Protein 8V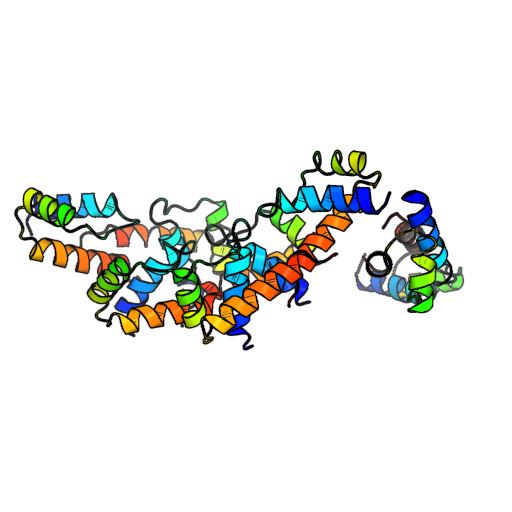TS (pdb70)

Sequence (447 aa):
FPKVATNIMRAWLFQHLTHPYPSEEQKKKQLAQDTGLTILQVNNWFINARRRIVQPMFPKVATNIMRAWLFQHLTHPYPSEEQKKQLAQDTGLTILQVNNWFINARRRIVQQPMFPKVATNIMRAWLFQHLTHPYPSEEQKKQLAQDTGLTILQVNNWFINARRRIVQPMFPKVATNIMRAWLFQHLTHPYPSEEQKKQLAQDTGLTILQVNNWFINARRRRIVQPMFPKVATNIMRAWLFQHLTHPYPSEEQKKQLAQDTGLTILQVNNWFINARRRIVQPMFPKVATNIMRAWLFQHLTHPYPSEEQKKQLAQQDTGLTILQVNNWFINARRRIVQPFPKVATNIMRAWLFQHLTHPYPSEEQKKQLAQDTGLTILQVNNWFINARRRIVQPMFPKVATNIIMRAWLFQHLTHPYPSEEQKKQQLAQDTGLTILQVNNWFINNARRRIVQPM

Solvent-accessible surface area: 24451 Å² total; per-residue (Å²): 195,48,157,84,7,31,93,58,3,44,50,27,0,76,142,61,28,8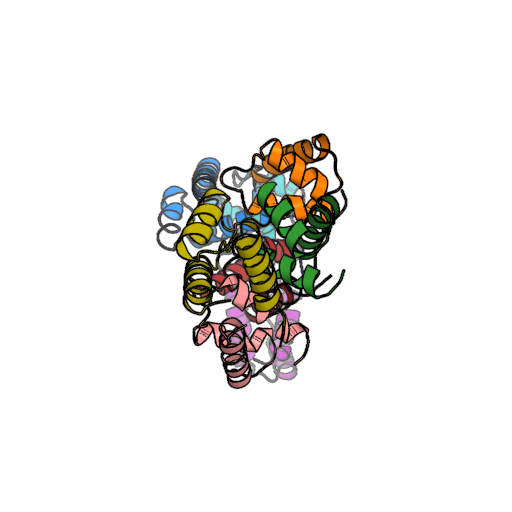4,120,18,63,10,56,123,100,52,24,136,94,10,13,156,87,13,42,38,74,72,66,53,0,16,29,49,0,11,38,0,13,53,53,18,10,59,56,90,132,78,162,54,0,24,10,7,0,18,5,18,5,8,68,62,20,109,120,25,122,11,56,121,93,63,28,98,29,1,8,84,0,5,62,20,80,70,122,66,0,41,67,18,0,54,72,0,40,161,66,24,77,75,99,23,128,93,170,77,2,28,22,8,0,28,4,12,6,9,47,39,11,63,140,20,78,10,56,115,102,33,14,135,31,0,12,87,1,18,66,18,80,72,113,66,0,38,66,19,2,21,65,5,15,76,86,19,9,95,58,90,132,83,106,47,0,29,2,10,0,23,7,18,5,9,70,62,12,77,86,13,38,10,56,114,131,62,20,130,47,4,14,80,1,15,62,18,81,70,120,70,0,17,65,18,0,15,68,5,10,78,117,22,11,50,48,109,134,83,144,103,0,30,70,55,0,41,51,27,0,66,138,59,28,103,124,17,116,10,58,118,142,62,29,149,89,10,13,142,78,17,70,19,80,69,123,71,0,42,68,40,1,51,86,6,50,161,44,12,79,79,102,22,202,47,150,84,11,31,93,56,3,45,52,28,0,70,143,59,25,99,125,16,119,10,56,123,101,56,29,122,96,12,12,144,87,17,48,38,77,71,65,52,0,41,27,51,0,49,41,0,49,138,65,9,75,46,150,129,81,153,104,0,37,61,56,0,47,52,30,0,65,143,58,23,74,85,18,20,4,55,119,117,67,27,133,82,10,11,137,73,13,69,22,80,73,121,66,0,19,65,37,0,16,72,2,15,82,110,16,11,85,70,100,128,83,169,54,0,35,19,7,0,34,3,7,5,8,50,34,11,70,141,23,156,11,58,100,116,39,30,114,24,1,10,77,1,16,65,23,79,70,121,66,0,41,68,20,0,53,61,6,36,158,121,18,76,74,127,83

B-factor: mean 31.43, std 15.43, range [6.84, 102.28]

GO terms:
  GO:0005515 protein binding (F, IPI)
  GO:0000978 RNA polymerase II cis-regulatory region sequence-specific DNA binding (F, IDA)
  GO:0001228 DNA-binding transcription activator activity, RNA polymerase II-specific (F, IDA)
  GO:0045944 positive regulation of transcription by RNA polymerase II (P, IDA)
  GO:0045638 negative regulation of myeloid cell differentiation (P, IDA)
  GO:0005634 nucleus (C, IDA)
  GO:0000981 DNA-binding transcription factor activity, RNA polymerase II-specific (F, IDA)
  GO:0003677 DNA binding (F, IDA)
  GO:0003682 chromatin binding (F, IDA)
  GO:0043565 sequence-specific DNA binding (F, IDA)
  GO:0005667 transcription regulator complex (C, IDA)
  GO:0006355 regulation of DNA-templated transcription (P, IDA)
  GO:0045665 negative regulation of neuron differentiation (P, IGI)
  GO:0043565 sequence-specific DNA binding (F, IGI)
  GO:0006357 regulation of transcription by RNA polymerase II (P, IC)
  GO:0001525 angiogenesis (P, IMP)
  GO:0002089 lens morphogenesis in camera-type eye (P, IMP)
  GO:0035855 megakaryocyte development (P, IMP)
  GO:0030097 hemopoiesis (P, IMP)
  GO:0048514 blood vessel morphogenesis (P, IMP)

Structure (mmCIF, N/CA/C/O backbone):
data_8VTS
#
_entry.id   8VTS
#
_cell.length_a   77.621
_cell.length_b   77.621
_cell.length_c   213.724
_cell.angle_alpha   90.000
_cell.angle_beta   90.000
_cell.angle_gamma   120.000
#
_symmetry.space_group_name_H-M   'P 32 1 2'
#
loop_
_entity.id
_entity.type
_entity.pdbx_description
1 polymer 'Homeobox protein Meis1'
2 non-polymer 1,2-ETHANEDIOL
3 non-polymer RIBOSTAMYCIN
4 non-polymer 'ISOPROPYL ALCOHOL'
5 non-polymer 'SULFATE ION'
6 water water
#
loop_
_atom_site.group_PDB
_atom_site.id
_atom_site.type_symbol
_atom_site.label_atom_id
_atom_site.label_alt_id
_atom_site.label_comp_id
_atom_site.label_asym_id
_atom_site.label_entity_id
_atom_site.label_seq_id
_atom_site.pdbx_PDB_ins_code
_atom_site.Cartn_x
_atom_site.Cartn_y
_atom_site.Cartn_z
_atom_site.occupancy
_atom_site.B_iso_or_equiv
_atom_site.auth_seq_id
_atom_site.auth_comp_id
_atom_site.auth_asym_id
_atom_site.auth_atom_id
_atom_site.pdbx_PDB_model_num
ATOM 1 N N . PHE A 1 5 ? 30.56395 14.86703 -12.58480 1.000 52.33279 279 PHE A N 1
ATOM 2 C CA . PHE A 1 5 ? 31.47205 15.07093 -11.45935 1.000 53.29948 279 PHE A CA 1
ATOM 3 C C . PHE A 1 5 ? 31.30877 13.96428 -10.42306 1.000 49.32182 279 PHE A C 1
ATOM 4 O O . PHE A 1 5 ? 30.30412 13.24255 -10.42987 1.000 33.74262 279 PHE A O 1
ATOM 20 N N . PRO A 1 6 ? 32.30083 13.81809 -9.53833 1.000 45.85526 280 PRO A N 1
ATOM 21 C CA . PRO A 1 6 ? 32.17040 12.80068 -8.47558 1.000 24.02123 280 PRO A CA 1
ATOM 22 C C . PRO A 1 6 ? 31.01989 13.08037 -7.52570 1.000 27.44731 280 PRO A C 1
ATOM 23 O O . PRO A 1 6 ? 30.30610 12.15326 -7.12219 1.000 16.70896 280 PRO A O 1
ATOM 34 N N . LYS A 1 7 ? 30.81214 14.34423 -7.15390 1.000 22.34967 281 LYS A N 1
ATOM 35 C CA . LYS A 1 7 ? 29.69253 14.67695 -6.27756 1.000 20.81508 281 LYS A CA 1
ATOM 36 C C . LYS A 1 7 ? 28.35596 14.36046 -6.93576 1.000 17.93069 281 LYS A C 1
ATOM 37 O O . LYS A 1 7 ? 27.41139 13.95527 -6.25214 1.000 17.64140 281 LYS A O 1
ATOM 56 N N . VAL A 1 8 ? 28.25875 14.52230 -8.25751 1.000 22.28217 282 VAL A N 1
ATOM 57 C CA . VAL A 1 8 ? 27.01568 14.19616 -8.95703 1.000 23.89366 282 VAL A CA 1
ATOM 58 C C . VAL A 1 8 ? 26.73786 12.70198 -8.86929 1.000 18.94996 282 VAL A C 1
ATOM 59 O O . VAL A 1 8 ? 25.62758 12.27752 -8.52445 1.000 14.83590 282 VAL A O 1
ATOM 72 N N . ALA A 1 9 ? 27.74627 11.88039 -9.17980 1.000 13.10935 283 ALA A N 1
ATOM 73 C CA . ALA A 1 9 ? 27.58473 10.43700 -9.09354 1.000 15.08208 283 ALA A CA 1
ATOM 74 C C . ALA A 1 9 ? 27.20381 10.01608 -7.67773 1.000 14.89294 283 ALA A C 1
ATOM 75 O O . ALA A 1 9 ? 26.29119 9.20737 -7.47587 1.000 10.73285 283 ALA A O 1
ATOM 82 N N . THR A 1 10 ? 27.89682 10.55783 -6.67820 1.000 12.13064 284 THR A N 1
ATOM 83 C CA . THR A 1 10 ? 27.59188 10.20806 -5.29288 1.000 11.76235 284 THR A CA 1
ATOM 84 C C . THR A 1 10 ? 26.16028 10.58873 -4.93020 1.000 10.93968 284 THR A C 1
ATOM 85 O O . THR A 1 10 ? 25.44960 9.81648 -4.27735 1.000 11.60778 284 THR A O 1
ATOM 96 N N . ASN A 1 11 ? 25.71738 11.76941 -5.35390 1.000 11.36914 285 ASN A N 1
ATOM 97 C CA . ASN A 1 11 ? 24.38610 12.23385 -4.97229 1.000 11.99402 285 ASN A CA 1
ATOM 98 C C . ASN A 1 11 ? 23.29351 11.46104 -5.69684 1.000 10.74123 285 ASN A C 1
ATOM 99 O O . ASN A 1 11 ? 22.22769 11.22035 -5.11631 1.000 10.75564 285 ASN A O 1
ATOM 110 N N . ILE A 1 12 ? 23.54716 11.03944 -6.93633 1.000 10.54811 286 ILE A N 1
ATOM 111 C CA . ILE A 1 12 ? 22.60217 10.17168 -7.63152 1.000 10.30710 286 ILE A CA 1
ATOM 112 C C . ILE A 1 12 ? 22.39735 8.88384 -6.84358 1.000 10.70242 286 ILE A C 1
ATOM 113 O O . ILE A 1 12 ? 21.26719 8.44378 -6.60267 1.000 9.71876 286 ILE A O 1
ATOM 129 N N . MET A 1 13 ? 23.49801 8.24929 -6.42999 1.000 9.29920 287 MET A N 1
ATOM 130 C CA . MET A 1 13 ? 23.37889 6.94600 -5.78709 1.000 9.06488 287 MET A CA 1
ATOM 131 C C . MET A 1 13 ? 22.84309 7.07185 -4.36302 1.000 10.55565 287 MET A C 1
ATOM 132 O O . MET A 1 13 ? 22.06719 6.22214 -3.90993 1.000 9.67119 287 MET A O 1
ATOM 146 N N . ARG A 1 14 ? 23.21317 8.13593 -3.65585 1.000 10.58529 288 ARG A N 1
ATOM 147 C CA . ARG A 1 14 ? 22.65513 8.36048 -2.32574 1.000 9.63863 288 ARG A CA 1
ATOM 148 C C . ARG A 1 14 ? 21.15297 8.60420 -2.39260 1.000 11.40968 288 ARG A C 1
ATOM 149 O O . ARG A 1 14 ? 20.39800 8.11404 -1.54655 1.000 11.02683 288 ARG A O 1
ATOM 170 N N . ALA A 1 15 ? 20.69822 9.36470 -3.38527 1.000 10.28118 289 ALA A N 1
ATOM 171 C CA . ALA A 1 15 ? 19.26978 9.61359 -3.52275 1.000 12.38071 289 ALA A CA 1
ATOM 172 C C . ALA A 1 15 ? 18.51466 8.32074 -3.78620 1.000 14.89191 289 ALA A C 1
ATOM 173 O O . ALA A 1 15 ? 17.45305 8.08662 -3.19996 1.000 13.22692 289 ALA A O 1
ATOM 180 N N . TRP A 1 16 ? 19.03691 7.47547 -4.67702 1.000 10.36802 290 TRP A N 1
ATOM 181 C CA . TRP A 1 16 ? 18.39710 6.19184 -4.92893 1.000 10.59939 290 TRP A CA 1
ATOM 182 C C . TRP A 1 16 ? 18.35365 5.36214 -3.65248 1.000 10.51862 290 TRP A C 1
ATOM 183 O O . TRP A 1 16 ? 17.32018 4.77670 -3.30491 1.000 11.65333 290 TRP A O 1
ATOM 204 N N . LEU A 1 17 ? 19.47554 5.31205 -2.93544 1.000 9.85643 291 LEU A N 1
ATOM 205 C CA . LEU A 1 17 ? 19.55358 4.53121 -1.70221 1.000 12.33516 291 LEU A CA 1
ATOM 206 C C . LEU A 1 17 ? 18.46929 4.94632 -0.71212 1.000 13.14650 291 LEU A C 1
ATOM 207 O O . LEU A 1 17 ? 17.74009 4.10319 -0.17687 1.000 11.80426 291 LEU A O 1
ATOM 223 N N . PHE A 1 18 ? 18.34865 6.25080 -0.44950 1.000 11.38155 292 PHE A N 1
ATOM 224 C CA . PHE A 1 18 ? 17.38761 6.69871 0.54536 1.000 12.81643 292 PHE A CA 1
ATOM 225 C C . PHE A 1 18 ? 15.95090 6.57858 0.06542 1.000 15.01157 292 PHE A C 1
ATOM 226 O O . PHE A 1 18 ? 15.04709 6.48534 0.89741 1.000 21.90932 292 PHE A O 1
ATOM 243 N N . GLN A 1 19 ? 15.71235 6.55893 -1.24776 1.000 13.90459 293 GLN A N 1
ATOM 244 C CA . GLN A 1 19 ? 14.37240 6.26195 -1.74076 1.000 18.20872 293 GLN A CA 1
ATOM 245 C C . GLN A 1 19 ? 14.04166 4.77170 -1.69160 1.000 21.39855 293 GLN A C 1
ATOM 246 O O . GLN A 1 19 ? 12.86875 4.40989 -1.84811 1.000 19.66977 293 GLN A O 1
ATOM 260 N N . HIS A 1 20 ? 15.04098 3.90788 -1.48459 1.000 14.24385 294 HIS A N 1
ATOM 261 C CA . HIS A 1 20 ? 14.84516 2.46315 -1.48716 1.000 16.06089 294 HIS A CA 1
ATOM 262 C C . HIS A 1 20 ? 15.42964 1.83002 -0.22585 1.000 20.01600 294 HIS A C 1
ATOM 263 O O . HIS A 1 20 ? 15.91106 0.69607 -0.25792 1.000 14.97491 294 HIS A O 1
ATOM 277 N N . LEU A 1 21 ? 15.36368 2.53985 0.89810 1.000 14.80028 295 LEU A N 1
ATOM 278 C CA . LEU A 1 21 ? 16.11674 2.12480 2.07843 1.000 21.75949 295 LEU A CA 1
ATOM 279 C C . LEU A 1 21 ? 15.60659 0.79833 2.63784 1.000 27.53739 295 LEU A C 1
ATOM 280 O O . LEU A 1 21 ? 16.36980 0.07141 3.28561 1.000 24.57462 295 LEU A O 1
ATOM 296 N N . THR A 1 22 ? 14.33783 0.45678 2.39540 1.000 22.72581 296 THR A N 1
ATOM 297 C CA . THR A 1 22 ? 13.79674 -0.80727 2.86755 1.000 23.50894 296 THR A CA 1
ATOM 298 C C . THR A 1 22 ? 14.13269 -1.98173 1.95826 1.000 25.01032 296 THR A C 1
ATOM 299 O O . THR A 1 22 ? 13.94801 -3.13286 2.36493 1.000 30.53226 296 THR A O 1
ATOM 310 N N . HIS A 1 23 ? 14.60170 -1.72165 0.73907 1.000 19.00234 297 HIS A N 1
ATOM 311 C CA . HIS A 1 23 ? 15.05622 -2.77486 -0.17127 1.000 19.24489 297 HIS A CA 1
ATOM 312 C C . HIS A 1 23 ? 16.19748 -2.20816 -1.00520 1.000 16.31689 297 HIS A C 1
ATOM 313 O O . HIS A 1 23 ? 16.07154 -2.00371 -2.21617 1.000 16.09115 297 HIS A O 1
ATOM 327 N N . PRO A 1 24 ? 17.33286 -1.93199 -0.37662 1.000 14.28789 298 PRO A N 1
ATOM 328 C CA . PRO A 1 24 ? 18.43057 -1.20566 -1.03198 1.000 12.83509 298 PRO A CA 1
ATOM 329 C C . PRO A 1 24 ? 19.27394 -2.08613 -1.95531 1.000 12.27473 298 PRO A C 1
ATOM 330 O O . PRO A 1 24 ? 20.50682 -2.09963 -1.88489 1.000 13.71291 298 PRO A O 1
ATOM 341 N N . TYR A 1 25 ? 18.60503 -2.81382 -2.84354 1.000 12.39023 299 TYR A N 1
ATOM 342 C CA . TYR A 1 25 ? 19.25540 -3.74605 -3.76700 1.000 13.13222 299 TYR A CA 1
ATOM 343 C C . TYR A 1 25 ? 18.78214 -3.42815 -5.17814 1.000 18.72385 299 TYR A C 1
ATOM 344 O O . TYR A 1 25 ? 17.70680 -3.89504 -5.59539 1.000 16.59156 299 TYR A O 1
ATOM 362 N N . PRO A 1 26 ? 19.53669 -2.64524 -5.94415 1.000 13.99516 300 PRO A N 1
ATOM 363 C CA . PRO A 1 26 ? 19.09078 -2.32701 -7.30698 1.000 15.70114 300 PRO A CA 1
ATOM 364 C C . PRO A 1 26 ? 19.05743 -3.56774 -8.18255 1.000 13.86374 300 PRO A C 1
ATOM 365 O O . PRO A 1 26 ? 19.96658 -4.40023 -8.15609 1.000 14.82224 300 PRO A O 1
ATOM 376 N N . SER A 1 27 ? 17.98199 -3.68815 -8.95781 1.000 17.74307 301 SER A N 1
ATOM 377 C CA . SER A 1 27 ? 17.89720 -4.72811 -9.96610 1.000 17.04298 301 SER A CA 1
ATOM 378 C C . SER A 1 27 ? 18.97421 -4.50635 -11.03120 1.000 17.40489 301 SER A C 1
ATOM 379 O O . SER A 1 27 ? 19.63759 -3.47597 -11.08317 1.000 15.87111 301 SER A O 1
ATOM 387 N N . GLU A 1 28 ? 19.12036 -5.49878 -11.91478 1.000 19.87675 302 GLU A N 1
ATOM 388 C CA . GLU A 1 28 ? 20.08146 -5.35591 -13.00085 1.000 20.82927 302 GLU A CA 1
ATOM 389 C C . GLU A 1 28 ? 19.71996 -4.16914 -13.89159 1.000 20.22698 302 GLU A C 1
ATOM 390 O O . GLU A 1 28 ? 20.60113 -3.42880 -14.33514 1.000 19.46241 302 GLU A O 1
ATOM 402 N N . GLU A 1 29 ? 18.42595 -3.96110 -14.14420 1.000 20.98454 303 GLU A N 1
ATOM 403 C CA . GLU A 1 29 ? 18.01271 -2.79970 -14.93159 1.000 21.02845 303 GLU A CA 1
ATOM 404 C C . GLU A 1 29 ? 18.32868 -1.50325 -14.19447 1.000 18.16345 303 GLU A C 1
ATOM 405 O O . GLU A 1 29 ? 18.81220 -0.54076 -14.80147 1.000 17.79886 303 GLU A O 1
ATOM 417 N N . GLN A 1 30 ? 18.07068 -1.46088 -12.88936 1.000 17.68288 304 GLN A N 1
ATOM 418 C CA . GLN A 1 30 ? 18.33578 -0.24396 -12.12387 1.000 19.30181 304 GLN A CA 1
ATOM 419 C C . GLN A 1 30 ? 19.82751 0.05294 -12.05479 1.000 15.66008 304 GLN A C 1
ATOM 420 O O . GLN A 1 30 ? 20.23020 1.22109 -12.06695 1.000 12.31563 304 GLN A O 1
ATOM 434 N N . LYS A 1 31 ? 20.66431 -0.98709 -11.96824 1.000 14.64421 305 LYS A N 1
ATOM 435 C CA . LYS A 1 31 ? 22.10748 -0.76999 -12.01315 1.000 13.31744 305 LYS A CA 1
ATOM 436 C C . LYS A 1 31 ? 22.52193 -0.12562 -13.33269 1.000 13.93960 305 LYS A C 1
ATOM 437 O O . LYS A 1 31 ? 23.37443 0.76810 -13.35626 1.000 14.14530 305 LYS A O 1
ATOM 456 N N . LYS A 1 32 ? 21.93171 -0.57479 -14.44408 1.000 15.74799 306 LYS A N 1
ATOM 457 C CA A LYS A 1 32 ? 22.26243 0.00625 -15.74067 0.512 17.66465 306 LYS A CA 1
ATOM 458 C CA B LYS A 1 32 ? 22.26688 0.00749 -15.73845 0.488 17.66494 306 LYS A CA 1
ATOM 459 C C . LYS A 1 32 ? 21.81673 1.46139 -15.81598 1.000 18.00340 306 LYS A C 1
ATOM 460 O O . LYS A 1 32 ? 22.53299 2.31479 -16.36240 1.000 15.77298 306 LYS A O 1
ATOM 497 N N . GLN A 1 33 ? 20.63375 1.76592 -15.27763 1.000 16.67186 307 GLN A N 1
ATOM 498 C CA . GLN A 1 33 ? 20.17086 3.15091 -15.27002 1.000 15.19361 307 GLN A CA 1
ATOM 499 C C . GLN A 1 33 ? 21.08171 4.01799 -14.40699 1.000 13.26495 307 GLN A C 1
ATOM 500 O O . GLN A 1 33 ? 21.42479 5.14759 -14.78690 1.000 13.36242 307 GLN A O 1
ATOM 514 N N . LEU A 1 34 ? 21.48523 3.50573 -13.24724 1.000 11.96191 308 LEU A N 1
ATOM 515 C CA . LEU A 1 34 ? 22.38179 4.26214 -12.37241 1.000 10.93152 308 LEU A CA 1
ATOM 516 C C . LEU A 1 34 ? 23.76665 4.42384 -12.99509 1.000 13.65463 308 LEU A C 1
ATOM 517 O O . LEU A 1 34 ? 24.40651 5.47409 -12.84889 1.000 10.73410 308 LEU A O 1
ATOM 533 N N . ALA A 1 35 ? 24.25739 3.39140 -13.68180 1.000 11.83825 309 ALA A N 1
ATOM 534 C CA . ALA A 1 35 ? 25.52883 3.53267 -14.38139 1.000 13.84957 309 ALA A CA 1
ATOM 535 C C . ALA A 1 35 ? 25.45872 4.65040 -15.41360 1.000 14.45175 309 ALA A C 1
ATOM 536 O O . ALA A 1 35 ? 26.39656 5.44562 -15.55062 1.000 14.86461 309 ALA A O 1
ATOM 543 N N . GLN A 1 36 ? 24.35001 4.73142 -16.14270 1.000 16.06106 310 GLN A N 1
ATOM 544 C CA . GLN A 1 36 ? 24.18135 5.78725 -17.13589 1.000 15.85435 310 GLN A CA 1
ATOM 545 C C . GLN A 1 36 ? 24.10443 7.15999 -16.47590 1.000 20.06452 310 GLN A C 1
ATOM 546 O O . GLN A 1 36 ? 24.69016 8.12361 -16.97741 1.000 18.23097 310 GLN A O 1
ATOM 560 N N . ASP A 1 37 ? 23.39816 7.26660 -15.34948 1.000 13.59041 311 ASP A N 1
ATOM 561 C CA . ASP A 1 37 ? 23.24929 8.56096 -14.68760 1.000 13.97781 311 ASP A CA 1
ATOM 562 C C . ASP A 1 37 ? 24.55914 9.02568 -14.04825 1.000 19.28468 311 ASP A C 1
ATOM 563 O O . ASP A 1 37 ? 24.84832 10.22361 -14.02224 1.000 13.08387 311 ASP A O 1
ATOM 572 N N . THR A 1 38 ? 25.34616 8.10109 -13.50502 1.000 14.98704 312 THR A N 1
ATOM 573 C CA . THR A 1 38 ? 26.55198 8.45825 -12.78088 1.000 11.41396 312 THR A CA 1
ATOM 574 C C . THR A 1 38 ? 27.78939 8.52747 -13.65712 1.000 16.25277 312 THR A C 1
ATOM 575 O O . THR A 1 38 ? 28.77293 9.16524 -13.26334 1.000 18.48430 312 THR A O 1
ATOM 586 N N . GLY A 1 39 ? 27.77062 7.88601 -14.81928 1.000 14.57073 313 GLY A N 1
ATOM 587 C CA . GLY A 1 39 ? 28.97481 7.71120 -15.60186 1.000 18.31688 313 GLY A CA 1
ATOM 588 C C . GLY A 1 39 ? 29.87762 6.60870 -15.10891 1.000 25.09299 313 GLY A C 1
ATOM 589 O O . GLY A 1 39 ? 30.98787 6.45993 -15.62323 1.000 24.05039 313 GLY A O 1
ATOM 593 N N . LEU A 1 40 ? 29.44527 5.84121 -14.11020 1.000 16.49418 314 LEU A N 1
ATOM 594 C CA . LEU A 1 40 ? 30.21887 4.72879 -13.59068 1.000 19.29012 314 LEU A CA 1
ATOM 595 C C . LEU A 1 40 ? 29.85679 3.44127 -14.32985 1.000 18.13859 314 LEU A C 1
ATOM 596 O O . LEU A 1 40 ? 28.84188 3.35909 -15.02552 1.000 18.15676 314 LEU A O 1
ATOM 612 N N . THR A 1 41 ? 30.71218 2.43697 -14.17880 1.000 16.41585 315 THR A N 1
ATOM 613 C CA . THR A 1 41 ? 30.42239 1.11910 -14.71483 1.000 17.85595 315 THR A CA 1
ATOM 614 C C . THR A 1 41 ? 29.43622 0.38502 -13.80955 1.000 17.64509 315 THR A C 1
ATOM 615 O O . THR A 1 41 ? 29.23717 0.73741 -12.63964 1.000 15.73637 315 THR A O 1
ATOM 626 N N . ILE A 1 42 ? 28.81916 -0.66042 -14.36474 1.000 18.51728 316 ILE A N 1
ATOM 627 C CA . ILE A 1 42 ? 27.92914 -1.50532 -13.56766 1.000 20.98525 316 ILE A CA 1
ATOM 628 C C . ILE A 1 42 ? 28.67143 -2.03770 -12.34488 1.000 21.99237 316 ILE A C 1
ATOM 629 O O . ILE A 1 42 ? 28.14970 -2.03656 -11.21967 1.000 17.12459 316 ILE A O 1
ATOM 645 N N . LEU A 1 43 ? 29.89738 -2.51941 -12.55555 1.000 19.78866 317 LEU A N 1
ATOM 646 C CA . LEU A 1 43 ? 30.68568 -3.04806 -11.44518 1.000 19.60271 317 LEU A CA 1
ATOM 647 C C . LEU A 1 43 ? 30.88870 -1.99643 -10.36869 1.000 14.76647 317 LEU A C 1
ATOM 648 O O . LEU A 1 43 ? 30.75585 -2.28545 -9.17232 1.000 16.73765 317 LEU A O 1
ATOM 664 N N . GLN A 1 44 ? 31.21271 -0.76812 -10.77299 1.000 14.68822 318 GLN A N 1
ATOM 665 C CA . GLN A 1 44 ? 31.42442 0.30321 -9.80369 1.000 13.87644 318 GLN A CA 1
ATOM 666 C C . GLN A 1 44 ? 30.13390 0.65728 -9.06916 1.000 14.25571 318 GLN A C 1
ATOM 667 O O . GLN A 1 44 ? 30.15659 0.94211 -7.86808 1.000 13.15490 318 GLN A O 1
ATOM 681 N N . VAL A 1 45 ? 29.00094 0.64607 -9.76595 1.000 12.78532 319 VAL A N 1
ATOM 682 C CA . VAL A 1 45 ? 27.72823 0.87829 -9.09530 1.000 12.10649 319 VAL A CA 1
ATOM 683 C C . VAL A 1 45 ? 27.47304 -0.20441 -8.05360 1.000 11.40184 319 VAL A C 1
ATOM 684 O O . VAL A 1 45 ? 27.12610 0.08127 -6.90068 1.000 11.33195 319 VAL A O 1
ATOM 697 N N . ASN A 1 46 ? 27.67252 -1.46447 -8.42876 1.000 13.82175 320 ASN A N 1
ATOM 698 C CA . ASN A 1 46 ? 27.45463 -2.54781 -7.47348 1.000 18.09228 320 ASN A CA 1
ATOM 699 C C . ASN A 1 46 ? 28.40411 -2.43645 -6.28692 1.000 15.17778 320 ASN A C 1
ATOM 700 O O . ASN A 1 46 ? 27.99443 -2.63085 -5.13499 1.000 13.93374 320 ASN A O 1
ATOM 711 N N . ASN A 1 47 ? 29.67558 -2.12353 -6.54518 1.000 12.62680 321 ASN A N 1
ATOM 712 C CA . ASN A 1 47 ? 30.62402 -1.93946 -5.44834 1.000 12.95462 321 ASN A CA 1
ATOM 713 C C . ASN A 1 47 ? 30.14760 -0.85365 -4.49158 1.000 14.71689 321 ASN A C 1
ATOM 714 O O . ASN A 1 47 ? 30.29313 -0.98177 -3.26701 1.000 12.03581 321 ASN A O 1
ATOM 725 N N . TRP A 1 48 ? 29.58594 0.22945 -5.03270 1.000 11.21658 322 TRP A N 1
ATOM 726 C CA . TRP A 1 48 ? 29.16162 1.33810 -4.18675 1.000 11.73339 322 TRP A CA 1
ATOM 727 C C . TRP A 1 48 ? 28.04522 0.90660 -3.24889 1.000 12.24226 322 TRP A C 1
ATOM 728 O O . TRP A 1 48 ? 28.02819 1.28639 -2.06870 1.000 11.65775 322 TRP A O 1
ATOM 749 N N . PHE A 1 49 ? 27.08748 0.12011 -3.75527 1.000 10.60671 323 PHE A N 1
ATOM 750 C CA . PHE A 1 49 ? 25.96790 -0.29267 -2.92352 1.000 11.20029 323 PHE A CA 1
ATOM 751 C C . PHE A 1 49 ? 26.35247 -1.37789 -1.93145 1.000 11.58951 323 PHE A C 1
ATOM 752 O O . PHE A 1 49 ? 25.80912 -1.40195 -0.82243 1.000 13.26358 323 PHE A O 1
ATOM 769 N N . ILE A 1 50 ? 27.26805 -2.27389 -2.30154 1.000 11.41648 324 ILE A N 1
ATOM 770 C CA . ILE A 1 50 ? 27.80417 -3.21649 -1.32208 1.000 10.45167 324 ILE A CA 1
ATOM 771 C C . ILE A 1 50 ? 28.39958 -2.45113 -0.15250 1.000 12.12491 324 ILE A C 1
ATOM 772 O O . ILE A 1 50 ? 28.11960 -2.74189 1.01924 1.000 13.39218 324 ILE A O 1
ATOM 788 N N . ASN A 1 51 ? 29.22960 -1.44280 -0.45699 1.000 13.83480 325 ASN A N 1
ATOM 789 C CA . ASN A 1 51 ? 29.86396 -0.67115 0.60448 1.000 13.84830 325 ASN A CA 1
ATOM 790 C C . ASN A 1 51 ? 28.83126 0.08952 1.41769 1.000 13.56786 325 ASN A C 1
ATOM 791 O O . ASN A 1 51 ? 28.93140 0.16359 2.64640 1.000 13.76520 325 ASN A O 1
ATOM 802 N N . ALA A 1 52 ? 27.81821 0.65135 0.75131 1.000 11.99007 326 ALA A N 1
ATOM 803 C CA . ALA A 1 52 ? 26.79957 1.41511 1.46328 1.000 13.11259 326 ALA A CA 1
ATOM 804 C C . ALA A 1 52 ? 26.06010 0.54289 2.46955 1.000 16.71439 326 ALA A C 1
ATOM 805 O O . ALA A 1 52 ? 25.86746 0.93440 3.62766 1.000 15.80116 326 ALA A O 1
ATOM 812 N N . ARG A 1 53 ? 25.63207 -0.64746 2.04423 1.000 14.47138 327 ARG A N 1
ATOM 813 C CA . ARG A 1 53 ? 24.91102 -1.53035 2.95113 1.000 11.96476 327 ARG A CA 1
ATOM 814 C C . ARG A 1 53 ? 25.79797 -1.96522 4.11454 1.000 15.14983 327 ARG A C 1
ATOM 815 O O . ARG A 1 53 ? 25.33896 -2.03317 5.26427 1.000 18.77449 327 ARG A O 1
ATOM 836 N N . ARG A 1 54 ? 27.07504 -2.25373 3.83894 1.000 15.18517 328 ARG A N 1
ATOM 837 C CA . ARG A 1 54 ? 28.00638 -2.58617 4.91562 1.000 14.35591 328 ARG A CA 1
ATOM 838 C C . ARG A 1 54 ? 28.13566 -1.42921 5.90094 1.000 15.48912 328 ARG A C 1
ATOM 839 O O . ARG A 1 54 ? 28.08899 -1.62679 7.12160 1.000 22.02764 328 ARG A O 1
ATOM 860 N N . ARG A 1 55 ? 28.31108 -0.20814 5.38906 1.000 21.34895 329 ARG A N 1
ATOM 861 C CA . ARG A 1 55 ? 28.49712 0.93767 6.27423 1.000 29.02801 329 ARG A CA 1
ATOM 862 C C . ARG A 1 55 ? 27.24150 1.21171 7.10118 1.000 23.09357 329 ARG A C 1
ATOM 863 O O . ARG A 1 55 ? 27.33552 1.54707 8.28767 1.000 25.70535 329 ARG A O 1
ATOM 884 N N . ILE A 1 56 ? 26.06017 1.06977 6.49832 1.000 17.74917 330 ILE A N 1
ATOM 885 C CA . ILE A 1 56 ? 24.82284 1.34800 7.21977 1.000 17.99008 330 ILE A CA 1
ATOM 886 C C . ILE A 1 56 ? 24.72949 0.49880 8.48284 1.000 22.01412 330 ILE A C 1
ATOM 887 O O . ILE A 1 56 ? 24.34895 0.99080 9.55457 1.000 19.81112 330 ILE A O 1
ATOM 903 N N . VAL A 1 57 ? 25.05546 -0.79570 8.37924 1.000 14.05349 331 VAL A N 1
ATOM 904 C CA . VAL A 1 57 ? 24.89452 -1.69917 9.50925 1.000 15.11849 331 VAL A CA 1
ATOM 905 C C . VAL A 1 57 ? 26.14238 -1.78367 10.37774 1.000 18.71880 331 VAL A C 1
ATOM 906 O O . VAL A 1 57 ? 26.13965 -2.50579 11.38307 1.000 23.55159 331 VAL A O 1
ATOM 919 N N . GLN A 1 58 ? 27.21016 -1.09454 10.01484 1.000 18.47795 332 GLN A N 1
ATOM 920 C CA . GLN A 1 58 ? 28.45636 -1.21196 10.75863 1.000 25.43400 332 GLN A CA 1
ATOM 921 C C . GLN A 1 58 ? 28.23714 -0.76452 12.20094 1.000 39.81962 332 GLN A C 1
ATOM 922 O O . GLN A 1 58 ? 27.47654 0.18036 12.45255 1.000 25.45881 332 GLN A O 1
ATOM 936 N N . PRO A 1 59 ? 28.88194 -1.40957 13.16948 1.000 42.96982 333 PRO A N 1
ATOM 937 C CA . PRO A 1 59 ? 28.66200 -1.02426 14.56689 1.000 39.64682 333 PRO A CA 1
ATOM 938 C C . PRO A 1 59 ? 29.03855 0.42930 14.80588 1.000 51.39242 333 PRO A C 1
ATOM 939 O O . PRO A 1 59 ? 29.98984 0.94954 14.21806 1.000 43.74945 333 PRO A O 1
ATOM 950 N N . MET A 1 60 ? 28.26528 1.08329 15.67228 1.000 65.12081 334 MET A N 1
ATOM 951 C CA . MET A 1 60 ? 28.49070 2.47700 16.03886 1.000 65.11092 334 MET A CA 1
ATOM 952 C C . MET A 1 60 ? 29.96955 2.82788 16.14168 1.000 74.43998 334 MET A C 1
ATOM 953 O O . MET A 1 60 ? 30.47505 3.63552 15.36113 1.000 86.59666 334 MET A O 1
ATOM 967 N N . PHE B 1 5 ? 27.74301 1.66179 25.85422 1.000 52.49173 279 PHE B N 1
ATOM 968 C CA . PHE B 1 5 ? 26.59688 1.02562 26.49438 1.000 52.30154 279 PHE B CA 1
ATOM 969 C C . PHE B 1 5 ? 26.73501 -0.49504 26.48289 1.000 38.36509 279 PHE B C 1
ATOM 970 O O . PHE B 1 5 ? 27.51451 -1.04656 25.70497 1.000 53.94539 279 PHE B O 1
ATOM 986 N N . PRO B 1 6 ? 25.98271 -1.17368 27.34846 1.000 52.16876 280 PRO B N 1
ATOM 987 C CA . PRO B 1 6 ? 25.96588 -2.64168 27.30700 1.000 47.24662 280 PRO B CA 1
ATOM 988 C C . PRO B 1 6 ? 25.55053 -3.15219 25.93530 1.000 37.18005 280 PRO B C 1
ATOM 989 O O . PRO B 1 6 ? 24.77757 -2.51455 25.21575 1.000 35.34472 280 PRO B O 1
ATOM 1000 N N . LYS B 1 7 ? 26.07837 -4.32370 25.57686 1.000 35.99215 281 LYS B N 1
ATOM 1001 C CA . LYS B 1 7 ? 25.77069 -4.90382 24.27631 1.000 33.88718 281 LYS B CA 1
ATOM 1002 C C . LYS B 1 7 ? 24.28267 -5.17481 24.12256 1.000 37.84338 281 LYS B C 1
ATOM 1003 O O . LYS B 1 7 ? 23.74492 -5.05605 23.01507 1.000 34.69253 281 LYS B O 1
ATOM 1022 N N . VAL B 1 8 ? 23.60331 -5.54582 25.21188 1.000 36.80347 282 VAL B N 1
ATOM 1023 C CA . VAL B 1 8 ? 22.16809 -5.81703 25.13169 1.000 43.29572 282 VAL B CA 1
ATOM 1024 C C . VAL B 1 8 ? 21.41999 -4.56751 24.68621 1.000 25.04597 282 VAL B C 1
ATOM 1025 O O . VAL B 1 8 ? 20.59172 -4.61123 23.76858 1.000 30.90648 282 VAL B O 1
ATOM 1038 N N . ALA B 1 9 ? 21.70466 -3.43288 25.32758 1.000 24.89069 283 ALA B N 1
ATOM 1039 C CA . ALA B 1 9 ? 21.06479 -2.18061 24.94377 1.000 26.64802 283 ALA B CA 1
ATOM 1040 C C . ALA B 1 9 ? 21.31509 -1.86901 23.47321 1.000 20.69831 283 ALA B C 1
ATOM 1041 O O . ALA B 1 9 ? 20.38274 -1.55892 22.72115 1.000 18.30444 283 ALA B O 1
ATOM 1048 N N . THR B 1 10 ? 22.57226 -1.96195 23.04368 1.000 22.57908 284 THR B N 1
ATOM 1049 C CA . THR B 1 10 ? 22.89972 -1.67535 21.64946 1.000 22.14224 284 THR B CA 1
ATOM 1050 C C . THR B 1 10 ? 22.12556 -2.58253 20.69986 1.000 25.10514 284 THR B C 1
ATOM 1051 O O . THR B 1 10 ? 21.59509 -2.12142 19.68554 1.000 20.79485 284 THR B O 1
ATOM 1062 N N . ASN B 1 11 ? 22.05016 -3.87944 21.01156 1.000 21.53724 285 ASN B N 1
ATOM 1063 C CA . ASN B 1 11 ? 21.42940 -4.81288 20.07770 1.000 22.90007 285 ASN B CA 1
ATOM 1064 C C . ASN B 1 11 ? 19.91941 -4.64000 20.03397 1.000 18.69172 285 ASN B C 1
ATOM 1065 O O . ASN B 1 11 ? 19.31003 -4.84692 18.97893 1.000 17.97315 285 ASN B O 1
ATOM 1076 N N . ILE B 1 12 ? 19.30396 -4.25944 21.15642 1.000 18.03912 286 ILE B N 1
ATOM 1077 C CA . ILE B 1 12 ? 17.87884 -3.94694 21.14788 1.000 16.29334 286 ILE B CA 1
ATOM 1078 C C . ILE B 1 12 ? 17.60652 -2.75976 20.22646 1.000 14.52923 286 ILE B C 1
ATOM 1079 O O . ILE B 1 12 ? 16.73470 -2.81095 19.34940 1.000 14.05330 286 ILE B O 1
ATOM 1095 N N . MET B 1 13 ? 18.35842 -1.67157 20.40770 1.000 14.41633 287 MET B N 1
ATOM 1096 C CA . MET B 1 13 ? 18.07056 -0.45164 19.65318 1.000 13.22351 287 MET B CA 1
ATOM 1097 C C . MET B 1 13 ? 18.42633 -0.61717 18.18034 1.000 14.51221 287 MET B C 1
ATOM 1098 O O . MET B 1 13 ? 17.72442 -0.09722 17.30962 1.000 12.71592 287 MET B O 1
ATOM 1112 N N . ARG B 1 14 ? 19.51288 -1.33703 17.88197 1.000 14.97770 288 ARG B N 1
ATOM 1113 C CA . ARG B 1 14 ? 19.84876 -1.61635 16.49371 1.000 15.81100 288 ARG B CA 1
ATOM 1114 C C . ARG B 1 14 ? 18.77392 -2.45994 15.82267 1.000 15.56298 288 ARG B C 1
ATOM 1115 O O . ARG B 1 14 ? 18.37764 -2.18546 14.68326 1.000 16.90268 288 ARG B O 1
ATOM 1136 N N . ALA B 1 15 ? 18.29554 -3.50066 16.50564 1.000 15.80387 289 ALA B N 1
ATOM 1137 C CA . ALA B 1 15 ? 17.22505 -4.31884 15.94729 1.000 16.19949 289 ALA B CA 1
ATOM 1138 C C . ALA B 1 15 ? 15.99560 -3.47592 15.64332 1.000 18.40337 289 ALA B C 1
ATOM 1139 O O . ALA B 1 15 ? 15.37778 -3.62411 14.57947 1.000 16.79741 289 ALA B O 1
ATOM 1146 N N . TRP B 1 16 ? 15.62330 -2.58535 16.56572 1.000 13.49073 290 TRP B N 1
ATOM 1147 C CA . TRP B 1 16 ? 14.47943 -1.70850 16.32733 1.000 12.74547 290 TRP B CA 1
ATOM 1148 C C . TRP B 1 16 ? 14.73003 -0.80873 15.12348 1.000 12.86124 290 TRP B C 1
ATOM 1149 O O . TRP B 1 16 ? 13.86939 -0.66200 14.25089 1.000 13.52844 290 TRP B O 1
ATOM 1170 N N . LEU B 1 17 ? 15.91569 -0.20345 15.06318 1.000 12.78962 291 LEU B N 1
ATOM 1171 C CA . LEU B 1 17 ? 16.23061 0.73817 13.99093 1.000 13.37474 291 LEU B CA 1
ATOM 1172 C C . LEU B 1 17 ? 16.11659 0.08046 12.62168 1.000 14.97098 291 LEU B C 1
ATOM 1173 O O . LEU B 1 17 ? 15.49393 0.62812 11.70990 1.000 16.24000 291 LEU B O 1
ATOM 1189 N N . PHE B 1 18 ? 16.71944 -1.10122 12.45582 1.000 16.00581 292 PHE B N 1
ATOM 1190 C CA . PHE B 1 18 ? 16.70098 -1.76388 11.16145 1.000 18.15563 292 PHE B CA 1
ATOM 1191 C C . PHE B 1 18 ? 15.31535 -2.26398 10.77585 1.000 18.84649 292 PHE B C 1
ATOM 1192 O O . PHE B 1 18 ? 15.08264 -2.55009 9.59568 1.000 23.95115 292 PHE B O 1
ATOM 1209 N N . GLN B 1 19 ? 14.40248 -2.38801 11.73186 1.000 17.59084 293 GLN B N 1
ATOM 1210 C CA . GLN B 1 19 ? 13.01495 -2.72000 11.43964 1.000 19.66982 293 GLN B CA 1
ATOM 1211 C C . GLN B 1 19 ? 12.13630 -1.48669 11.24134 1.000 28.97028 293 GLN B C 1
ATOM 1212 O O . GLN B 1 19 ? 10.93950 -1.63879 10.97747 1.000 23.04925 293 GLN B O 1
ATOM 1226 N N . HIS B 1 20 ? 12.69411 -0.28271 11.36526 1.000 17.12967 294 HIS B N 1
ATOM 1227 C CA . HIS B 1 20 ? 11.92915 0.94979 11.22226 1.000 20.90341 294 HIS B CA 1
ATOM 1228 C C . HIS B 1 20 ? 12.69575 1.97364 10.39334 1.000 21.67640 294 HIS B C 1
ATOM 1229 O O . HIS B 1 20 ? 12.66834 3.17399 10.67665 1.000 18.48596 294 HIS B O 1
ATOM 1243 N N . LEU B 1 21 ? 13.38608 1.51669 9.34823 1.000 20.37483 295 LEU B N 1
ATOM 1244 C CA . LEU B 1 21 ? 14.19775 2.43314 8.54905 1.000 25.76899 295 LEU B CA 1
ATOM 1245 C C . LEU B 1 21 ? 13.36031 3.47378 7.81167 1.000 27.60890 295 LEU B C 1
ATOM 1246 O O . LEU B 1 21 ? 13.88556 4.54123 7.48146 1.000 33.10635 295 LEU B O 1
ATOM 1262 N N . THR B 1 22 ? 12.07550 3.20106 7.55778 1.000 29.98878 296 THR B N 1
ATOM 1263 C CA . THR B 1 22 ? 11.23686 4.19988 6.90680 1.000 39.15511 296 THR B CA 1
ATOM 1264 C C . THR B 1 22 ? 10.90848 5.35766 7.84387 1.000 30.12199 296 THR B C 1
ATOM 1265 O O . THR B 1 22 ? 10.74619 6.49648 7.38778 1.000 30.34901 296 THR B O 1
ATOM 1276 N N . HIS B 1 23 ? 10.77718 5.08162 9.14141 1.000 27.66852 297 HIS B N 1
ATOM 1277 C CA . HIS B 1 23 ? 10.47674 6.10435 10.14062 1.000 25.02238 297 HIS B CA 1
ATOM 1278 C C . HIS B 1 23 ? 11.31509 5.80128 11.37123 1.000 18.08583 297 HIS B C 1
ATOM 1279 O O . HIS B 1 23 ? 10.81076 5.29189 12.38241 1.000 18.16106 297 HIS B O 1
ATOM 1293 N N . PRO B 1 24 ? 12.60827 6.10732 11.32128 1.000 17.34499 298 PRO B N 1
ATOM 1294 C CA . PRO B 1 24 ? 13.50805 5.72896 12.41888 1.000 15.38744 298 PRO B CA 1
ATOM 1295 C C . PRO B 1 24 ? 13.42927 6.65320 13.62028 1.000 14.65607 298 PRO B C 1
ATOM 1296 O O . PRO B 1 24 ? 14.43452 6.89424 14.28785 1.000 15.28472 298 PRO B O 1
ATOM 1307 N N . TYR B 1 25 ? 12.23663 7.16466 13.91786 1.000 17.47897 299 TYR B N 1
ATOM 1308 C CA . TYR B 1 25 ? 12.01799 8.14184 14.98449 1.000 15.16292 299 TYR B CA 1
ATOM 1309 C C . TYR B 1 25 ? 11.01908 7.53786 15.96567 1.000 20.38924 299 TYR B C 1
ATOM 1310 O O . TYR B 1 25 ? 9.79565 7.64242 15.76709 1.000 19.22770 299 TYR B O 1
ATOM 1328 N N . PRO B 1 26 ? 11.48321 6.89507 17.03504 1.000 13.24464 300 PRO B N 1
ATOM 1329 C CA . PRO B 1 26 ? 10.53544 6.25867 17.96045 1.000 16.72337 300 PRO B CA 1
ATOM 1330 C C . PRO B 1 26 ? 9.60771 7.27087 18.61210 1.000 16.00803 300 PRO B C 1
ATOM 1331 O O . PRO B 1 26 ? 10.01255 8.37573 18.98405 1.000 17.54765 300 PRO B O 1
ATOM 1342 N N . SER B 1 27 ? 8.34196 6.88046 18.73099 1.000 18.01400 301 SER B N 1
ATOM 1343 C CA . SER B 1 27 ? 7.37494 7.65384 19.48890 1.000 21.70635 301 SER B CA 1
ATOM 1344 C C . SER B 1 27 ? 7.73845 7.63067 20.97058 1.000 20.01276 301 SER B C 1
ATOM 1345 O O . SER B 1 27 ? 8.62135 6.89059 21.41019 1.000 17.84026 301 SER B O 1
ATOM 1353 N N . GLU B 1 28 ? 7.02219 8.43914 21.75689 1.000 20.37210 302 GLU B N 1
ATOM 1354 C CA . GLU B 1 28 ? 7.26210 8.45057 23.19727 1.000 19.52814 302 GLU B CA 1
ATOM 1355 C C . GLU B 1 28 ? 6.95429 7.09085 23.81245 1.000 21.29607 302 GLU B C 1
ATOM 1356 O O . GLU B 1 28 ? 7.67532 6.62308 24.69984 1.000 18.76865 302 GLU B O 1
ATOM 1368 N N . GLU B 1 29 ? 5.88349 6.43573 23.35484 1.000 21.06113 303 GLU B N 1
ATOM 1369 C CA . GLU B 1 29 ? 5.58742 5.09555 23.85157 1.000 21.18092 303 GLU B CA 1
ATOM 1370 C C . GLU B 1 29 ? 6.67403 4.11025 23.43527 1.000 17.24281 303 GLU B C 1
ATOM 1371 O O . GLU B 1 29 ? 7.06151 3.23470 24.21857 1.000 18.48121 303 GLU B O 1
ATOM 1383 N N . GLN B 1 30 ? 7.17040 4.23156 22.20262 1.000 16.36146 304 GLN B N 1
ATOM 1384 C CA . GLN B 1 30 ? 8.23582 3.34780 21.74411 1.000 14.99009 304 GLN B CA 1
ATOM 1385 C C . GLN B 1 30 ? 9.53276 3.60927 22.49738 1.000 17.54965 304 GLN B C 1
ATOM 1386 O O . GLN B 1 30 ? 10.28354 2.67187 22.79443 1.000 14.35125 304 GLN B O 1
ATOM 1400 N N . LYS B 1 31 ? 9.81904 4.87294 22.81087 1.000 15.14373 305 LYS B N 1
ATOM 1401 C CA . LYS B 1 31 ? 10.98484 5.17216 23.63934 1.000 14.74150 305 LYS B CA 1
ATOM 1402 C C . LYS B 1 31 ? 10.86164 4.51324 25.00441 1.000 14.13211 305 LYS B C 1
ATOM 1403 O O . LYS B 1 31 ? 11.85097 4.00823 25.55245 1.000 15.25509 305 LYS B O 1
ATOM 1422 N N . LYS B 1 32 ? 9.65201 4.50816 25.57267 1.000 16.66495 306 LYS B N 1
ATOM 1423 C CA . LYS B 1 32 ? 9.45014 3.87012 26.86935 1.000 18.67507 306 LYS B CA 1
ATOM 1424 C C . LYS B 1 32 ? 9.77424 2.38256 26.79412 1.000 15.22744 306 LYS B C 1
ATOM 1425 O O . LYS B 1 32 ? 10.45130 1.83466 27.67108 1.000 15.16176 306 LYS B O 1
ATOM 1444 N N . GLN B 1 33 ? 9.28133 1.70822 25.75854 1.000 15.55054 307 GLN B N 1
ATOM 1445 C CA . GLN B 1 33 ? 9.53536 0.27455 25.62055 1.000 16.32443 307 GLN B CA 1
ATOM 1446 C C . GLN B 1 33 ? 11.01653 0.00644 25.40075 1.000 14.46350 307 GLN B C 1
ATOM 1447 O O . GLN B 1 33 ? 11.57841 -0.94048 25.97515 1.000 14.21020 307 GLN B O 1
ATOM 1461 N N . LEU B 1 34 ? 11.66878 0.83825 24.58511 1.000 13.30319 308 LEU B N 1
ATOM 1462 C CA . LEU B 1 34 ? 13.09529 0.66512 24.33618 1.000 12.75000 308 LEU B CA 1
ATOM 1463 C C . LEU B 1 34 ? 13.91445 0.92202 25.59944 1.000 12.98476 308 LEU B C 1
ATOM 1464 O O . LEU B 1 34 ? 14.86982 0.19499 25.88772 1.000 13.92260 308 LEU B O 1
ATOM 1480 N N . ALA B 1 35 ? 13.56395 1.95440 26.36097 1.000 13.28935 309 ALA B N 1
ATOM 1481 C CA . ALA B 1 35 ? 14.24527 2.19197 27.62888 1.000 13.87488 309 ALA B CA 1
ATOM 1482 C C . ALA B 1 35 ? 14.16425 0.95979 28.51806 1.000 14.40165 309 ALA B C 1
ATOM 1483 O O . ALA B 1 35 ? 15.16891 0.50639 29.07573 1.000 14.78762 309 ALA B O 1
ATOM 1490 N N . GLN B 1 36 ? 12.97236 0.38995 28.64273 1.000 14.67315 310 GLN B N 1
ATOM 1491 C CA . GLN B 1 36 ? 12.79190 -0.78169 29.50399 1.000 15.34607 310 GLN B CA 1
ATOM 1492 C C . GLN B 1 36 ? 13.56036 -1.98206 28.97468 1.000 15.28540 310 GLN B C 1
ATOM 1493 O O . GLN B 1 36 ? 14.20513 -2.70181 29.75149 1.000 15.93907 310 GLN B O 1
ATOM 1507 N N . ASP B 1 37 ? 13.53533 -2.19515 27.65808 1.000 14.78510 311 ASP B N 1
ATOM 1508 C CA . ASP B 1 37 ? 14.25605 -3.31830 27.07602 1.000 15.11382 311 ASP B CA 1
ATOM 1509 C C . ASP B 1 37 ? 15.76157 -3.16061 27.22475 1.000 15.24472 311 ASP B C 1
ATOM 1510 O O . ASP B 1 37 ? 16.47661 -4.15073 27.40905 1.000 16.15754 311 ASP B O 1
ATOM 1519 N N . THR B 1 38 ? 16.26609 -1.93014 27.12055 1.000 15.23443 312 THR B N 1
ATOM 1520 C CA . THR B 1 38 ? 17.70056 -1.69556 27.12251 1.000 16.14432 312 THR B CA 1
ATOM 1521 C C . THR B 1 38 ? 18.30056 -1.57643 28.51693 1.000 16.00343 312 THR B C 1
ATOM 1522 O O . THR B 1 38 ? 19.50389 -1.82039 28.68295 1.000 16.96655 312 THR B O 1
ATOM 1533 N N . GLY B 1 39 ? 17.50881 -1.19395 29.51365 1.000 18.80144 313 GLY B N 1
ATOM 1534 C CA . GLY B 1 39 ? 18.06762 -0.79045 30.78698 1.000 17.05247 313 GLY B CA 1
ATOM 1535 C C . GLY B 1 39 ? 18.58473 0.63115 30.80359 1.000 18.06284 313 GLY B C 1
ATOM 1536 O O . GLY B 1 39 ? 19.29981 1.00479 31.73557 1.000 18.31568 313 GLY B O 1
ATOM 1540 N N . LEU B 1 40 ? 18.25548 1.42585 29.79235 1.000 16.26282 314 LEU B N 1
ATOM 1541 C CA . LEU B 1 40 ? 18.64058 2.82675 29.71238 1.000 16.75841 314 LEU B CA 1
ATOM 1542 C C . LEU B 1 40 ? 17.45515 3.72420 30.06155 1.000 16.26046 314 LEU B C 1
ATOM 1543 O O . LEU B 1 40 ? 16.30008 3.29025 30.10100 1.000 19.71660 314 LEU B O 1
ATOM 1559 N N . THR B 1 41 ? 17.75308 4.99789 30.30947 1.000 17.00250 315 THR B N 1
ATOM 1560 C CA . THR B 1 41 ? 16.69852 5.98029 30.47191 1.000 17.30539 315 THR B CA 1
ATOM 1561 C C . THR B 1 41 ? 16.16401 6.41094 29.10195 1.000 16.91662 315 THR B C 1
ATOM 1562 O O . THR B 1 41 ? 16.81393 6.22608 28.07150 1.000 16.68774 315 THR B O 1
ATOM 1573 N N . ILE B 1 42 ? 14.95677 6.98918 29.11285 1.000 16.79844 316 ILE B N 1
ATOM 1574 C CA . ILE B 1 42 ? 14.38084 7.56370 27.89863 1.000 15.95395 316 ILE B CA 1
ATOM 1575 C C . ILE B 1 42 ? 15.38459 8.50935 27.24117 1.000 19.11144 316 ILE B C 1
ATOM 1576 O O . ILE B 1 42 ? 15.58607 8.49703 26.02022 1.000 14.97256 316 ILE B O 1
ATOM 1592 N N . LEU B 1 43 ? 16.00963 9.36487 28.05116 1.000 17.48658 317 LEU B N 1
ATOM 1593 C CA . LEU B 1 43 ? 16.95831 10.33979 27.52136 1.000 20.65192 317 LEU B CA 1
ATOM 1594 C C . LEU B 1 43 ? 18.14473 9.65521 26.86194 1.000 19.47758 317 LEU B C 1
ATOM 1595 O O . LEU B 1 43 ? 18.59887 10.07554 25.79488 1.000 19.18966 317 LEU B O 1
ATOM 1611 N N . GLN B 1 44 ? 18.67096 8.60454 27.48822 1.000 17.67228 318 GLN B N 1
ATOM 1612 C CA . GLN B 1 44 ? 19.78056 7.87214 26.88770 1.000 16.30148 318 GLN B CA 1
ATOM 1613 C C . GLN B 1 44 ? 19.36289 7.21870 25.57253 1.000 16.16126 318 GLN B C 1
ATOM 1614 O O . GLN B 1 44 ? 20.14013 7.18678 24.60512 1.000 14.74112 318 GLN B O 1
ATOM 1628 N N . VAL B 1 45 ? 18.13445 6.70589 25.51012 1.000 13.98689 319 VAL B N 1
ATOM 1629 C CA . VAL B 1 45 ? 17.63906 6.11560 24.26708 1.000 12.85165 319 VAL B CA 1
ATOM 1630 C C . VAL B 1 45 ? 17.54604 7.17774 23.17934 1.000 14.70068 319 VAL B C 1
ATOM 1631 O O . VAL B 1 45 ? 18.02698 6.99054 22.05706 1.000 12.98541 319 VAL B O 1
ATOM 1644 N N . ASN B 1 46 ? 16.92245 8.31227 23.49631 1.000 13.60345 320 ASN B N 1
ATOM 1645 C CA . ASN B 1 46 ? 16.77801 9.36570 22.49533 1.000 14.56023 320 ASN B CA 1
ATOM 1646 C C . ASN B 1 46 ? 18.13668 9.82330 21.98070 1.000 13.93679 320 ASN B C 1
ATOM 1647 O O . ASN B 1 46 ? 18.30464 10.07368 20.78317 1.000 14.19643 320 ASN B O 1
ATOM 1658 N N . ASN B 1 47 ? 19.12234 9.94159 22.87385 1.000 14.19695 321 ASN B N 1
ATOM 1659 C CA . ASN B 1 47 ? 20.44081 10.39753 22.44778 1.000 14.76777 321 ASN B CA 1
ATOM 1660 C C . ASN B 1 47 ? 21.12209 9.35688 21.56846 1.000 19.02385 321 ASN B C 1
ATOM 1661 O O . ASN B 1 47 ? 21.79743 9.70493 20.58933 1.000 16.29506 321 ASN B O 1
ATOM 1672 N N . TRP B 1 48 ? 20.95951 8.07416 21.89644 1.000 13.77401 322 TRP B N 1
ATOM 1673 C CA . TRP B 1 48 ? 21.52292 7.03429 21.04643 1.000 13.18794 322 TRP B CA 1
ATOM 1674 C C . TRP B 1 48 ? 20.94226 7.11516 19.64067 1.000 15.68083 322 TRP B C 1
ATOM 1675 O O . TRP B 1 48 ? 21.66460 6.95781 18.64784 1.000 13.60322 322 TRP B O 1
ATOM 1696 N N . PHE B 1 49 ? 19.63239 7.37546 19.53284 1.000 13.36946 323 PHE B N 1
ATOM 1697 C CA . PHE B 1 49 ? 18.99955 7.40010 18.21911 1.000 10.87859 323 PHE B CA 1
ATOM 1698 C C . PHE B 1 49 ? 19.39402 8.63371 17.42264 1.000 11.04531 323 PHE B C 1
ATOM 1699 O O . PHE B 1 49 ? 19.53355 8.56050 16.19331 1.000 13.29157 323 PHE B O 1
ATOM 1716 N N . ILE B 1 50 ? 19.57568 9.77568 18.09246 1.000 13.07131 324 ILE B N 1
ATOM 1717 C CA . ILE B 1 50 ? 20.07221 10.95794 17.38868 1.000 12.19306 324 ILE B CA 1
ATOM 1718 C C . ILE B 1 50 ? 21.42519 10.64983 16.74931 1.000 14.13489 324 ILE B C 1
ATOM 1719 O O . ILE B 1 50 ? 21.66066 10.92567 15.56793 1.000 12.32994 324 ILE B O 1
ATOM 1735 N N . ASN B 1 51 ? 22.33314 10.06044 17.52449 1.000 13.05667 325 ASN B N 1
ATOM 1736 C CA . ASN B 1 51 ? 23.66005 9.75499 17.00153 1.000 16.43421 325 ASN B CA 1
ATOM 1737 C C . ASN B 1 51 ? 23.59849 8.68465 15.92005 1.000 16.52723 325 ASN B C 1
ATOM 1738 O O . ASN B 1 51 ? 24.34787 8.74547 14.93658 1.000 15.00398 325 ASN B O 1
ATOM 1749 N N . ALA B 1 52 ? 22.70343 7.70292 16.07525 1.000 12.90620 326 ALA B N 1
ATOM 1750 C CA . ALA B 1 52 ? 22.60714 6.63371 15.09066 1.000 16.87071 326 ALA B CA 1
ATOM 1751 C C . ALA B 1 52 ? 22.13199 7.16555 13.74471 1.000 17.15168 326 ALA B C 1
ATOM 1752 O O . ALA B 1 52 ? 22.67556 6.78883 12.70314 1.000 14.20168 326 ALA B O 1
ATOM 1759 N N . ARG B 1 53 ? 21.11610 8.03452 13.74667 1.000 10.98882 327 ARG B N 1
ATOM 1760 C CA . ARG B 1 53 ? 20.64221 8.60521 12.48914 1.000 12.46041 327 ARG B CA 1
ATOM 1761 C C . ARG B 1 53 ? 21.70010 9.50877 11.86342 1.000 15.92546 327 ARG B C 1
ATOM 1762 O O . ARG B 1 53 ? 21.86744 9.52675 10.63767 1.000 16.38521 327 ARG B O 1
ATOM 1783 N N . ARG B 1 54 ? 22.42633 10.26236 12.68553 1.000 11.90277 328 ARG B N 1
ATOM 1784 C CA . ARG B 1 54 ? 23.53229 11.05918 12.16375 1.000 13.09679 328 ARG B CA 1
ATOM 1785 C C . ARG B 1 54 ? 24.58389 10.17521 11.50801 1.000 15.84289 328 ARG B C 1
ATOM 1786 O O . ARG B 1 54 ? 25.07537 10.48829 10.41850 1.000 18.90083 328 ARG B O 1
ATOM 1807 N N . ARG B 1 55 ? 24.93957 9.05923 12.15199 1.000 17.30469 329 ARG B N 1
ATOM 1808 C CA . ARG B 1 55 ? 25.95893 8.18083 11.58551 1.000 19.17943 329 ARG B CA 1
ATOM 1809 C C . ARG B 1 55 ? 25.49112 7.55903 10.27390 1.000 17.23774 329 ARG B C 1
ATOM 1810 O O . ARG B 1 55 ? 26.26720 7.43645 9.32685 1.000 20.36195 329 ARG B O 1
ATOM 1831 N N . ILE B 1 56 ? 24.22107 7.15948 10.19693 1.000 15.82838 330 ILE B N 1
ATOM 1832 C CA . ILE B 1 56 ? 23.75866 6.45622 9.00524 1.000 16.33165 330 ILE B CA 1
ATOM 1833 C C . ILE B 1 56 ? 23.85873 7.33125 7.76798 1.000 19.38671 330 ILE B C 1
ATOM 1834 O O . ILE B 1 56 ? 24.11880 6.83222 6.66631 1.000 18.43124 330 ILE B O 1
ATOM 1850 N N . VAL B 1 57 ? 23.65708 8.64480 7.91487 1.000 12.94203 331 VAL B N 1
ATOM 1851 C CA . VAL B 1 57 ? 23.65343 9.52458 6.75484 1.000 13.06648 331 VAL B CA 1
ATOM 1852 C C . VAL B 1 57 ? 25.02101 10.12578 6.45057 1.000 14.17505 331 VAL B C 1
ATOM 1853 O O . VAL B 1 57 ? 25.14287 10.89949 5.49711 1.000 14.44530 331 VAL B O 1
ATOM 1866 N N . GLN B 1 58 ? 26.05048 9.80722 7.22786 1.000 15.06022 332 GLN B N 1
ATOM 1867 C CA A GLN B 1 58 ? 27.37259 10.34096 6.93853 0.444 16.54194 332 GLN B CA 1
ATOM 1868 C CA B GLN B 1 58 ? 27.39622 10.30249 6.96260 0.556 16.57115 332 GLN B CA 1
ATOM 1869 C C . GLN B 1 58 ? 27.90917 9.74996 5.63307 1.000 18.92572 332 GLN B C 1
ATOM 1870 O O . GLN B 1 58 ? 27.46118 8.70033 5.17939 1.000 22.78385 332 GLN B O 1
ATOM 1897 N N . PRO B 1 59 ? 28.85466 10.43627 4.99468 1.000 20.80002 333 PRO B N 1
ATOM 1898 C CA . PRO B 1 59 ? 29.45422 9.89096 3.76968 1.000 24.53601 333 PRO B CA 1
ATOM 1899 C C . PRO B 1 59 ? 30.00401 8.49116 4.00179 1.000 28.24683 333 PRO B C 1
ATOM 1900 O O . PRO B 1 59 ? 30.43422 8.14319 5.10379 1.000 25.39095 333 PRO B O 1
ATOM 1911 N N . MET B 1 60 ? 29.99675 7.69179 2.93997 1.000 31.35499 334 MET B N 1
ATOM 1912 C CA . MET B 1 60 ? 30.30775 6.27355 3.04953 1.000 36.05045 334 MET B CA 1
ATOM 1913 C C . MET B 1 60 ? 31.53659 5.87948 2.23811 1.000 28.65759 334 MET B C 1
ATOM 1914 O O . MET B 1 60 ? 32.25205 4.95263 2.62501 1.000 32.93342 334 MET B O 1
ATOM 1928 N N . PHE C 1 5 ? 9.18235 -20.13528 35.36192 1.000 28.30228 279 PHE C N 1
ATOM 1929 C CA . PHE C 1 5 ? 7.73010 -20.20552 35.51389 1.000 28.11707 279 PHE C CA 1
ATOM 1930 C C . PHE C 1 5 ? 7.21435 -21.58392 35.10938 1.000 25.36751 279 PHE C C 1
ATOM 1931 O O . PHE C 1 5 ? 7.90972 -22.32537 34.41040 1.000 30.69863 279 PHE C O 1
ATOM 1947 N N . PRO C 1 6 ? 6.00382 -21.92688 35.54704 1.000 20.72937 280 PRO C N 1
ATOM 1948 C CA . PRO C 1 6 ? 5.41115 -23.20814 35.13152 1.000 31.61536 280 PRO C CA 1
ATOM 1949 C C . PRO C 1 6 ? 5.36668 -23.32427 33.61618 1.000 24.16693 280 PRO C C 1
ATOM 1950 O O . PRO C 1 6 ? 5.29859 -22.32734 32.89623 1.000 23.09350 280 PRO C O 1
ATOM 1961 N N . LYS C 1 7 ? 5.41349 -24.57016 33.13711 1.000 24.57050 281 LYS C N 1
ATOM 1962 C CA . LYS C 1 7 ? 5.51505 -24.80829 31.70043 1.000 24.77507 281 LYS C CA 1
ATOM 1963 C C . LYS C 1 7 ? 4.30106 -24.26861 30.96066 1.000 23.69613 281 LYS C C 1
ATOM 1964 O O . LYS C 1 7 ? 4.42558 -23.74807 29.84443 1.000 24.05515 281 LYS C O 1
ATOM 1983 N N . VAL C 1 8 ? 3.11110 -24.39469 31.55535 1.000 23.66531 282 VAL C N 1
ATOM 1984 C CA . VAL C 1 8 ? 1.90148 -23.92028 30.88570 1.000 25.87448 282 VAL C CA 1
ATOM 1985 C C . VAL C 1 8 ? 1.98929 -22.41968 30.64516 1.000 20.88725 282 VAL C C 1
ATOM 1986 O O . VAL C 1 8 ? 1.67147 -21.92450 29.55730 1.000 20.30164 282 VAL C O 1
ATOM 1999 N N . ALA C 1 9 ? 2.42579 -21.67122 31.66356 1.000 19.65307 283 ALA C N 1
ATOM 2000 C CA . ALA C 1 9 ? 2.55215 -20.22388 31.51671 1.000 17.67418 283 ALA C CA 1
ATOM 2001 C C . ALA C 1 9 ? 3.55592 -19.87246 30.42578 1.000 16.40928 283 ALA C C 1
ATOM 2002 O O . ALA C 1 9 ? 3.28701 -19.02966 29.56324 1.000 15.59100 283 ALA C O 1
ATOM 2009 N N . THR C 1 10 ? 4.72731 -20.51351 30.45070 1.000 18.56593 284 THR C N 1
ATOM 2010 C CA . THR C 1 10 ? 5.75683 -20.22433 29.45463 1.000 15.89187 284 THR C CA 1
ATOM 2011 C C . THR C 1 10 ? 5.26341 -20.52757 28.04156 1.000 20.89859 284 THR C C 1
ATOM 2012 O O . THR C 1 10 ? 5.50980 -19.75446 27.10829 1.000 18.98819 284 THR C O 1
ATOM 2023 N N . ASN C 1 11 ? 4.55685 -21.64496 27.86736 1.000 18.10029 285 ASN C N 1
ATOM 2024 C CA . ASN C 1 11 ? 4.08902 -22.01957 26.53721 1.000 19.09271 285 ASN C CA 1
ATOM 2025 C C . ASN C 1 11 ? 3.02465 -21.05981 26.02572 1.000 18.46742 285 ASN C C 1
ATOM 2026 O O . ASN C 1 11 ? 2.98111 -20.77472 24.82606 1.000 18.77200 285 ASN C O 1
ATOM 2037 N N . ILE C 1 12 ? 2.18476 -20.53654 26.91503 1.000 18.18744 286 ILE C N 1
ATOM 2038 C CA . ILE C 1 12 ? 1.20158 -19.53625 26.51766 1.000 17.99758 286 ILE C CA 1
ATOM 2039 C C . ILE C 1 12 ? 1.90381 -18.30089 25.96552 1.000 16.29554 286 ILE C C 1
ATOM 2040 O O . ILE C 1 12 ? 1.52455 -17.75600 24.92226 1.000 16.54206 286 ILE C O 1
ATOM 2056 N N . MET C 1 13 ? 2.93082 -17.82509 26.66978 1.000 14.94346 287 MET C N 1
ATOM 2057 C CA . MET C 1 13 ? 3.58675 -16.59255 26.25453 1.000 16.81858 287 MET C CA 1
ATOM 2058 C C . MET C 1 13 ? 4.47023 -16.81246 25.02711 1.000 13.83639 287 MET C C 1
ATOM 2059 O O . MET C 1 13 ? 4.52852 -15.94852 24.15198 1.000 14.00291 287 MET C O 1
ATOM 2073 N N . ARG C 1 14 ? 5.13436 -17.96421 24.94264 1.000 15.71549 288 ARG C N 1
ATOM 2074 C CA . ARG C 1 14 ? 5.89336 -18.28727 23.73884 1.000 15.10602 288 ARG C CA 1
ATOM 2075 C C . ARG C 1 14 ? 4.97607 -18.40436 22.52741 1.000 19.63463 288 ARG C C 1
ATOM 2076 O O . ARG C 1 14 ? 5.32223 -17.94631 21.42799 1.000 20.87538 288 ARG C O 1
ATOM 2097 N N . ALA C 1 15 ? 3.80411 -19.02113 22.70202 1.000 17.18378 289 ALA C N 1
ATOM 2098 C CA . ALA C 1 15 ? 2.85386 -19.12457 21.59872 1.000 19.92432 289 ALA C CA 1
ATOM 2099 C C . ALA C 1 15 ? 2.43130 -17.74319 21.11853 1.000 21.69700 289 ALA C C 1
ATOM 2100 O O . ALA C 1 15 ? 2.38419 -17.47920 19.90956 1.000 20.05864 289 ALA C O 1
ATOM 2107 N N . TRP C 1 16 ? 2.11339 -16.84328 22.05644 1.000 18.17121 290 TRP C N 1
ATOM 2108 C CA . TRP C 1 16 ? 1.78092 -15.47791 21.66848 1.000 16.77012 290 TRP C CA 1
ATOM 2109 C C . TRP C 1 16 ? 2.96174 -14.80616 20.97372 1.000 19.18459 290 TRP C C 1
ATOM 2110 O O . TRP C 1 16 ? 2.79269 -14.14664 19.93949 1.000 19.41240 290 TRP C O 1
ATOM 2131 N N . LEU C 1 17 ? 4.16362 -14.96410 21.53080 1.000 14.92999 291 LEU C N 1
ATOM 2132 C CA . LEU C 1 17 ? 5.33254 -14.29067 20.98150 1.000 15.50708 291 LEU C CA 1
ATOM 2133 C C . LEU C 1 17 ? 5.56517 -14.68630 19.52805 1.000 19.93616 291 LEU C C 1
ATOM 2134 O O . LEU C 1 17 ? 5.82656 -13.83194 18.67434 1.000 16.37931 291 LEU C O 1
ATOM 2150 N N . PHE C 1 18 ? 5.47328 -15.98539 19.22367 1.000 17.36224 292 PHE C N 1
ATOM 2151 C CA . PHE C 1 18 ? 5.74893 -16.43361 17.86168 1.000 19.68997 292 PHE C CA 1
ATOM 2152 C C . PHE C 1 18 ? 4.62305 -16.10022 16.89163 1.000 19.81598 292 PHE C C 1
ATOM 2153 O O . PHE C 1 18 ? 4.85869 -16.05655 15.68668 1.000 23.44752 292 PHE C O 1
ATOM 2170 N N . GLN C 1 19 ? 3.41001 -15.86061 17.37835 1.000 21.52660 293 GLN C N 1
ATOM 2171 C CA . GLN C 1 19 ? 2.35075 -15.36764 16.51155 1.000 21.05404 293 GLN C CA 1
ATOM 2172 C C . GLN C 1 19 ? 2.45410 -13.87151 16.24229 1.000 33.73189 293 GLN C C 1
ATOM 2173 O O . GLN C 1 19 ? 1.68307 -13.35702 15.42427 1.000 30.38319 293 GLN C O 1
ATOM 2187 N N . HIS C 1 20 ? 3.37483 -13.16564 16.90580 1.000 19.30054 294 HIS C N 1
ATOM 2188 C CA . HIS C 1 20 ? 3.47524 -11.71501 16.79016 1.000 19.51584 294 HIS C CA 1
ATOM 2189 C C . HIS C 1 20 ? 4.92849 -11.27363 16.67345 1.000 22.83572 294 HIS C C 1
ATOM 2190 O O . HIS C 1 20 ? 5.31928 -10.22112 17.18941 1.000 20.05702 294 HIS C O 1
ATOM 2204 N N . LEU C 1 21 ? 5.75289 -12.06121 15.98344 1.000 23.76225 295 LEU C N 1
ATOM 2205 C CA . LEU C 1 21 ? 7.18257 -11.76386 15.94738 1.000 26.12668 295 LEU C CA 1
ATOM 2206 C C . LEU C 1 21 ? 7.46573 -10.41967 15.28881 1.000 28.44906 295 LEU C C 1
ATOM 2207 O O . LEU C 1 21 ? 8.46411 -9.77060 15.61906 1.000 35.21792 295 LEU C O 1
ATOM 2223 N N . THR C 1 22 ? 6.60736 -9.98221 14.36473 1.000 25.02232 296 THR C N 1
ATOM 2224 C CA . THR C 1 22 ? 6.81248 -8.69792 13.70541 1.000 31.86505 296 THR C CA 1
ATOM 2225 C C . THR C 1 22 ? 6.39024 -7.51814 14.56808 1.000 34.59643 296 THR C C 1
ATOM 2226 O O . THR C 1 22 ? 6.75859 -6.37955 14.26299 1.000 27.95425 296 THR C O 1
ATOM 2237 N N . HIS C 1 23 ? 5.61821 -7.76112 15.63049 1.000 28.08216 297 HIS C N 1
ATOM 2238 C CA . HIS C 1 23 ? 5.25727 -6.71888 16.59295 1.000 22.25302 297 HIS C CA 1
ATOM 2239 C C . HIS C 1 23 ? 5.18867 -7.37061 17.96787 1.000 20.17031 297 HIS C C 1
ATOM 2240 O O . HIS C 1 23 ? 4.11106 -7.55431 18.53904 1.000 20.77378 297 HIS C O 1
ATOM 2254 N N . PRO C 1 24 ? 6.34175 -7.75120 18.52410 1.000 19.01437 298 PRO C N 1
ATOM 2255 C CA . PRO C 1 24 ? 6.35082 -8.58354 19.73255 1.000 17.22454 298 PRO C CA 1
ATOM 2256 C C . PRO C 1 24 ? 6.16746 -7.77701 21.00829 1.000 17.08533 298 PRO C C 1
ATOM 2257 O O . PRO C 1 24 ? 6.83496 -8.02943 22.01580 1.000 16.18060 298 PRO C O 1
ATOM 2268 N N . TYR C 1 25 ? 5.26185 -6.80542 20.97174 1.000 19.00420 299 TYR C N 1
ATOM 2269 C CA . TYR C 1 25 ? 4.99320 -5.92699 22.11017 1.000 20.55553 299 TYR C CA 1
ATOM 2270 C C . TYR C 1 25 ? 3.50275 -5.99268 22.41278 1.000 23.15618 299 TYR C C 1
ATOM 2271 O O . TYR C 1 25 ? 2.70612 -5.27626 21.77822 1.000 23.64680 299 TYR C O 1
ATOM 2289 N N . PRO C 1 26 ? 3.07934 -6.83452 23.35246 1.000 23.39079 300 PRO C N 1
ATOM 2290 C CA . PRO C 1 26 ? 1.63944 -6.95089 23.62348 1.000 21.09646 300 PRO C CA 1
ATOM 2291 C C . PRO C 1 26 ? 1.05653 -5.64850 24.15311 1.000 23.16639 300 PRO C C 1
ATOM 2292 O O . PRO C 1 26 ? 1.68002 -4.93773 24.94287 1.000 21.58808 300 PRO C O 1
ATOM 2303 N N . SER C 1 27 ? -0.16024 -5.34512 23.70889 1.000 23.10921 301 SER C N 1
ATOM 2304 C CA . SER C 1 27 ? -0.88810 -4.20032 24.23084 1.000 25.65812 301 SER C CA 1
ATOM 2305 C C . SER C 1 27 ? -1.19826 -4.40359 25.71372 1.000 25.36881 301 SER C C 1
ATOM 2306 O O . SER C 1 27 ? -1.06218 -5.49812 26.26511 1.000 23.39152 301 SER C O 1
ATOM 2314 N N . GLU C 1 28 ? -1.64123 -3.32442 26.36225 1.000 22.03029 302 GLU C N 1
ATOM 2315 C CA . GLU C 1 28 ? -1.99763 -3.42144 27.77433 1.000 31.49406 302 GLU C CA 1
ATOM 2316 C C . GLU C 1 28 ? -3.16511 -4.38247 27.97458 1.000 21.03604 302 GLU C C 1
ATOM 2317 O O . GLU C 1 28 ? -3.19814 -5.14020 28.94902 1.000 21.14923 302 GLU C O 1
ATOM 2329 N N . GLU C 1 29 ? -4.13778 -4.36222 27.06715 1.000 22.31894 303 GLU C N 1
ATOM 2330 C CA . GLU C 1 29 ? -5.22665 -5.33241 27.14407 1.000 24.90628 303 GLU C CA 1
ATOM 2331 C C . GLU C 1 29 ? -4.70803 -6.74835 26.92146 1.000 23.27946 303 GLU C C 1
ATOM 2332 O O . GLU C 1 29 ? -5.13130 -7.68711 27.60533 1.000 23.21996 303 GLU C O 1
ATOM 2344 N N . GLN C 1 30 ? -3.78819 -6.92090 25.97313 1.000 22.32676 304 GLN C N 1
ATOM 2345 C CA . GLN C 1 30 ? -3.23115 -8.24664 25.71915 1.000 22.66179 304 GLN C CA 1
ATOM 2346 C C . GLN C 1 30 ? -2.42940 -8.74265 26.91684 1.000 20.37101 304 GLN C C 1
ATOM 2347 O O . GLN C 1 30 ? -2.45846 -9.93658 27.23303 1.000 17.34991 304 GLN C O 1
ATOM 2361 N N . LYS C 1 31 ? -1.72678 -7.84374 27.60198 1.000 16.96407 305 LYS C N 1
ATOM 2362 C CA . LYS C 1 31 ? -0.97927 -8.24040 28.79273 1.000 16.73600 305 LYS C CA 1
ATOM 2363 C C . LYS C 1 31 ? -1.90914 -8.72565 29.89948 1.000 17.66005 305 LYS C C 1
ATOM 2364 O O . LYS C 1 31 ? -1.59552 -9.69169 30.60706 1.000 17.29775 305 LYS C O 1
ATOM 2383 N N . LYS C 1 32 ? -3.05341 -8.05669 30.07846 1.000 17.97052 306 LYS C N 1
ATOM 2384 C CA . LYS C 1 32 ? -4.00783 -8.49455 31.08813 1.000 24.13979 306 LYS C CA 1
ATOM 2385 C C . LYS C 1 32 ? -4.57847 -9.86300 30.74320 1.000 18.92801 306 LYS C C 1
ATOM 2386 O O . LYS C 1 32 ? -4.77649 -10.70189 31.63081 1.000 19.03548 306 LYS C O 1
ATOM 2405 N N . GLN C 1 33 ? -4.86095 -10.09771 29.46345 1.000 19.06163 307 GLN C N 1
ATOM 2406 C CA . GLN C 1 33 ? -5.36411 -11.39916 29.03786 1.000 19.34217 307 GLN C CA 1
ATOM 2407 C C . GLN C 1 33 ? -4.32101 -12.48886 29.25720 1.000 19.72820 307 GLN C C 1
ATOM 2408 O O . GLN C 1 33 ? -4.64399 -13.58670 29.71856 1.000 19.28575 307 GLN C O 1
ATOM 2422 N N . LEU C 1 34 ? -3.06256 -12.20139 28.94032 1.000 16.26871 308 LEU C N 1
ATOM 2423 C CA . LEU C 1 34 ? -2.00726 -13.18458 29.15613 1.000 15.53759 308 LEU C CA 1
ATOM 2424 C C . LEU C 1 34 ? -1.78794 -13.43999 30.64031 1.000 16.81691 308 LEU C C 1
ATOM 2425 O O . LEU C 1 34 ? -1.52668 -14.57902 31.04741 1.000 18.95422 308 LEU C O 1
ATOM 2441 N N . ALA C 1 35 ? -1.88511 -12.39462 31.46362 1.000 14.91367 309 ALA C N 1
ATOM 2442 C CA . ALA C 1 35 ? -1.77389 -12.58306 32.90553 1.000 16.93685 309 ALA C CA 1
ATOM 2443 C C . ALA C 1 35 ? -2.85485 -13.53053 33.40498 1.000 22.78455 309 ALA C C 1
ATOM 2444 O O . ALA C 1 35 ? -2.58627 -14.42231 34.22235 1.000 18.05910 309 ALA C O 1
ATOM 2451 N N . GLN C 1 36 ? -4.08386 -13.35684 32.91433 1.000 20.76744 310 GLN C N 1
ATOM 2452 C CA . GLN C 1 36 ? -5.18056 -14.23208 33.31400 1.000 19.70257 310 GLN C CA 1
ATOM 2453 C C . GLN C 1 36 ? -4.91135 -15.67506 32.89717 1.000 23.82268 310 GLN C C 1
ATOM 2454 O O . GLN C 1 36 ? -5.08355 -16.60420 33.69243 1.000 26.57820 310 GLN C O 1
ATOM 2468 N N . ASP C 1 37 ? -4.48008 -15.88108 31.65017 1.000 17.54829 311 ASP C N 1
ATOM 2469 C CA . ASP C 1 37 ? -4.25438 -17.23629 31.15949 1.000 20.33867 311 ASP C CA 1
ATOM 2470 C C . ASP C 1 37 ? -3.09357 -17.91958 31.87688 1.000 19.96058 311 ASP C C 1
ATOM 2471 O O . ASP C 1 37 ? -3.11657 -19.13792 32.06080 1.000 23.27960 311 ASP C O 1
ATOM 2480 N N . THR C 1 38 ? -2.07547 -17.15990 32.27653 1.000 17.54647 312 THR C N 1
ATOM 2481 C CA . THR C 1 38 ? -0.85801 -17.74721 32.81607 1.000 18.24905 312 THR C CA 1
ATOM 2482 C C . THR C 1 38 ? -0.84196 -17.83757 34.33586 1.000 19.72521 312 THR C C 1
ATOM 2483 O O . THR C 1 38 ? -0.06761 -18.63344 34.88712 1.000 17.83865 312 THR C O 1
ATOM 2494 N N . GLY C 1 39 ? -1.65705 -17.04406 35.02524 1.000 15.73891 313 GLY C N 1
ATOM 2495 C CA . GLY C 1 39 ? -1.52858 -16.91311 36.46463 1.000 18.95253 313 GLY C CA 1
ATOM 2496 C C . GLY C 1 39 ? -0.39923 -16.01773 36.91430 1.000 20.38098 313 GLY C C 1
ATOM 2497 O O . GLY C 1 39 ? -0.10680 -15.95997 38.11796 1.000 16.89990 313 GLY C O 1
ATOM 2501 N N . LEU C 1 40 ? 0.25740 -15.32562 35.98745 1.000 16.27367 314 LEU C N 1
ATOM 2502 C CA . LEU C 1 40 ? 1.30524 -14.37246 36.32023 1.000 14.91269 314 LEU C CA 1
ATOM 2503 C C . LEU C 1 40 ? 0.70741 -12.98209 36.52843 1.000 15.64877 314 LEU C C 1
ATOM 2504 O O . LEU C 1 40 ? -0.39542 -12.67860 36.07277 1.000 17.70442 314 LEU C O 1
ATOM 2520 N N . THR C 1 41 ? 1.45846 -12.12746 37.21547 1.000 16.58666 315 THR C N 1
ATOM 2521 C CA . THR C 1 41 ? 1.03247 -10.74487 37.35074 1.000 17.72211 315 THR C CA 1
ATOM 2522 C C . THR C 1 41 ? 1.34556 -9.97359 36.06396 1.000 16.64097 315 THR C C 1
ATOM 2523 O O . THR C 1 41 ? 2.14031 -10.41089 35.22916 1.000 15.20491 315 THR C O 1
ATOM 2534 N N . ILE C 1 42 ? 0.71439 -8.80632 35.92865 1.000 14.96404 316 ILE C N 1
ATOM 2535 C CA . ILE C 1 42 ? 0.98375 -7.93587 34.78401 1.000 14.81130 316 ILE C CA 1
ATOM 2536 C C . ILE C 1 42 ? 2.47973 -7.65210 34.68357 1.000 17.40676 316 ILE C C 1
ATOM 2537 O O . ILE C 1 42 ? 3.08150 -7.72358 33.60411 1.000 13.18832 316 ILE C O 1
ATOM 2553 N N . LEU C 1 43 ? 3.10150 -7.31771 35.81544 1.000 13.90154 317 LEU C N 1
ATOM 2554 C CA . LEU C 1 43 ? 4.53114 -7.01034 35.80877 1.000 14.04017 317 LEU C CA 1
ATOM 2555 C C . LEU C 1 43 ? 5.35282 -8.22047 35.39715 1.000 12.87269 317 LEU C C 1
ATOM 2556 O O . LEU C 1 43 ? 6.31422 -8.09141 34.63197 1.000 12.95460 317 LEU C O 1
ATOM 2572 N N . GLN C 1 44 ? 4.98274 -9.40731 35.87906 1.000 13.25982 318 GLN C N 1
ATOM 2573 C CA . GLN C 1 44 ? 5.68647 -10.61917 35.46744 1.000 12.82556 318 GLN C CA 1
ATOM 2574 C C . GLN C 1 44 ? 5.56157 -10.85499 33.96422 1.000 11.87632 318 GLN C C 1
ATOM 2575 O O . GLN C 1 44 ? 6.52952 -11.26359 33.31059 1.000 12.15655 318 GLN C O 1
ATOM 2589 N N . VAL C 1 45 ? 4.37786 -10.61374 33.39925 1.000 11.84118 319 VAL C N 1
ATOM 2590 C CA . VAL C 1 45 ? 4.21755 -10.72656 31.94473 1.000 11.39857 319 VAL C CA 1
ATOM 2591 C C . VAL C 1 45 ? 5.11254 -9.71813 31.23859 1.000 10.79593 319 VAL C C 1
ATOM 2592 O O . VAL C 1 45 ? 5.83513 -10.05811 30.29602 1.000 13.05002 319 VAL C O 1
ATOM 2605 N N . ASN C 1 46 ? 5.07817 -8.45896 31.68524 1.000 11.45962 320 ASN C N 1
ATOM 2606 C CA . ASN C 1 46 ? 5.94111 -7.43167 31.10170 1.000 10.51361 320 ASN C CA 1
ATOM 2607 C C . ASN C 1 46 ? 7.40033 -7.87905 31.08003 1.000 12.28308 320 ASN C C 1
ATOM 2608 O O . ASN C 1 46 ? 8.08198 -7.77750 30.05476 1.000 13.24658 320 ASN C O 1
ATOM 2619 N N . ASN C 1 47 ? 7.89799 -8.36973 32.21666 1.000 11.07041 321 ASN C N 1
ATOM 2620 C CA . ASN C 1 47 ? 9.31093 -8.70999 32.31712 1.000 10.49766 321 ASN C CA 1
ATOM 2621 C C . ASN C 1 47 ? 9.66329 -9.94028 31.49254 1.000 10.43817 321 ASN C C 1
ATOM 2622 O O . ASN C 1 47 ? 10.77171 -10.02014 30.95649 1.000 10.39829 321 ASN C O 1
ATOM 2633 N N . TRP C 1 48 ? 8.74952 -10.91009 31.38426 1.000 10.60262 322 TRP C N 1
ATOM 2634 C CA . TRP C 1 48 ? 9.02602 -12.06303 30.53222 1.000 11.43185 322 TRP C CA 1
ATOM 2635 C C . TRP C 1 48 ? 9.25752 -11.62515 29.09097 1.000 11.43797 322 TRP C C 1
ATOM 2636 O O . TRP C 1 48 ? 10.20214 -12.08781 28.43804 1.000 10.27666 322 TRP C O 1
ATOM 2657 N N . PHE C 1 49 ? 8.41731 -10.72298 28.58589 1.000 9.94612 323 PHE C N 1
ATOM 2658 C CA . PHE C 1 49 ? 8.56442 -10.26588 27.20203 1.000 9.97416 323 PHE C CA 1
ATOM 2659 C C . PHE C 1 49 ? 9.80846 -9.41086 27.01519 1.000 12.15213 323 PHE C C 1
ATOM 2660 O O . PHE C 1 49 ? 10.47192 -9.49190 25.97246 1.000 10.74865 323 PHE C O 1
ATOM 2677 N N . ILE C 1 50 ? 10.15378 -8.59244 28.00939 1.000 9.60454 324 ILE C N 1
ATOM 2678 C CA . ILE C 1 50 ? 11.42630 -7.87022 27.95652 1.000 9.55991 324 ILE C CA 1
ATOM 2679 C C . ILE C 1 50 ? 12.58021 -8.85279 27.81182 1.000 13.94035 324 ILE C C 1
ATOM 2680 O O . ILE C 1 50 ? 13.47039 -8.67889 26.97570 1.000 10.44408 324 ILE C O 1
ATOM 2696 N N . ASN C 1 51 ? 12.58502 -9.90265 28.63550 1.000 12.02484 325 ASN C N 1
ATOM 2697 C CA . ASN C 1 51 ? 13.67206 -10.87215 28.59065 1.000 16.34363 325 ASN C CA 1
ATOM 2698 C C . ASN C 1 51 ? 13.64934 -11.68253 27.30430 1.000 12.77561 325 ASN C C 1
ATOM 2699 O O . ASN C 1 51 ? 14.71315 -12.02583 26.77786 1.000 15.06632 325 ASN C O 1
ATOM 2710 N N . ALA C 1 52 ? 12.46205 -11.97733 26.77985 1.000 10.45776 326 ALA C N 1
ATOM 2711 C CA . ALA C 1 52 ? 12.37357 -12.72232 25.53116 1.000 13.08845 326 ALA C CA 1
ATOM 2712 C C . ALA C 1 52 ? 12.93126 -11.91130 24.36702 1.000 14.31050 326 ALA C C 1
ATOM 2713 O O . ALA C 1 52 ? 13.63789 -12.45249 23.51121 1.000 18.80894 326 ALA C O 1
ATOM 2720 N N . ARG C 1 53 ? 12.62525 -10.60878 24.31335 1.000 11.04067 327 ARG C N 1
ATOM 2721 C CA . ARG C 1 53 ? 13.16583 -9.78095 23.24003 1.000 10.72186 327 ARG C CA 1
ATOM 2722 C C . ARG C 1 53 ? 14.67435 -9.60073 23.38797 1.000 12.58309 327 ARG C C 1
ATOM 2723 O O . ARG C 1 53 ? 15.40924 -9.62330 22.39245 1.000 15.21082 327 ARG C O 1
ATOM 2744 N N . ARG C 1 54 ? 15.15860 -9.44453 24.61846 1.000 10.39645 328 ARG C N 1
ATOM 2745 C CA . ARG C 1 54 ? 16.59939 -9.39899 24.84665 1.000 11.54970 328 ARG C CA 1
ATOM 2746 C C . ARG C 1 54 ? 17.26124 -10.68544 24.36405 1.000 19.43949 328 ARG C C 1
ATOM 2747 O O . ARG C 1 54 ? 18.30446 -10.65989 23.70971 1.000 15.35012 328 ARG C O 1
ATOM 2768 N N . ARG C 1 55 ? 16.66361 -11.83379 24.69406 1.000 17.57571 329 ARG C N 1
ATOM 2769 C CA . ARG C 1 55 ? 17.24868 -13.10852 24.29688 1.000 18.13789 329 ARG C CA 1
ATOM 2770 C C . ARG C 1 55 ? 17.26869 -13.25124 22.78097 1.000 20.63832 329 ARG C C 1
ATOM 277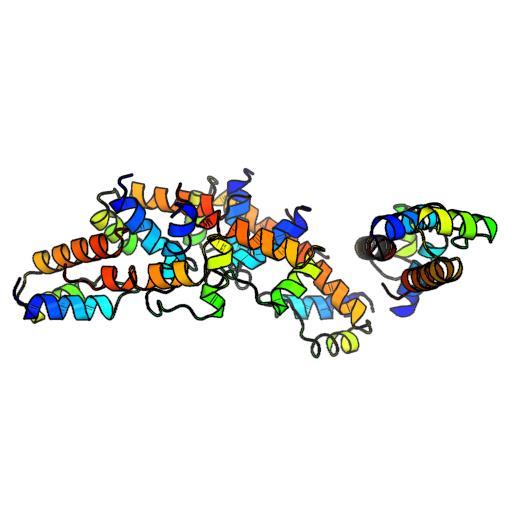1 O O . ARG C 1 55 ? 18.21991 -13.80068 22.21045 1.000 22.32397 329 ARG C O 1
ATOM 2792 N N . ILE C 1 56 ? 16.23627 -12.74232 22.10775 1.000 19.96891 330 ILE C N 1
ATOM 2793 C CA . ILE C 1 56 ? 16.16840 -12.86830 20.65242 1.000 21.67218 330 ILE C CA 1
ATOM 2794 C C . ILE C 1 56 ? 17.30399 -12.10232 19.99214 1.000 19.91021 330 ILE C C 1
ATOM 2795 O O . ILE C 1 56 ? 17.89112 -12.56867 19.01128 1.000 19.86170 330 ILE C O 1
ATOM 2811 N N . VAL C 1 57 ? 17.62464 -10.90795 20.50936 1.000 16.43060 331 VAL C N 1
ATOM 2812 C CA . VAL C 1 57 ? 18.66217 -10.08043 19.89403 1.000 17.54326 331 VAL C CA 1
ATOM 2813 C C . VAL C 1 57 ? 20.04739 -10.36293 20.45527 1.000 19.72755 331 VAL C C 1
ATOM 2814 O O . VAL C 1 57 ? 21.02690 -9.73966 20.01645 1.000 20.37786 331 VAL C O 1
ATOM 2827 N N . GLN C 1 58 ? 20.15941 -11.26517 21.42477 1.000 19.19314 332 GLN C N 1
ATOM 2828 C CA . GLN C 1 58 ? 21.45346 -11.56757 22.02014 1.000 27.52052 332 GLN C CA 1
ATOM 2829 C C . GLN C 1 58 ? 22.41680 -12.06671 20.94842 1.000 24.06409 332 GLN C C 1
ATOM 2830 O O . GLN C 1 58 ? 22.04307 -12.92328 20.13902 1.000 27.29597 332 GLN C O 1
ATOM 2844 N N . PRO C 1 59 ? 23.65186 -11.57073 20.91098 1.000 25.89512 333 PRO C N 1
ATOM 2845 C CA . PRO C 1 59 ? 24.62136 -12.10315 19.94583 1.000 29.26935 333 PRO C CA 1
ATOM 2846 C C . PRO C 1 59 ? 24.89923 -13.57941 20.18235 1.000 32.65801 333 PRO C C 1
ATOM 2847 O O . PRO C 1 59 ? 24.86205 -14.07071 21.31296 1.000 33.50124 333 PRO C O 1
ATOM 2858 N N . MET C 1 60 ? 25.17317 -14.29092 19.09272 1.000 34.12693 334 MET C N 1
ATOM 2859 C CA . MET C 1 60 ? 25.55097 -15.69287 19.17383 1.000 50.01648 334 MET C CA 1
ATOM 2860 C C . MET C 1 60 ? 26.81996 -15.84456 20.01244 1.000 48.40593 334 MET C C 1
ATOM 2861 O O . MET C 1 60 ? 27.70785 -16.62455 19.67419 1.000 66.15745 334 MET C O 1
ATOM 2875 N N . PHE D 1 5 ? 33.77933 -14.16416 12.80298 1.000 31.70805 279 PHE D N 1
ATOM 2876 C CA . PHE D 1 5 ? 33.34366 -13.37014 11.65983 1.000 27.40414 279 PHE D CA 1
ATOM 2877 C C . PHE D 1 5 ? 33.58279 -11.87606 11.89800 1.000 31.17121 279 PHE D C 1
ATOM 2878 O O . PHE D 1 5 ? 33.45528 -11.39981 13.02890 1.000 24.19105 279 PHE D O 1
ATOM 2894 N N . PRO D 1 6 ? 33.91512 -11.13533 10.83916 1.000 37.76457 280 PRO D N 1
ATOM 2895 C CA . PRO D 1 6 ? 33.92801 -9.67113 10.95842 1.000 26.96333 280 PRO D CA 1
ATOM 2896 C C . PRO D 1 6 ? 32.58023 -9.18159 11.45919 1.000 24.94417 280 PRO D C 1
ATOM 2897 O O . PRO D 1 6 ? 31.52719 -9.66488 11.03230 1.000 21.14480 280 PRO D O 1
ATOM 2908 N N . LYS D 1 7 ? 32.61511 -8.22108 12.38741 1.000 21.14395 281 LYS D N 1
ATOM 2909 C CA . LYS D 1 7 ? 31.35866 -7.70976 12.93302 1.000 31.34018 281 LYS D CA 1
ATOM 2910 C C . LYS D 1 7 ? 30.43675 -7.24351 11.81271 1.000 16.78551 281 LYS D C 1
ATOM 2911 O O . LYS D 1 7 ? 29.21708 -7.41113 11.88559 1.000 19.49583 281 LYS D O 1
ATOM 2930 N N . VAL D 1 8 ? 31.00723 -6.66297 10.75262 1.000 21.27516 282 VAL D N 1
ATOM 2931 C CA . VAL D 1 8 ? 30.17307 -6.16148 9.66127 1.000 18.02759 282 VAL D CA 1
ATOM 2932 C C . VAL D 1 8 ? 29.43353 -7.30679 8.97469 1.000 13.26316 282 VAL D C 1
ATOM 2933 O O . VAL D 1 8 ? 28.26169 -7.17864 8.61862 1.000 14.81486 282 VAL D O 1
ATOM 2946 N N . ALA D 1 9 ? 30.10407 -8.43659 8.77056 1.000 13.86824 283 ALA D N 1
ATOM 2947 C CA . ALA D 1 9 ? 29.43795 -9.58117 8.16367 1.000 17.22172 283 ALA D CA 1
ATOM 2948 C C . ALA D 1 9 ? 28.30658 -10.08252 9.05643 1.000 12.37332 283 ALA D C 1
ATOM 2949 O O . ALA D 1 9 ? 27.17553 -10.27469 8.60216 1.000 11.73601 283 ALA D O 1
ATOM 2956 N N . THR D 1 10 ? 28.60326 -10.31098 10.33643 1.000 14.20618 284 THR D N 1
ATOM 2957 C CA . THR D 1 10 ? 27.56626 -10.66998 11.29094 1.000 13.40111 284 THR D CA 1
ATOM 2958 C C . THR D 1 10 ? 26.43692 -9.65105 11.29276 1.000 13.47021 284 THR D C 1
ATOM 2959 O O . THR D 1 10 ? 25.25740 -10.01856 11.31087 1.000 13.27255 284 THR D O 1
ATOM 2970 N N . ASN D 1 11 ? 26.77705 -8.35766 11.25604 1.000 13.45291 285 ASN D N 1
ATOM 2971 C CA . ASN D 1 11 ? 25.74321 -7.32857 11.31930 1.000 12.33350 285 ASN D CA 1
ATOM 2972 C C . ASN D 1 11 ? 24.91597 -7.27312 10.04535 1.000 12.38914 285 ASN D C 1
ATOM 2973 O O . ASN D 1 11 ? 23.73201 -6.93199 10.09417 1.000 13.34260 285 ASN D O 1
ATOM 2984 N N . ILE D 1 12 ? 25.51662 -7.58391 8.89468 1.000 10.97911 286 ILE D N 1
ATOM 2985 C CA . ILE D 1 12 ? 24.73604 -7.67379 7.65764 1.000 9.55002 286 ILE D CA 1
ATOM 2986 C C . ILE D 1 12 ? 23.66264 -8.75060 7.79740 1.000 15.64546 286 ILE D C 1
ATOM 2987 O O . ILE D 1 12 ? 22.49554 -8.54591 7.44816 1.000 11.50302 286 ILE D O 1
ATOM 3003 N N . MET D 1 13 ? 24.04661 -9.91869 8.31421 1.000 9.64208 287 MET D N 1
ATOM 3004 C CA . MET D 1 13 ? 23.09932 -11.02148 8.42045 1.000 9.90261 287 MET D CA 1
ATOM 3005 C C . MET D 1 13 ? 22.06923 -10.76225 9.51184 1.000 10.19265 287 MET D C 1
ATOM 3006 O O . MET D 1 13 ? 20.89729 -11.11341 9.35622 1.000 11.50152 287 MET D O 1
ATOM 3020 N N . ARG D 1 14 ? 22.48250 -10.14874 10.62325 1.000 11.28547 288 ARG D N 1
ATOM 3021 C CA . ARG D 1 14 ? 21.52799 -9.81990 11.67670 1.000 12.42409 288 ARG D CA 1
ATOM 3022 C C . ARG D 1 14 ? 20.49520 -8.81184 11.19142 1.000 15.38270 288 ARG D C 1
ATOM 3023 O O . ARG D 1 14 ? 19.30642 -8.92929 11.50261 1.000 14.20454 288 ARG D O 1
ATOM 3044 N N . ALA D 1 15 ? 20.92752 -7.80385 10.42962 1.000 13.76993 289 ALA D N 1
ATOM 3045 C CA . ALA D 1 15 ? 19.97431 -6.81873 9.91828 1.000 13.92263 289 ALA D CA 1
ATOM 3046 C C . ALA D 1 15 ? 18.96971 -7.46886 8.97763 1.000 16.19858 289 ALA D C 1
ATOM 3047 O O . ALA D 1 15 ? 17.77130 -7.18064 9.04095 1.000 18.26737 289 ALA D O 1
ATOM 3054 N N . TRP D 1 16 ? 19.44035 -8.34864 8.08905 1.000 13.18617 290 TRP D N 1
ATOM 3055 C CA . TRP D 1 16 ? 18.52036 -9.09290 7.23728 1.000 13.06365 290 TRP D CA 1
ATOM 3056 C C . TRP D 1 16 ? 17.55660 -9.91743 8.07698 1.000 13.38199 290 TRP D C 1
ATOM 3057 O O . TRP D 1 16 ? 16.34196 -9.92468 7.83451 1.000 15.24109 290 TRP D O 1
ATOM 3078 N N . LEU D 1 17 ? 18.08702 -10.62173 9.07986 1.000 11.84150 291 LEU D N 1
ATOM 3079 C CA . LEU D 1 17 ? 17.25245 -11.48960 9.90786 1.000 13.83760 291 LEU D CA 1
ATOM 3080 C C . LEU D 1 17 ? 16.12450 -10.71107 10.56967 1.000 14.71791 291 LEU D C 1
ATOM 3081 O O . LEU D 1 17 ? 14.96450 -11.13268 10.53843 1.000 16.30363 291 LEU D O 1
ATOM 3097 N N . PHE D 1 18 ? 16.44881 -9.57087 11.18510 1.000 16.34933 292 PHE D N 1
ATOM 3098 C CA . PHE D 1 18 ? 15.44778 -8.81788 11.92849 1.000 15.63105 292 PHE D CA 1
ATOM 3099 C C . PHE D 1 18 ? 14.42496 -8.15044 11.01814 1.000 19.04415 292 PHE D C 1
ATOM 3100 O O . PHE D 1 18 ? 13.33682 -7.79070 11.48634 1.000 21.61745 292 PHE D O 1
ATOM 3117 N N . GLN D 1 19 ? 14.74235 -7.97204 9.74139 1.000 16.43658 293 GLN D N 1
ATOM 3118 C CA . GLN D 1 19 ? 13.78658 -7.44952 8.77193 1.000 23.05625 293 GLN D CA 1
ATOM 3119 C C . GLN D 1 19 ? 12.95644 -8.54319 8.11164 1.000 28.33839 293 GLN D C 1
ATOM 3120 O O . GLN D 1 19 ? 12.07236 -8.22450 7.30793 1.000 28.80090 293 GLN D O 1
ATOM 3134 N N . HIS D 1 20 ? 13.20365 -9.81659 8.43892 1.000 22.17918 294 HIS D N 1
ATOM 3135 C CA . HIS D 1 20 ? 12.47492 -10.93035 7.83454 1.000 21.05954 294 HIS D CA 1
ATOM 3136 C C . HIS D 1 20 ? 12.06878 -11.95096 8.88999 1.000 24.07805 294 HIS D C 1
ATOM 3137 O O . HIS D 1 20 ? 12.09571 -13.16420 8.65249 1.000 24.22892 294 HIS D O 1
ATOM 3151 N N . LEU D 1 21 ? 11.68713 -11.47944 10.07443 1.000 29.28217 295 LEU D N 1
ATOM 3152 C CA . LEU D 1 21 ? 11.38202 -12.39998 11.16589 1.000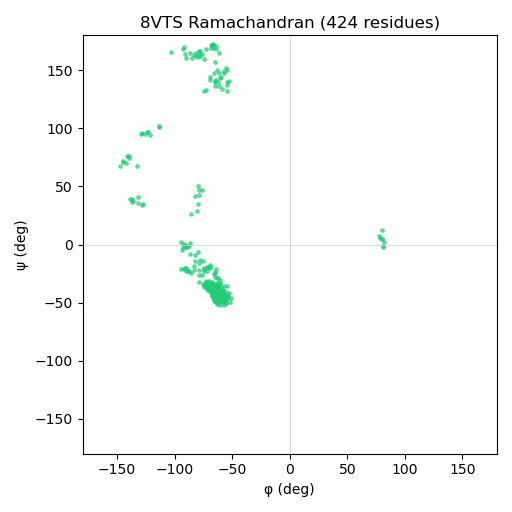 32.18278 295 LEU D CA 1
ATOM 3153 C C . LEU D 1 21 ? 10.17645 -13.28584 10.87576 1.000 39.98332 295 LEU D C 1
ATOM 3154 O O . LEU D 1 21 ? 10.04274 -14.34551 11.49740 1.000 39.37086 295 LEU D O 1
ATOM 3170 N N . THR D 1 22 ? 9.29530 -12.89051 9.95294 1.000 36.20713 296 THR D N 1
ATOM 3171 C CA . THR D 1 22 ? 8.14764 -13.73627 9.64002 1.000 41.88885 296 THR D CA 1
ATOM 3172 C C . THR D 1 22 ? 8.52113 -14.88884 8.71587 1.000 42.58466 296 THR D C 1
ATOM 3173 O O . THR D 1 22 ? 7.85451 -15.93031 8.73039 1.000 41.63812 296 THR D O 1
ATOM 3184 N N . HIS D 1 23 ? 9.56768 -14.72251 7.90817 1.000 36.17804 297 HIS D N 1
ATOM 3185 C CA . HIS D 1 23 ? 10.11047 -15.80346 7.08458 1.000 40.05314 297 HIS D CA 1
ATOM 3186 C C . HIS D 1 23 ? 11.62357 -15.65858 7.09126 1.000 23.93787 297 HIS D C 1
ATOM 3187 O O . HIS D 1 23 ? 12.23032 -15.19256 6.11782 1.000 25.62676 297 HIS D O 1
ATOM 3201 N N . PRO D 1 24 ? 12.27378 -16.04767 8.18901 1.000 22.89715 298 PRO D N 1
ATOM 3202 C CA . PRO D 1 24 ? 13.72781 -15.86108 8.29359 1.000 20.39420 298 PRO D CA 1
ATOM 3203 C C . PRO D 1 24 ? 14.51020 -16.92149 7.53428 1.000 21.07503 298 PRO D C 1
ATOM 3204 O O . PRO D 1 24 ? 15.52680 -17.42360 8.01993 1.000 19.87704 298 PRO D O 1
ATOM 3215 N N . TYR D 1 25 ? 14.05050 -17.25220 6.33182 1.000 22.06144 299 TYR D N 1
ATOM 3216 C CA . TYR D 1 25 ? 14.67788 -18.27099 5.49283 1.000 23.07624 299 TYR D CA 1
ATOM 3217 C C . TYR D 1 25 ? 15.04168 -17.63920 4.15670 1.000 27.95341 299 TYR D C 1
ATOM 3218 O O . TYR D 1 25 ? 14.18259 -17.53361 3.26372 1.000 25.72300 299 TYR D O 1
ATOM 3236 N N . PRO D 1 26 ? 16.28106 -17.19983 3.96480 1.000 23.57268 300 PRO D N 1
ATOM 3237 C CA . PRO D 1 26 ? 16.62696 -16.53534 2.69935 1.000 25.70781 300 PRO D CA 1
ATOM 3238 C C . PRO D 1 26 ? 16.51215 -17.48414 1.51832 1.000 23.63151 300 PRO D C 1
ATOM 3239 O O . PRO D 1 26 ? 16.86612 -18.66448 1.60271 1.000 32.11290 300 PRO D O 1
ATOM 3250 N N . SER D 1 27 ? 15.99665 -16.95651 0.41291 1.000 27.83800 301 SER D N 1
ATOM 3251 C CA . SER D 1 27 ? 15.97694 -17.70492 -0.83509 1.000 33.21193 301 SER D CA 1
ATOM 3252 C C . SER D 1 27 ? 17.40277 -17.87981 -1.35145 1.000 31.66355 301 SER D C 1
ATOM 3253 O O . SER D 1 27 ? 18.35178 -17.26458 -0.85978 1.000 27.69787 301 SER D O 1
ATOM 3261 N N . GLU D 1 28 ? 17.55112 -18.73526 -2.36456 1.000 29.52645 302 GLU D N 1
ATOM 3262 C CA . GLU D 1 28 ? 18.87072 -18.92724 -2.95805 1.000 31.11133 302 GLU D CA 1
ATOM 3263 C C . GLU D 1 28 ? 19.42227 -17.61047 -3.50296 1.000 29.68210 302 GLU D C 1
ATOM 3264 O O . GLU D 1 28 ? 20.62396 -17.34162 -3.39533 1.000 27.03683 302 GLU D O 1
ATOM 3276 N N . GLU D 1 29 ? 18.55813 -16.77255 -4.07612 1.000 28.49166 303 GLU D N 1
ATOM 3277 C CA . GLU D 1 29 ? 19.00614 -15.47394 -4.56695 1.000 30.74469 303 GLU D CA 1
ATOM 3278 C C . GLU D 1 29 ? 19.43784 -14.57567 -3.41234 1.000 29.65347 303 GLU D C 1
ATOM 3279 O O . GLU D 1 29 ? 20.48611 -13.92850 -3.47343 1.000 29.79212 303 GLU D O 1
ATOM 3291 N N . GLN D 1 30 ? 18.63329 -14.51673 -2.34988 1.000 25.27285 304 GLN D N 1
ATOM 3292 C CA . GLN D 1 30 ? 18.99874 -13.70619 -1.19400 1.000 20.47070 304 GLN D CA 1
ATOM 3293 C C . GLN D 1 30 ? 20.29423 -14.19880 -0.56701 1.000 22.72968 304 GLN D C 1
ATOM 3294 O O . GLN D 1 30 ? 21.11466 -13.39238 -0.11014 1.000 19.36750 304 GLN D O 1
ATOM 3308 N N . LYS D 1 31 ? 20.49833 -15.52102 -0.53546 1.000 21.08537 305 LYS D N 1
ATOM 3309 C CA . LYS D 1 31 ? 21.74538 -16.05383 -0.00133 1.000 18.71897 305 LYS D CA 1
ATOM 3310 C C . LYS D 1 31 ? 22.93526 -15.57509 -0.81917 1.000 22.17586 305 LYS D C 1
ATOM 3311 O O . LYS D 1 31 ? 23.98848 -15.24168 -0.26220 1.000 17.87173 305 LYS D O 1
ATOM 3330 N N . LYS D 1 32 ? 22.78623 -15.53351 -2.14482 1.000 22.78314 306 LYS D N 1
ATOM 3331 C CA . LYS D 1 32 ? 23.87779 -15.07408 -2.99362 1.000 26.75351 306 LYS D CA 1
ATOM 3332 C C . LYS D 1 32 ? 24.21352 -13.61611 -2.71189 1.000 19.17472 306 LYS D C 1
ATOM 3333 O O . LYS D 1 32 ? 25.38748 -13.23747 -2.67092 1.000 21.90258 306 LYS D O 1
ATOM 3352 N N . GLN D 1 33 ? 23.19709 -12.77775 -2.51992 1.000 19.94957 307 GLN D N 1
ATOM 3353 C CA . GLN D 1 33 ? 23.47171 -11.37832 -2.21471 1.000 20.23240 307 GLN D CA 1
ATOM 3354 C C . GLN D 1 33 ? 24.10273 -11.23650 -0.83548 1.000 18.71156 307 GLN D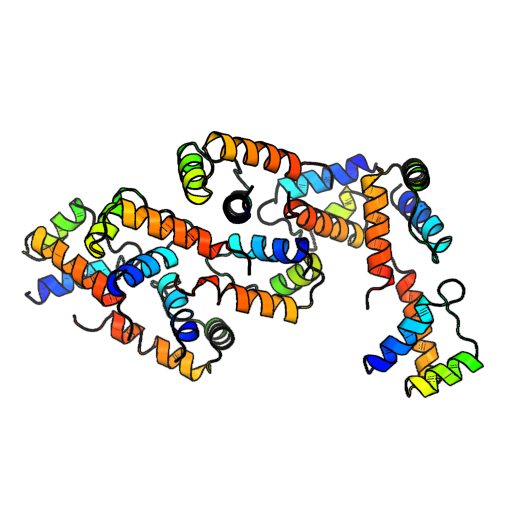 C 1
ATOM 3355 O O . GLN D 1 33 ? 25.02828 -10.43881 -0.65367 1.000 17.96003 307 GLN D O 1
ATOM 3369 N N . LEU D 1 34 ? 23.61172 -11.99579 0.14584 1.000 13.99400 308 LEU D N 1
ATOM 3370 C CA . LEU D 1 34 ? 24.20589 -11.95751 1.47296 1.000 13.60068 308 LEU D CA 1
ATOM 3371 C C . LEU D 1 34 ? 25.64968 -12.44431 1.44254 1.000 15.61258 308 LEU D C 1
ATOM 3372 O O . LEU D 1 34 ? 26.50526 -11.91250 2.15535 1.000 15.37377 308 LEU D O 1
ATOM 3388 N N . ALA D 1 35 ? 25.93476 -13.46056 0.62905 1.000 15.10797 309 ALA D N 1
ATOM 3389 C CA . ALA D 1 35 ? 27.31623 -13.90625 0.45818 1.000 19.11566 309 ALA D CA 1
ATOM 3390 C C . ALA D 1 35 ? 28.18375 -12.77910 -0.08570 1.000 19.82016 309 ALA D C 1
ATOM 3391 O O . ALA D 1 35 ? 29.30261 -12.55584 0.39066 1.000 21.87550 309 ALA D O 1
ATOM 3398 N N . GLN D 1 36 ? 27.67725 -12.04887 -1.07763 1.000 19.36245 310 GLN D N 1
ATOM 3399 C CA . GLN D 1 36 ? 28.43340 -10.93045 -1.63424 1.000 22.34441 310 GLN D CA 1
ATOM 3400 C C . GLN D 1 36 ? 28.66133 -9.85116 -0.58712 1.000 26.06843 310 GLN D C 1
ATOM 3401 O O . GLN D 1 36 ? 29.78427 -9.36407 -0.41812 1.000 18.72959 310 GLN D O 1
ATOM 3415 N N . ASP D 1 37 ? 27.60025 -9.46622 0.13369 1.000 14.90188 311 ASP D N 1
ATOM 3416 C CA . ASP D 1 37 ? 27.72434 -8.37719 1.09755 1.000 18.52051 311 ASP D CA 1
ATOM 3417 C C . ASP D 1 37 ? 28.61199 -8.76153 2.27871 1.000 21.11819 311 ASP D C 1
ATOM 3418 O O . ASP D 1 37 ? 29.28622 -7.89737 2.84568 1.000 16.37233 311 ASP D O 1
ATOM 3427 N N . THR D 1 38 ? 28.60419 -10.03245 2.67888 1.000 15.43418 312 THR D N 1
ATOM 3428 C CA . THR D 1 38 ? 29.39435 -10.46612 3.81992 1.000 17.48351 312 THR D CA 1
ATOM 3429 C C . THR D 1 38 ? 30.79927 -10.92771 3.44057 1.000 20.39388 312 THR D C 1
ATOM 3430 O O . THR D 1 38 ? 31.68457 -10.92089 4.29869 1.000 19.73152 312 THR D O 1
ATOM 3441 N N . GLY D 1 39 ? 31.01797 -11.32820 2.19147 1.000 17.63881 313 GLY D N 1
ATOM 3442 C CA . GLY D 1 39 ? 32.22370 -12.02363 1.82541 1.000 25.00966 313 GLY D CA 1
ATOM 3443 C C . GLY D 1 39 ? 32.21219 -13.50301 2.14351 1.000 31.69666 313 GLY D C 1
ATOM 3444 O O . GLY D 1 39 ? 33.18531 -14.19928 1.82664 1.000 29.39812 313 GLY D O 1
ATOM 3448 N N . LEU D 1 40 ? 31.14728 -14.00652 2.74131 1.000 21.22227 314 LEU D N 1
ATOM 3449 C CA . LEU D 1 40 ? 31.03813 -15.40283 3.12234 1.000 23.51876 314 LEU D CA 1
ATOM 3450 C C . LEU D 1 40 ? 30.54155 -16.24801 1.95660 1.000 27.94359 314 LEU D C 1
ATOM 3451 O O . LEU D 1 40 ? 29.95522 -15.74774 0.99706 1.000 24.16279 314 LEU D O 1
ATOM 3467 N N . THR D 1 41 ? 30.78747 -17.55526 2.05711 1.000 28.65789 315 THR D N 1
ATOM 3468 C CA . THR D 1 41 ? 30.23853 -18.48707 1.09227 1.000 25.08076 315 THR D CA 1
ATOM 3469 C C . THR D 1 41 ? 28.75517 -18.72337 1.36331 1.000 32.69730 315 THR D C 1
ATOM 3470 O O . THR D 1 41 ? 28.23657 -18.41680 2.44060 1.000 25.43952 315 THR D O 1
ATOM 3481 N N . ILE D 1 42 ? 28.07469 -19.28404 0.36192 1.000 30.37695 316 ILE D N 1
ATOM 3482 C CA . ILE D 1 42 ? 26.69132 -19.71063 0.54674 1.000 35.32858 316 ILE D CA 1
ATOM 3483 C C . ILE D 1 42 ? 26.57535 -20.62402 1.76029 1.000 30.43382 316 ILE D C 1
ATOM 3484 O O . ILE D 1 42 ? 25.63426 -20.50858 2.55761 1.000 29.22889 316 ILE D O 1
ATOM 3500 N N . LEU D 1 43 ? 27.53075 -21.54487 1.92293 1.000 30.33106 317 LEU D N 1
ATOM 3501 C CA . LEU D 1 43 ? 27.46376 -22.49017 3.03707 1.000 32.88711 317 LEU D CA 1
ATOM 3502 C C . LEU D 1 43 ? 27.59778 -21.77344 4.37666 1.000 30.02604 317 LEU D C 1
ATOM 3503 O O . LEU D 1 43 ? 26.84961 -22.05175 5.31850 1.000 28.31135 317 LEU D O 1
ATOM 3519 N N . GLN D 1 44 ? 28.56180 -20.85056 4.48349 1.000 28.51957 318 GLN D N 1
ATOM 3520 C CA . GLN D 1 44 ? 28.73229 -20.10464 5.72684 1.000 27.72371 318 GLN D CA 1
ATOM 3521 C C . GLN D 1 44 ? 27.47706 -19.30948 6.06868 1.000 27.94270 318 GLN D C 1
ATOM 3522 O O . GLN D 1 44 ? 27.04508 -19.28114 7.22815 1.000 22.25985 318 GLN D O 1
ATOM 3536 N N . VAL D 1 45 ? 26.88182 -18.64867 5.07394 1.000 22.71203 319 VAL D N 1
ATOM 3537 C CA . VAL D 1 45 ? 25.65532 -17.89532 5.31959 1.000 20.84399 319 VAL D CA 1
ATOM 3538 C C . VAL D 1 45 ? 24.55065 -18.82544 5.80954 1.000 23.43212 319 VAL D C 1
ATOM 3539 O O . VAL D 1 45 ? 23.85238 -18.53307 6.78758 1.000 20.50311 319 VAL D O 1
ATOM 3552 N N . ASN D 1 46 ? 24.37865 -19.96675 5.14008 1.000 25.12682 320 ASN D N 1
ATOM 3553 C CA . ASN D 1 46 ? 23.29907 -20.87236 5.51582 1.000 22.61555 320 ASN D CA 1
ATOM 3554 C C . ASN D 1 46 ? 23.51083 -21.42445 6.92105 1.000 23.59821 320 ASN D C 1
ATOM 3555 O O . ASN D 1 46 ? 22.55703 -21.56282 7.69271 1.000 22.96522 320 ASN D O 1
ATOM 3566 N N . ASN D 1 47 ? 24.75764 -21.73799 7.27594 1.000 21.85529 321 ASN D N 1
ATOM 3567 C CA . ASN D 1 47 ? 25.02679 -22.25899 8.61180 1.000 22.92704 321 ASN D CA 1
ATOM 3568 C C . ASN D 1 47 ? 24.79935 -21.19231 9.67841 1.000 25.62934 321 ASN D C 1
ATOM 3569 O O . ASN D 1 47 ? 24.32541 -21.49881 10.77861 1.000 20.93927 321 ASN D O 1
ATOM 3580 N N . TRP D 1 48 ? 25.12901 -19.92966 9.37431 1.000 21.34968 322 TRP D N 1
ATOM 3581 C CA . TRP D 1 48 ? 24.84648 -18.86707 10.33037 1.000 19.07087 322 TRP D CA 1
ATOM 3582 C C . TRP D 1 48 ? 23.35021 -18.76400 10.59554 1.000 17.47878 322 TRP D C 1
ATOM 3583 O O . TRP D 1 48 ? 22.91946 -18.61695 11.74819 1.000 17.15090 322 TRP D O 1
ATOM 3604 N N . PHE D 1 49 ? 22.53726 -18.82982 9.53763 1.000 16.86093 323 PHE D N 1
ATOM 3605 C CA . PHE D 1 49 ? 21.09653 -18.69065 9.71231 1.000 17.42883 323 PHE D CA 1
ATOM 3606 C C . PHE D 1 49 ? 20.49718 -19.89411 10.42847 1.000 15.86012 323 PHE D C 1
ATOM 3607 O O . PHE D 1 49 ? 19.59526 -19.73277 11.25616 1.000 19.03831 323 PHE D O 1
ATOM 3624 N N . ILE D 1 50 ? 20.97108 -21.10184 10.12356 1.000 17.37643 324 ILE D N 1
ATOM 3625 C CA . ILE D 1 50 ? 20.51925 -22.27374 10.87028 1.000 18.51334 324 ILE D CA 1
ATOM 3626 C C . ILE D 1 50 ? 20.77033 -22.06373 12.35850 1.000 23.19133 324 ILE D C 1
ATOM 3627 O O . ILE D 1 50 ? 19.87630 -22.24363 13.19161 1.000 18.71270 324 ILE D O 1
ATOM 3643 N N . ASN D 1 51 ? 22.00174 -21.67168 12.71349 1.000 19.49469 325 ASN D N 1
ATOM 3644 C CA . ASN D 1 51 ? 22.33489 -21.48139 14.12110 1.000 20.56758 325 ASN D CA 1
ATOM 3645 C C . ASN D 1 51 ? 21.54101 -20.33149 14.72507 1.000 19.22982 325 ASN D C 1
ATOM 3646 O O . ASN D 1 51 ? 21.15068 -20.39011 15.89512 1.000 26.05819 325 ASN D O 1
ATOM 3657 N N . ALA D 1 52 ? 21.28159 -19.28082 13.94225 1.000 17.16879 326 ALA D N 1
ATOM 3658 C CA . ALA D 1 52 ? 20.51601 -18.15045 14.45704 1.000 22.04673 326 ALA D CA 1
ATOM 3659 C C . ALA D 1 52 ? 19.08115 -18.55689 14.78053 1.000 20.34100 326 ALA D C 1
ATOM 3660 O O . ALA D 1 52 ? 18.56212 -18.24458 15.86160 1.000 17.94465 326 ALA D O 1
ATOM 3667 N N . ARG D 1 53 ? 18.41640 -19.24817 13.85294 1.000 16.87184 327 ARG D N 1
ATOM 3668 C CA . ARG D 1 53 ? 17.03980 -19.66744 14.10366 1.000 16.86912 327 ARG D CA 1
ATOM 3669 C C . ARG D 1 53 ? 16.97199 -20.63843 15.27736 1.000 24.64209 327 ARG D C 1
ATOM 3670 O O . ARG D 1 53 ? 16.03030 -20.59233 16.07640 1.000 23.12135 327 ARG D O 1
ATOM 3691 N N . ARG D 1 54 ? 17.96769 -21.52223 15.40182 1.000 17.99810 328 ARG D N 1
ATOM 3692 C CA A ARG D 1 54 ? 18.00519 -22.43643 16.53739 0.498 20.46760 328 ARG D CA 1
ATOM 3693 C CA B ARG D 1 54 ? 18.00044 -22.43673 16.53806 0.502 20.46782 328 ARG D CA 1
ATOM 3694 C C . ARG D 1 54 ? 18.15745 -21.67625 17.84879 1.000 24.46576 328 ARG D C 1
ATOM 3695 O O . ARG D 1 54 ? 17.53326 -22.02840 18.85643 1.000 27.19524 328 ARG D O 1
ATOM 3736 N N . ARG D 1 55 ? 18.98658 -20.62924 17.85616 1.000 22.58385 329 ARG D N 1
ATOM 3737 C CA . ARG D 1 55 ? 19.17084 -19.84779 19.07270 1.000 31.94305 329 ARG D CA 1
ATOM 3738 C C . ARG D 1 55 ? 17.90746 -19.07696 19.43374 1.000 28.28133 329 ARG D C 1
ATOM 3739 O O . ARG D 1 55 ? 17.54338 -18.98817 20.61102 1.000 29.64199 329 ARG D O 1
ATOM 3760 N N . ILE D 1 56 ? 17.23050 -18.51008 18.43477 1.000 23.01631 330 ILE D N 1
ATOM 3761 C CA . ILE D 1 56 ? 16.08241 -17.65085 18.70778 1.000 19.34561 330 ILE D CA 1
ATOM 3762 C C . ILE D 1 56 ? 14.98607 -18.42430 19.42408 1.000 27.73797 330 ILE D C 1
ATOM 3763 O O . ILE D 1 56 ? 14.32173 -17.89507 20.32269 1.000 24.41644 330 ILE D O 1
ATOM 3779 N N . VAL D 1 57 ? 14.77542 -19.69333 19.03899 1.000 19.02187 331 VAL D N 1
ATOM 3780 C CA . VAL D 1 57 ? 13.63623 -20.43762 19.54971 1.000 19.35639 331 VAL D CA 1
ATOM 3781 C C . VAL D 1 57 ? 13.89826 -21.13509 20.87483 1.000 22.81471 331 VAL D C 1
ATOM 3782 O O . VAL D 1 57 ? 12.95411 -21.66764 21.47913 1.000 27.89420 331 VAL D O 1
ATOM 3795 N N . GLN D 1 58 ? 15.13095 -21.15987 21.34906 1.000 28.52881 332 GLN D N 1
ATOM 3796 C CA . GLN D 1 58 ? 15.42868 -21.90730 22.56519 1.000 35.40070 332 GLN D CA 1
ATOM 3797 C C . GLN D 1 58 ? 14.89566 -21.15869 23.78371 1.000 38.78497 332 GLN D C 1
ATOM 3798 O O . GLN D 1 58 ? 15.12376 -19.94834 23.91312 1.000 37.82737 332 GLN D O 1
ATOM 3812 N N . PRO D 1 59 ? 14.18145 -21.83166 24.68701 1.000 39.84274 333 PRO D N 1
ATOM 3813 C CA . PRO D 1 59 ? 13.62388 -21.13624 25.85413 1.000 35.75323 333 PRO D CA 1
ATOM 3814 C C . PRO D 1 59 ? 14.70828 -20.53300 26.73329 1.000 46.51940 333 PRO D C 1
ATOM 3815 O O . PRO D 1 59 ? 15.89227 -20.86170 26.63035 1.000 46.02741 333 PRO D O 1
ATOM 3826 N N . MET D 1 60 ? 14.27729 -19.63692 27.61778 1.000 41.23000 334 MET D N 1
ATOM 3827 C CA . MET D 1 60 ? 15.18135 -18.97180 28.54590 1.000 53.88700 334 MET D CA 1
ATOM 3828 C C . MET D 1 60 ? 15.59498 -19.92769 29.66138 1.000 52.59903 334 MET D C 1
ATOM 3829 O O . MET D 1 60 ? 14.82220 -20.79851 30.05504 1.000 52.25379 334 MET D O 1
ATOM 3843 N N . PHE E 1 5 ? 41.50447 -27.79058 -8.87366 1.000 43.22367 279 PHE E N 1
ATOM 3844 C CA . PHE E 1 5 ? 42.80518 -28.14211 -8.30253 1.000 27.58315 279 PHE E CA 1
ATOM 3845 C C . PHE E 1 5 ? 42.70048 -28.38598 -6.80049 1.000 34.20059 279 PHE E C 1
ATOM 3846 O O . PHE E 1 5 ? 41.86379 -27.77611 -6.12879 1.000 29.14200 279 PHE E O 1
ATOM 3862 N N . PRO E 1 6 ? 43.53921 -29.27384 -6.26676 1.000 34.09262 280 PRO E N 1
ATOM 3863 C CA . PRO E 1 6 ? 43.64725 -29.38466 -4.80826 1.000 30.62663 280 PRO E CA 1
ATOM 3864 C C . PRO E 1 6 ? 43.95660 -28.02237 -4.20432 1.000 36.59222 280 PRO E C 1
ATOM 3865 O O . PRO E 1 6 ? 44.74384 -27.24581 -4.74696 1.000 25.52449 280 PRO E O 1
ATOM 3876 N N . LYS E 1 7 ? 43.32453 -27.72764 -3.07073 1.000 21.18448 281 LYS E N 1
ATOM 3877 C CA . LYS E 1 7 ? 43.56424 -26.44375 -2.42727 1.000 33.39255 281 LYS E CA 1
ATOM 3878 C C . LYS E 1 7 ? 45.04681 -26.25936 -2.12838 1.000 19.02855 281 LYS E C 1
ATOM 3879 O O . LYS E 1 7 ? 45.57423 -25.14486 -2.22227 1.000 23.69402 281 LYS E O 1
ATOM 3898 N N . VAL E 1 8 ? 45.74212 -27.34584 -1.77753 1.000 26.58399 282 VAL E N 1
ATOM 3899 C CA . VAL E 1 8 ? 47.16877 -27.23258 -1.47507 1.000 24.34125 282 VAL E CA 1
ATOM 3900 C C . VAL E 1 8 ? 47.94291 -26.79946 -2.71681 1.000 16.43913 282 VAL E C 1
ATOM 3901 O O . VAL E 1 8 ? 48.84928 -25.96981 -2.63718 1.000 17.52371 282 VAL E O 1
ATOM 3914 N N . ALA E 1 9 ? 47.59701 -27.35130 -3.88339 1.000 17.42985 283 ALA E N 1
ATOM 3915 C CA . ALA E 1 9 ? 48.24690 -26.91591 -5.11885 1.000 20.02634 283 ALA E CA 1
ATOM 3916 C C . ALA E 1 9 ? 48.01019 -25.43239 -5.36050 1.000 20.03963 283 ALA E C 1
ATOM 3917 O O . ALA E 1 9 ? 48.94870 -24.66869 -5.59160 1.000 16.83488 283 ALA E O 1
ATOM 3924 N N . THR E 1 10 ? 46.74665 -25.00608 -5.31478 1.000 17.45188 284 THR E N 1
ATOM 3925 C CA . THR E 1 10 ? 46.43662 -23.59001 -5.46163 1.000 16.28298 284 THR E CA 1
ATOM 3926 C C . THR E 1 10 ? 47.17593 -22.75112 -4.42965 1.000 17.69049 284 THR E C 1
ATOM 3927 O O . THR E 1 10 ? 47.73715 -21.69692 -4.75986 1.000 19.58524 284 THR E O 1
ATOM 3938 N N . ASN E 1 11 ? 47.20651 -23.20935 -3.17424 1.000 18.20437 285 ASN E N 1
ATOM 3939 C CA . ASN E 1 11 ? 47.86854 -22.44124 -2.12672 1.000 17.93299 285 ASN E CA 1
ATOM 3940 C C . ASN E 1 11 ? 49.37430 -22.39050 -2.31606 1.000 18.39214 285 ASN E C 1
ATOM 3941 O O . ASN E 1 11 ? 50.01023 -21.38896 -1.96040 1.000 17.34925 285 ASN E O 1
ATOM 3952 N N . ILE E 1 12 ? 49.96768 -23.44183 -2.88017 1.000 14.87848 286 ILE E N 1
ATOM 3953 C CA . ILE E 1 12 ? 51.39296 -23.39352 -3.19455 1.000 14.70476 286 ILE E CA 1
ATOM 3954 C C . ILE E 1 12 ? 51.67606 -22.26490 -4.18131 1.000 17.01004 286 ILE E C 1
ATOM 3955 O O . ILE E 1 12 ? 52.58493 -21.44756 -3.98483 1.000 15.94639 286 ILE E O 1
ATOM 3971 N N . MET E 1 13 ? 50.89519 -22.20127 -5.25921 1.000 14.94943 287 MET E N 1
ATOM 3972 C CA . MET E 1 13 ? 51.14276 -21.20203 -6.29400 1.000 14.81613 287 MET E CA 1
ATOM 3973 C C . MET E 1 13 ? 50.77868 -19.80518 -5.81102 1.000 15.22341 287 MET E C 1
ATOM 3974 O O . MET E 1 13 ? 51.47585 -18.83682 -6.13325 1.000 16.21395 287 MET E O 1
ATOM 3988 N N . ARG E 1 14 ? 49.70319 -19.68103 -5.02764 1.000 15.61724 288 ARG E N 1
ATOM 3989 C CA . ARG E 1 14 ? 49.35014 -18.38360 -4.46262 1.000 16.24871 288 ARG E CA 1
ATOM 3990 C C . ARG E 1 14 ? 50.44687 -17.86842 -3.54310 1.000 16.87056 288 ARG E C 1
ATOM 3991 O O . ARG E 1 14 ? 50.82213 -16.69032 -3.60500 1.000 20.88580 288 ARG E O 1
ATOM 4012 N N . ALA E 1 15 ? 50.97878 -18.73432 -2.68032 1.000 19.07729 289 ALA E N 1
ATOM 4013 C CA . ALA E 1 15 ? 52.05568 -18.31865 -1.79147 1.000 17.09183 289 ALA E CA 1
ATOM 4014 C C . ALA E 1 15 ? 53.25360 -17.80735 -2.58037 1.000 23.30191 289 ALA E C 1
ATOM 4015 O O . ALA E 1 15 ? 53.85290 -16.78515 -2.22608 1.000 23.57753 289 ALA E O 1
ATOM 4022 N N . TRP E 1 16 ? 53.61329 -18.49970 -3.66057 1.000 16.72727 290 TRP E N 1
ATOM 4023 C CA . TRP E 1 16 ? 54.71182 -18.04277 -4.50024 1.000 17.40617 290 TRP E CA 1
ATOM 4024 C C . TRP E 1 16 ? 54.37286 -16.70423 -5.14514 1.000 18.70826 290 TRP E C 1
ATOM 4025 O O . TRP E 1 16 ? 55.19269 -15.78030 -5.16217 1.000 21.32837 290 TRP E O 1
ATOM 4046 N N . LEU E 1 17 ? 53.16164 -16.58824 -5.68569 1.000 17.69613 291 LEU E N 1
ATOM 4047 C CA . LEU E 1 17 ? 52.76032 -15.36912 -6.38039 1.000 20.55123 291 LEU E CA 1
ATOM 4048 C C . LEU E 1 17 ? 52.90847 -14.14787 -5.48309 1.000 23.82955 291 LEU E C 1
ATOM 4049 O O . LEU E 1 17 ? 53.47188 -13.12803 -5.89227 1.000 22.36741 291 LEU E O 1
ATOM 4065 N N . PHE E 1 18 ? 52.40571 -14.23339 -4.25153 1.000 21.11579 292 PHE E N 1
ATOM 4066 C CA . PHE E 1 18 ? 52.40933 -13.07693 -3.36175 1.000 28.65862 292 PHE E CA 1
ATOM 4067 C C . PHE E 1 18 ? 53.80405 -12.73528 -2.85333 1.000 28.34542 292 PHE E C 1
ATOM 4068 O O . PHE E 1 18 ? 54.02551 -11.60991 -2.39804 1.000 31.73459 292 PHE E O 1
ATOM 4085 N N . GLN E 1 19 ? 54.74385 -13.66828 -2.91986 1.000 24.96148 293 GLN E N 1
ATOM 4086 C CA . GLN E 1 19 ? 56.13108 -13.39866 -2.57015 1.000 27.76610 293 GLN E CA 1
ATOM 4087 C C . GLN E 1 19 ? 56.94127 -12.87395 -3.74682 1.000 35.54041 293 GLN E C 1
ATOM 4088 O O . GLN E 1 19 ? 58.12911 -12.57515 -3.57921 1.000 37.05645 293 GLN E O 1
ATOM 4102 N N . HIS E 1 20 ? 56.33131 -12.75008 -4.92569 1.000 31.53683 294 HIS E N 1
ATOM 4103 C CA . HIS E 1 20 ? 57.01715 -12.29574 -6.12977 1.000 30.49827 294 HIS E CA 1
ATOM 4104 C C . HIS E 1 20 ? 56.13482 -11.33641 -6.91468 1.000 25.96402 294 HIS E C 1
ATOM 4105 O O . HIS E 1 20 ? 56.10436 -11.36181 -8.14727 1.000 31.20967 294 HIS E O 1
ATOM 4119 N N . LEU E 1 21 ? 55.40325 -10.47096 -6.20879 1.000 35.77784 295 LEU E N 1
ATOM 4120 C CA . LEU E 1 21 ? 54.42011 -9.62238 -6.87421 1.000 36.42183 295 LEU E CA 1
ATOM 4121 C C . LEU E 1 21 ? 55.06725 -8.63856 -7.84023 1.000 42.29033 295 LEU E C 1
ATOM 4122 O O . LEU E 1 21 ? 54.43284 -8.22619 -8.81922 1.000 56.82237 295 LEU E O 1
ATOM 4138 N N . THR E 1 22 ? 56.31439 -8.23940 -7.58740 1.000 40.92482 296 THR E N 1
ATOM 4139 C CA . THR E 1 22 ? 56.98586 -7.30503 -8.48326 1.000 50.99597 296 THR E CA 1
ATOM 4140 C C . THR E 1 22 ? 57.51426 -7.97910 -9.74225 1.000 46.31215 296 THR E C 1
ATOM 4141 O O . THR E 1 22 ? 57.73733 -7.29654 -10.74790 1.000 40.38532 296 THR E O 1
ATOM 4152 N N . HIS E 1 23 ? 57.71864 -9.29524 -9.70985 1.000 42.51492 297 HIS E N 1
ATOM 4153 C CA . HIS E 1 23 ? 58.08593 -10.07155 -10.89485 1.000 36.98617 297 HIS E CA 1
ATOM 4154 C C . HIS E 1 23 ? 57.36264 -11.40807 -10.81758 1.000 29.36305 297 HIS E C 1
ATOM 4155 O O . HIS E 1 23 ? 57.97617 -12.45813 -10.59945 1.000 27.52713 297 HIS E O 1
ATOM 4169 N N . PRO E 1 24 ? 56.02575 -11.40130 -10.98937 1.000 27.32005 298 PRO E N 1
ATOM 4170 C CA . PRO E 1 24 ? 55.21126 -12.61665 -10.84418 1.000 24.88332 298 PRO E CA 1
ATOM 4171 C C . PRO E 1 24 ? 55.32442 -13.56600 -12.03813 1.000 24.79124 298 PRO E C 1
ATOM 4172 O O . PRO E 1 24 ? 54.32686 -14.06944 -12.55390 1.000 24.17625 298 PRO E O 1
ATOM 4183 N N . TYR E 1 25 ? 56.55685 -13.82141 -12.47498 1.000 25.81946 299 TYR E N 1
ATOM 4184 C CA . TYR E 1 25 ? 56.82435 -14.63853 -13.65251 1.000 26.40729 299 TYR E CA 1
ATOM 4185 C C . TYR E 1 25 ? 57.85154 -15.68824 -13.26929 1.000 28.01588 299 TYR E C 1
ATOM 4186 O O . TYR E 1 25 ? 59.05369 -15.43249 -13.29315 1.000 29.70782 299 TYR E O 1
ATOM 4204 N N . PRO E 1 26 ? 57.40779 -16.89266 -12.90401 1.000 25.78533 300 PRO E N 1
ATOM 4205 C CA . PRO E 1 26 ? 58.37343 -17.93513 -12.52102 1.000 24.26912 300 PRO E CA 1
ATOM 4206 C C . PRO E 1 26 ? 59.30722 -18.27800 -13.66916 1.000 26.54160 300 PRO E C 1
ATOM 4207 O O . PRO E 1 26 ? 58.88873 -18.40525 -14.82159 1.000 30.08310 300 PRO E O 1
ATOM 4218 N N . SER E 1 27 ? 60.58890 -18.41525 -13.34467 1.000 30.72396 301 SER E N 1
ATOM 4219 C CA . SER E 1 27 ? 61.54924 -18.91601 -14.31348 1.000 36.07603 301 SER E CA 1
ATOM 4220 C C . SER E 1 27 ? 61.25359 -20.38553 -14.61555 1.000 37.00162 301 SER E C 1
ATOM 4221 O O . SER E 1 27 ? 60.42094 -21.02862 -13.97162 1.000 31.49438 301 SER E O 1
ATOM 4229 N N . GLU E 1 28 ? 61.95148 -20.92331 -15.61432 1.000 32.45202 302 GLU E N 1
ATOM 4230 C CA . GLU E 1 28 ? 61.72755 -22.31869 -15.98426 1.000 33.94402 302 GLU E CA 1
ATOM 4231 C C . GLU E 1 28 ? 62.09371 -23.25272 -14.83714 1.000 33.36642 302 GLU E C 1
ATOM 4232 O O . GLU E 1 28 ? 61.42477 -24.26977 -14.61936 1.000 30.81436 302 GLU E O 1
ATOM 4244 N N . GLU E 1 29 ? 63.14463 -22.91891 -14.08346 1.000 33.44676 303 GLU E N 1
ATOM 4245 C CA . GLU E 1 29 ? 63.49283 -23.72451 -12.91707 1.000 38.79621 303 GLU E CA 1
ATOM 4246 C C . GLU E 1 29 ? 62.43109 -23.60396 -11.82838 1.000 32.89892 303 GLU E C 1
ATOM 4247 O O . GLU E 1 29 ? 62.05210 -24.60472 -11.21199 1.000 29.69668 303 GLU E O 1
ATOM 4259 N N . GLN E 1 30 ? 61.94841 -22.38571 -11.56851 1.000 31.22064 304 GLN E N 1
ATOM 4260 C CA . GLN E 1 30 ? 60.90348 -22.20773 -10.56853 1.000 26.69067 304 GLN E CA 1
ATOM 4261 C C . GLN E 1 30 ? 59.62409 -22.93313 -10.97424 1.000 26.59397 304 GLN E C 1
ATOM 4262 O O . GLN E 1 30 ? 58.93899 -23.52401 -10.12499 1.000 24.04809 304 GLN E O 1
ATOM 4276 N N . LYS E 1 31 ? 59.28030 -22.89502 -12.26398 1.000 23.89258 305 LYS E N 1
ATOM 4277 C CA . LYS E 1 31 ? 58.13474 -23.65825 -12.74409 1.000 28.41098 305 LYS E CA 1
ATOM 4278 C C . LYS E 1 31 ? 58.31006 -25.14482 -12.46035 1.000 24.74903 305 LYS E C 1
ATOM 4279 O O . LYS E 1 31 ? 57.35626 -25.83131 -12.06874 1.000 22.20213 305 LYS E O 1
ATOM 4298 N N . LYS E 1 32 ? 59.52477 -25.66331 -12.67143 1.000 25.40554 306 LYS E N 1
ATOM 4299 C CA . LYS E 1 32 ? 59.78060 -27.07572 -12.42081 1.000 28.74672 306 LYS E CA 1
ATOM 4300 C C . LYS E 1 32 ? 59.55354 -27.41652 -10.95416 1.000 26.75398 306 LYS E C 1
ATOM 4301 O O . LYS E 1 32 ? 58.96003 -28.45253 -10.63260 1.000 28.02244 306 LYS E O 1
ATOM 4320 N N . GLN E 1 33 ? 60.00567 -26.54604 -10.04907 1.000 24.99450 307 GLN E N 1
ATOM 4321 C CA . GLN E 1 33 ? 59.81734 -26.79740 -8.62522 1.000 30.72815 307 GLN E CA 1
ATOM 4322 C C . GLN E 1 33 ? 58.35001 -26.68006 -8.23342 1.000 22.31455 307 GLN E C 1
ATOM 4323 O O . GLN E 1 33 ? 57.86277 -27.44946 -7.39397 1.000 20.07888 307 GLN E O 1
ATOM 4337 N N . LEU E 1 34 ? 57.63832 -25.71184 -8.81181 1.000 19.69775 308 LEU E N 1
ATOM 4338 C CA . LEU E 1 34 ? 56.21515 -25.56499 -8.51966 1.000 18.11223 308 LEU E CA 1
ATOM 4339 C C . LEU E 1 34 ? 55.42471 -26.76011 -9.04342 1.000 23.14254 308 LEU E C 1
ATOM 4340 O O . LEU E 1 34 ? 54.47947 -27.22011 -8.39300 1.000 17.64825 308 LEU E O 1
ATOM 4356 N N . ALA E 1 35 ? 55.79553 -27.26991 -10.21749 1.000 21.29630 309 ALA E N 1
ATOM 4357 C CA . ALA E 1 35 ? 55.17203 -28.48353 -10.73147 1.000 22.49950 309 ALA E CA 1
ATOM 4358 C C . ALA E 1 35 ? 55.36016 -29.64118 -9.75787 1.000 26.12353 309 ALA E C 1
ATOM 4359 O O . ALA E 1 35 ? 54.40868 -30.36293 -9.44232 1.000 26.38975 309 ALA E O 1
ATOM 4366 N N . GLN E 1 36 ? 56.58762 -29.82144 -9.26301 1.000 21.76453 310 GLN E N 1
ATOM 4367 C CA . GLN E 1 36 ? 56.85635 -30.89153 -8.31076 1.000 22.70225 310 GLN E CA 1
ATOM 4368 C C . GLN E 1 36 ? 56.04531 -30.71994 -7.03460 1.000 22.03939 310 GLN E C 1
ATOM 4369 O O . GLN E 1 36 ? 55.47660 -31.69054 -6.52130 1.000 25.25135 310 GLN E O 1
ATOM 4383 N N . ASP E 1 37 ? 55.97479 -29.49433 -6.50822 1.000 19.46434 311 ASP E N 1
ATOM 4384 C CA . ASP E 1 37 ? 55.27253 -29.26525 -5.25396 1.000 22.04244 311 ASP E CA 1
ATOM 4385 C C . ASP E 1 37 ? 53.75866 -29.39591 -5.40658 1.000 20.09015 311 ASP E C 1
ATOM 4386 O O . ASP E 1 37 ? 53.07920 -29.81740 -4.46643 1.000 18.96431 311 ASP E O 1
ATOM 4395 N N . THR E 1 38 ? 53.21687 -29.01898 -6.55606 1.000 19.14255 312 THR E N 1
ATOM 4396 C CA . THR E 1 38 ? 51.78119 -29.06994 -6.77047 1.000 18.21418 312 THR E CA 1
ATOM 4397 C C . THR E 1 38 ? 51.30715 -30.39585 -7.36012 1.000 27.38785 312 THR E C 1
ATOM 4398 O O . THR E 1 38 ? 50.12419 -30.71377 -7.24563 1.000 23.85878 312 THR E O 1
ATOM 4409 N N . GLY E 1 39 ? 52.19688 -31.16079 -7.98682 1.000 22.07179 313 GLY E N 1
ATOM 4410 C CA . GLY E 1 39 ? 51.80187 -32.29426 -8.79118 1.000 29.11177 313 GLY E CA 1
ATOM 4411 C C . GLY E 1 39 ? 51.34968 -31.94124 -10.19336 1.000 28.77432 313 GLY E C 1
ATOM 4412 O O . GLY E 1 39 ? 51.03912 -32.84833 -10.97431 1.000 32.36256 313 GLY E O 1
ATOM 4416 N N . LEU E 1 40 ? 51.30956 -30.65818 -10.53633 1.000 23.30511 314 LEU E N 1
ATOM 4417 C CA . LEU E 1 40 ? 50.86498 -30.21654 -11.84585 1.000 28.14198 314 LEU E CA 1
ATOM 4418 C C . LEU E 1 40 ? 52.00141 -30.29094 -12.85913 1.000 27.42776 314 LEU E C 1
ATOM 4419 O O . LEU E 1 40 ? 53.17985 -30.37479 -12.50509 1.000 25.32327 314 LEU E O 1
ATOM 4435 N N . THR E 1 41 ? 51.62817 -30.24466 -14.14092 1.000 28.71292 315 THR E N 1
ATOM 4436 C CA . THR E 1 41 ? 52.60331 -30.13871 -15.21169 1.000 26.88619 315 THR E CA 1
ATOM 4437 C C . THR E 1 41 ? 53.10381 -28.69929 -15.33670 1.000 30.13868 315 THR E C 1
ATOM 4438 O O . THR E 1 41 ? 52.52933 -27.75889 -14.77514 1.000 29.39229 315 THR E O 1
ATOM 4449 N N . ILE E 1 42 ? 54.19292 -28.53304 -16.08666 1.000 24.38514 316 ILE E N 1
ATOM 4450 C CA . ILE E 1 42 ? 54.69310 -27.19314 -16.37974 1.000 28.33754 316 ILE E CA 1
ATOM 4451 C C . ILE E 1 42 ? 53.62132 -26.38266 -17.09269 1.000 28.00855 316 ILE E C 1
ATOM 4452 O O . ILE E 1 42 ? 53.43497 -25.18719 -16.82250 1.000 28.99525 316 ILE E O 1
ATOM 4468 N N . LEU E 1 43 ? 52.89995 -27.02032 -18.01655 1.000 28.69862 317 LEU E N 1
ATOM 4469 C CA . LEU E 1 43 ? 51.83651 -26.33119 -18.74313 1.000 31.20043 317 LEU E CA 1
ATOM 4470 C C . LEU E 1 43 ? 50.71795 -25.89764 -17.80386 1.000 33.42068 317 LEU E C 1
ATOM 4471 O O . LEU E 1 43 ? 50.22839 -24.76777 -17.89381 1.000 25.45306 317 LEU E O 1
ATOM 4487 N N . GLN E 1 44 ? 50.30022 -26.78201 -16.89704 1.000 34.15655 318 GLN E N 1
ATOM 4488 C CA . GLN E 1 44 ? 49.26867 -26.42346 -15.93080 1.000 23.31585 318 GLN E CA 1
ATOM 4489 C C . GLN E 1 44 ? 49.72713 -25.26454 -15.05482 1.000 27.93603 318 GLN E C 1
ATOM 4490 O O . GLN E 1 44 ? 48.97458 -24.31446 -14.81286 1.000 26.99499 318 GLN E O 1
ATOM 4504 N N . VAL E 1 45 ? 50.96698 -25.32837 -14.56124 1.000 22.70161 319 VAL E N 1
ATOM 4505 C CA . VAL E 1 45 ? 51.48971 -24.23388 -13.74788 1.000 24.17838 319 VAL E CA 1
ATOM 4506 C C . VAL E 1 45 ? 51.49452 -22.93574 -14.54691 1.000 25.78802 319 VAL E C 1
ATOM 4507 O O . VAL E 1 45 ? 51.09967 -21.87682 -14.04449 1.000 18.62919 319 VAL E O 1
ATOM 4520 N N . ASN E 1 46 ? 51.92664 -22.99405 -15.80675 1.000 22.80462 320 ASN E N 1
ATOM 4521 C CA . ASN E 1 46 ? 52.02336 -21.76216 -16.58580 1.000 26.03664 320 ASN E CA 1
ATOM 4522 C C . ASN E 1 46 ? 50.64423 -21.16675 -16.84502 1.000 25.66816 320 ASN E C 1
ATOM 4523 O O . ASN E 1 46 ? 50.47814 -19.94101 -16.82166 1.000 21.83254 320 ASN E O 1
ATOM 4534 N N . ASN E 1 47 ? 49.63994 -22.01553 -17.09296 1.000 22.63415 321 ASN E N 1
ATOM 4535 C CA . ASN E 1 47 ? 48.30185 -21.49055 -17.35933 1.000 21.38522 321 ASN E CA 1
ATOM 4536 C C . ASN E 1 47 ? 47.69949 -20.87308 -16.10437 1.000 19.87781 321 ASN E C 1
ATOM 4537 O O . ASN E 1 47 ? 46.99131 -19.86322 -16.17665 1.000 19.01315 321 ASN E O 1
ATOM 4548 N N . TRP E 1 48 ? 47.95270 -21.47294 -14.93952 1.000 22.14135 322 TRP E N 1
ATOM 4549 C CA . TRP E 1 48 ? 47.46084 -20.87616 -13.70263 1.000 20.11044 322 TRP E CA 1
ATOM 4550 C C . TRP E 1 48 ? 48.03413 -19.47361 -13.51636 1.000 20.13375 322 TRP E C 1
ATOM 4551 O O . TRP E 1 48 ? 47.31956 -18.54099 -13.12142 1.000 17.48778 322 TRP E O 1
ATOM 4572 N N . PHE E 1 49 ? 49.31906 -19.29449 -13.82298 1.000 16.86077 323 PHE E N 1
ATOM 4573 C CA . PHE E 1 49 ? 49.93139 -17.98303 -13.63157 1.000 17.46885 323 PHE E CA 1
ATOM 4574 C C . PHE E 1 49 ? 49.47748 -16.98366 -14.68515 1.000 16.45014 323 PHE E C 1
ATOM 4575 O O . PHE E 1 49 ? 49.34280 -15.79572 -14.37978 1.000 19.53280 323 PHE E O 1
ATOM 4592 N N . ILE E 1 50 ? 49.22605 -17.43287 -15.91598 1.000 20.12838 324 ILE E N 1
ATOM 4593 C CA . ILE E 1 50 ? 48.64119 -16.53623 -16.91274 1.000 20.82311 324 ILE E CA 1
ATOM 4594 C C . ILE E 1 50 ? 47.28896 -16.02842 -16.42380 1.000 20.98715 324 ILE E C 1
ATOM 4595 O O . ILE E 1 50 ? 47.00122 -14.83035 -16.46883 1.000 18.60896 324 ILE E O 1
ATOM 4611 N N . ASN E 1 51 ? 46.43964 -16.94138 -15.94273 1.000 22.23356 325 ASN E N 1
ATOM 4612 C CA . ASN E 1 51 ? 45.11915 -16.54914 -15.46553 1.000 22.35888 325 ASN E CA 1
ATOM 4613 C C . ASN E 1 51 ? 45.21436 -15.67469 -14.21946 1.000 18.61693 325 ASN E C 1
ATOM 4614 O O . ASN E 1 51 ? 44.45347 -14.71252 -14.07093 1.000 20.85560 325 ASN E O 1
ATOM 4625 N N . ALA E 1 52 ? 46.14151 -15.98908 -13.31457 1.000 18.48648 326 ALA E N 1
ATOM 4626 C CA . ALA E 1 52 ? 46.29378 -15.19014 -12.10329 1.000 17.68387 326 ALA E CA 1
ATOM 4627 C C . ALA E 1 52 ? 46.68550 -13.75638 -12.44349 1.000 17.61331 326 ALA E C 1
ATOM 4628 O O . ALA E 1 52 ? 46.12140 -12.79627 -11.89839 1.000 20.40079 326 ALA E O 1
ATOM 4635 N N . ARG E 1 53 ? 47.65593 -13.58529 -13.34407 1.000 16.75633 327 ARG E N 1
ATOM 4636 C CA . ARG E 1 53 ? 48.06793 -12.23331 -13.71935 1.000 17.12291 327 ARG E CA 1
ATOM 4637 C C . ARG E 1 53 ? 46.93762 -11.49156 -14.42821 1.000 19.45325 327 ARG E C 1
ATOM 4638 O O . ARG E 1 53 ? 46.76000 -10.28722 -14.22384 1.000 22.58618 327 ARG E O 1
ATOM 4659 N N . ARG E 1 54 ? 46.16641 -12.19397 -15.26493 1.000 20.76269 328 ARG E N 1
ATOM 4660 C CA . ARG E 1 54 ? 45.00309 -11.57412 -15.88657 1.000 25.37623 328 ARG E CA 1
ATOM 4661 C C . ARG E 1 54 ? 43.98446 -11.14431 -14.83736 1.000 23.71816 328 ARG E C 1
ATOM 4662 O O . ARG E 1 54 ? 43.39122 -10.06565 -14.94042 1.000 24.39938 328 ARG E O 1
ATOM 4683 N N . ARG E 1 55 ? 43.77051 -11.97592 -13.81886 1.000 26.99141 329 ARG E N 1
ATOM 4684 C CA . ARG E 1 55 ? 42.80365 -11.64056 -12.78221 1.000 27.84870 329 ARG E CA 1
ATOM 4685 C C . ARG E 1 55 ? 43.24615 -10.42287 -11.98257 1.000 22.72636 329 ARG E C 1
ATOM 4686 O O . ARG E 1 55 ? 42.41775 -9.59037 -11.60199 1.000 26.84094 329 ARG E O 1
ATOM 4707 N N . ILE E 1 56 ? 44.54215 -10.30685 -11.70441 1.000 19.71793 330 ILE E N 1
ATOM 4708 C CA . ILE E 1 56 ? 45.02142 -9.21195 -10.86587 1.000 24.13084 330 ILE E CA 1
ATOM 4709 C C . ILE E 1 56 ? 44.74537 -7.86472 -11.52223 1.000 20.97719 330 ILE E C 1
ATOM 4710 O O . ILE E 1 56 ? 44.44085 -6.87818 -10.84042 1.000 22.46100 330 ILE E O 1
ATOM 4726 N N . VAL E 1 57 ? 44.84363 -7.79846 -12.85597 1.000 19.98894 331 VAL E N 1
ATOM 4727 C CA . VAL E 1 57 ? 44.73599 -6.52160 -13.55091 1.000 20.50109 331 VAL E CA 1
ATOM 4728 C C . VAL E 1 57 ? 43.32587 -6.21778 -14.04362 1.000 20.97163 331 VAL E C 1
ATOM 4729 O O . VAL E 1 57 ? 43.10951 -5.17376 -14.67106 1.000 21.54023 331 VAL E O 1
ATOM 4742 N N . GLN E 1 58 ? 42.35261 -7.07996 -13.77313 1.000 21.14751 332 GLN E N 1
ATOM 4743 C CA . GLN E 1 58 ? 41.00023 -6.82878 -14.25245 1.000 22.06703 332 GLN E CA 1
ATOM 4744 C C . GLN E 1 58 ? 40.34751 -5.71706 -13.42893 1.000 23.68253 332 GLN E C 1
ATOM 4745 O O . GLN E 1 58 ? 40.77650 -5.42090 -12.31582 1.000 24.39225 332 GLN E O 1
ATOM 4759 N N . PRO E 1 59 ? 39.31550 -5.07829 -13.96822 1.000 24.66842 333 PRO E N 1
ATOM 4760 C CA . PRO E 1 59 ? 38.60954 -4.04532 -13.20191 1.000 29.58662 333 PRO E CA 1
ATOM 4761 C C . PRO E 1 59 ? 38.18311 -4.56233 -11.83678 1.000 31.86086 333 PRO E C 1
ATOM 4762 O O . PRO E 1 59 ? 37.74983 -5.70537 -11.69146 1.000 29.22357 333 PRO E O 1
ATOM 4773 N N . MET E 1 60 ? 38.31325 -3.70240 -10.83254 1.000 34.01084 334 MET E N 1
ATOM 4774 C CA . MET E 1 60 ? 38.05624 -4.08548 -9.45093 1.000 36.25845 334 MET E CA 1
ATOM 4775 C C . MET E 1 60 ? 36.81457 -3.38806 -8.90049 1.000 35.56566 334 MET E C 1
ATOM 4776 O O . MET E 1 60 ? 36.07638 -3.97708 -8.11325 1.000 38.04145 334 MET E O 1
ATOM 4790 N N . PHE F 1 5 ? 37.42694 12.93263 -15.12997 1.000 55.43497 279 PHE F N 1
ATOM 4791 C CA . PHE F 1 5 ? 36.40935 11.93083 -15.43584 1.000 49.99207 279 PHE F CA 1
ATOM 4792 C C . PHE F 1 5 ? 36.58471 10.68764 -14.56883 1.000 42.33488 279 PHE F C 1
ATOM 4793 O O . PHE F 1 5 ? 37.64570 10.48411 -13.97603 1.000 44.82367 279 PHE F O 1
ATOM 4809 N N . PRO F 1 6 ? 35.53867 9.85816 -14.49109 1.000 34.34075 280 PRO F N 1
ATOM 4810 C CA . PRO F 1 6 ? 35.66042 8.60977 -13.71707 1.000 27.59803 280 PRO F CA 1
ATOM 4811 C C . PRO F 1 6 ? 36.84412 7.75378 -14.13945 1.000 28.53552 280 PRO F C 1
ATOM 4812 O O . PRO F 1 6 ? 37.58663 7.25557 -13.28386 1.000 21.28936 280 PRO F O 1
ATOM 4823 N N . LYS F 1 7 ? 37.04230 7.57401 -15.44884 1.000 21.26605 281 LYS F N 1
ATOM 4824 C CA . LYS F 1 7 ? 38.12327 6.71584 -15.91878 1.000 21.18531 281 LYS F CA 1
ATOM 4825 C C . LYS F 1 7 ? 39.48527 7.29825 -15.55915 1.000 20.56460 281 LYS F C 1
ATOM 4826 O O . LYS F 1 7 ? 40.41240 6.55417 -15.22622 1.000 19.89670 281 LYS F O 1
ATOM 4845 N N . VAL F 1 8 ? 39.62582 8.62503 -15.62413 1.000 21.05915 282 VAL F N 1
ATOM 4846 C CA . VAL F 1 8 ? 40.88805 9.25013 -15.24171 1.000 24.12459 282 VAL F CA 1
ATOM 4847 C C . VAL F 1 8 ? 41.17511 8.99407 -13.76684 1.000 19.02167 282 VAL F C 1
ATOM 4848 O O . VAL F 1 8 ? 42.29754 8.63025 -13.38589 1.000 18.61514 282 VAL F O 1
ATOM 4861 N N . ALA F 1 9 ? 40.16299 9.17332 -12.91752 1.000 18.29702 283 ALA F N 1
ATOM 4862 C CA . ALA F 1 9 ? 40.31979 8.88334 -11.49978 1.000 17.02597 283 ALA F CA 1
ATOM 4863 C C . ALA F 1 9 ? 40.75546 7.43774 -11.29235 1.000 16.34092 283 ALA F C 1
ATOM 4864 O O . ALA F 1 9 ? 41.69478 7.16034 -10.54136 1.000 15.72004 283 ALA F O 1
ATOM 4871 N N . THR F 1 10 ? 40.07611 6.50231 -11.95863 1.000 16.70129 284 THR F N 1
ATOM 4872 C CA . THR F 1 10 ? 40.42662 5.09130 -11.82994 1.000 16.34037 284 THR F CA 1
ATOM 4873 C C . THR F 1 10 ? 41.86413 4.83914 -12.26959 1.000 16.57745 284 THR F C 1
ATOM 4874 O O . THR F 1 10 ? 42.60054 4.09916 -11.61094 1.000 18.88803 284 THR F O 1
ATOM 4885 N N . ASN F 1 11 ? 42.28643 5.45463 -13.37592 1.000 17.73217 285 ASN F N 1
ATOM 4886 C CA . ASN F 1 11 ? 43.62892 5.19169 -13.88764 1.000 18.60181 285 ASN F CA 1
ATOM 4887 C C . ASN F 1 11 ? 44.70692 5.82951 -13.02197 1.000 18.21230 285 ASN F C 1
ATOM 4888 O O . ASN F 1 11 ? 45.81938 5.29480 -12.93281 1.000 18.64489 285 ASN F O 1
ATOM 4899 N N . ILE F 1 12 ? 44.41054 6.96628 -12.38446 1.000 17.70287 286 ILE F N 1
ATOM 4900 C CA . ILE F 1 12 ? 45.36617 7.54173 -11.44171 1.000 17.48398 286 ILE F CA 1
ATOM 4901 C C . ILE F 1 12 ? 45.64065 6.56071 -10.30635 1.000 16.42476 286 ILE F C 1
ATOM 4902 O O . ILE F 1 12 ? 46.79045 6.35423 -9.89985 1.000 16.77477 286 ILE F O 1
ATOM 4918 N N . MET F 1 13 ? 44.58296 5.94145 -9.76624 1.000 15.45645 287 MET F N 1
ATOM 4919 C CA . MET F 1 13 ? 44.76731 5.07667 -8.60236 1.000 14.77200 287 MET F CA 1
ATOM 4920 C C . MET F 1 13 ? 45.32175 3.70709 -8.99014 1.000 15.05415 287 MET F C 1
ATOM 4921 O O . MET F 1 13 ? 46.08390 3.12051 -8.22129 1.000 16.59755 287 MET F O 1
ATOM 4935 N N . ARG F 1 14 ? 44.97290 3.19940 -10.17052 1.000 15.60731 288 ARG F N 1
ATOM 4936 C CA . ARG F 1 14 ? 45.57998 1.96089 -10.64561 1.000 16.28261 288 ARG F CA 1
ATOM 4937 C C . ARG F 1 14 ? 47.06545 2.15289 -10.91874 1.000 19.06867 288 ARG F C 1
ATOM 4938 O O . ARG F 1 14 ? 47.88153 1.27099 -10.61776 1.000 20.41910 288 ARG F O 1
ATOM 4959 N N . ALA F 1 15 ? 47.43999 3.29411 -11.49969 1.000 20.79531 289 ALA F N 1
ATOM 4960 C CA . ALA F 1 15 ? 48.85451 3.56499 -11.74135 1.000 23.39869 289 ALA F CA 1
ATOM 4961 C C . ALA F 1 15 ? 49.63572 3.55723 -10.43365 1.000 21.69962 289 ALA F C 1
ATOM 4962 O O . ALA F 1 15 ? 50.70321 2.93909 -10.33559 1.000 20.31451 289 ALA F O 1
ATOM 4969 N N . TRP F 1 16 ? 49.12418 4.25562 -9.41628 1.000 17.95117 290 TRP F N 1
ATOM 4970 C CA . TRP F 1 16 ? 49.77312 4.22020 -8.10917 1.000 17.75368 290 TRP F CA 1
ATOM 4971 C C . TRP F 1 16 ? 49.82446 2.79692 -7.56499 1.000 17.44074 290 TRP F C 1
ATOM 49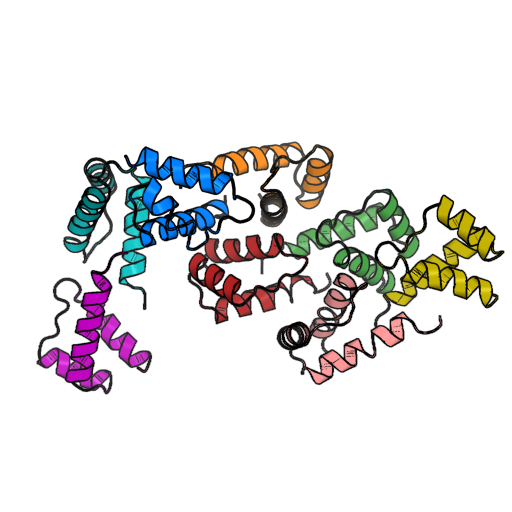72 O O . TRP F 1 16 ? 50.86511 2.35048 -7.06544 1.000 19.43040 290 TRP F O 1
ATOM 4993 N N . LEU F 1 17 ? 48.71448 2.06593 -7.66998 1.000 17.52186 291 LEU F N 1
ATOM 4994 C CA . LEU F 1 17 ? 48.65287 0.71134 -7.13308 1.000 16.43116 291 LEU F CA 1
ATOM 4995 C C . LEU F 1 17 ? 49.73904 -0.17744 -7.73606 1.000 21.38763 291 LEU F C 1
ATOM 4996 O O . LEU F 1 17 ? 50.49681 -0.83669 -7.01463 1.000 18.38559 291 LEU F O 1
ATOM 5012 N N . PHE F 1 18 ? 49.82813 -0.21911 -9.06409 1.000 20.29748 292 PHE F N 1
ATOM 5013 C CA . PHE F 1 18 ? 50.77583 -1.13461 -9.69531 1.000 23.30837 292 PHE F CA 1
ATOM 5014 C C . PHE F 1 18 ? 52.22342 -0.70585 -9.49056 1.000 27.09173 292 PHE F C 1
ATOM 5015 O O . PHE F 1 18 ? 53.12075 -1.54221 -9.61212 1.000 29.09471 292 PHE F O 1
ATOM 5032 N N . GLN F 1 19 ? 52.46812 0.56209 -9.17613 1.000 21.74550 293 GLN F N 1
ATOM 5033 C CA . GLN F 1 19 ? 53.80915 1.01008 -8.82513 1.000 25.56939 293 GLN F CA 1
ATOM 5034 C C . GLN F 1 19 ? 54.17555 0.72947 -7.37250 1.000 36.19366 293 GLN F C 1
ATOM 5035 O O . GLN F 1 19 ? 55.34138 0.91928 -7.00082 1.000 30.81439 293 GLN F O 1
ATOM 5049 N N . HIS F 1 20 ? 53.22293 0.29159 -6.54837 1.000 25.81923 294 HIS F N 1
ATOM 5050 C CA . HIS F 1 20 ? 53.46088 0.03990 -5.13414 1.000 32.70278 294 HIS F CA 1
ATOM 5051 C C . HIS F 1 20 ? 52.90735 -1.31808 -4.71710 1.000 26.02468 294 HIS F C 1
ATOM 5052 O O . HIS F 1 20 ? 52.41415 -1.48702 -3.60014 1.000 24.97711 294 HIS F O 1
ATOM 5066 N N . LEU F 1 21 ? 52.98946 -2.31309 -5.60716 1.000 31.47961 295 LEU F N 1
ATOM 5067 C CA . LEU F 1 21 ? 52.36689 -3.60028 -5.30980 1.000 34.30234 295 LEU F CA 1
ATOM 5068 C C . LEU F 1 21 ? 52.96100 -4.24309 -4.05960 1.000 36.68206 295 LEU F C 1
ATOM 5069 O O . LEU F 1 21 ? 52.25865 -4.96948 -3.34634 1.000 41.96012 295 LEU F O 1
ATOM 5085 N N . THR F 1 22 ? 54.24154 -3.99779 -3.77269 1.000 32.38355 296 THR F N 1
ATOM 5086 C CA . THR F 1 22 ? 54.85731 -4.59653 -2.59483 1.000 42.89432 296 THR F CA 1
ATOM 5087 C C . THR F 1 22 ? 54.41825 -3.93984 -1.29463 1.000 44.27253 296 THR F C 1
ATOM 5088 O O . THR F 1 22 ? 54.50979 -4.57272 -0.23725 1.000 39.18598 296 THR F O 1
ATOM 5099 N N . HIS F 1 23 ? 53.94922 -2.69168 -1.34516 1.000 32.32514 297 HIS F N 1
ATOM 5100 C CA . HIS F 1 23 ? 53.40434 -2.00618 -0.17370 1.000 27.90702 297 HIS F CA 1
ATOM 5101 C C . HIS F 1 23 ? 52.25682 -1.11687 -0.63425 1.000 26.26887 297 HIS F C 1
ATOM 5102 O O . HIS F 1 23 ? 52.36338 0.11664 -0.65255 1.000 23.68533 297 HIS F O 1
ATOM 5116 N N . PRO F 1 24 ? 51.12906 -1.72068 -1.01325 1.000 24.93765 298 PRO F N 1
ATOM 5117 C CA . PRO F 1 24 ? 49.99822 -0.98017 -1.58954 1.000 19.98547 298 PRO F CA 1
ATOM 5118 C C . PRO F 1 24 ? 49.14962 -0.25742 -0.54564 1.000 22.53987 298 PRO F C 1
ATOM 5119 O O . PRO F 1 24 ? 47.91648 -0.33177 -0.55869 1.000 22.60066 298 PRO F O 1
ATOM 5130 N N . TYR F 1 25 ? 49.81374 0.45361 0.36193 1.000 21.92048 299 TYR F N 1
ATOM 5131 C CA . TYR F 1 25 ? 49.14474 1.20425 1.42713 1.000 18.83831 299 TYR F CA 1
ATOM 5132 C C . TYR F 1 25 ? 49.57315 2.66115 1.35449 1.000 25.74947 299 TYR F C 1
ATOM 5133 O O . TYR F 1 25 ? 50.64193 3.02426 1.87926 1.000 23.00620 299 TYR F O 1
ATOM 5151 N N . PRO F 1 26 ? 48.79284 3.53384 0.72372 1.000 19.04891 300 PRO F N 1
ATOM 5152 C CA . PRO F 1 26 ? 49.19666 4.94315 0.65604 1.000 18.16462 300 PRO F CA 1
ATOM 5153 C C . PRO F 1 26 ? 49.22461 5.56941 2.04028 1.000 19.62084 300 PRO F C 1
ATOM 5154 O O . PRO F 1 26 ? 48.37024 5.29797 2.88170 1.000 21.47489 300 PRO F O 1
ATOM 5165 N N . SER F 1 27 ? 50.22968 6.40693 2.26910 1.000 21.84806 301 SER F N 1
ATOM 5166 C CA . SER F 1 27 ? 50.28827 7.18856 3.49203 1.000 26.15348 301 SER F CA 1
ATOM 5167 C C . SER F 1 27 ? 49.17004 8.22895 3.49559 1.000 26.60059 301 SER F C 1
ATOM 5168 O O . SER F 1 27 ? 48.46898 8.43389 2.50226 1.000 24.02280 301 SER F O 1
ATOM 5176 N N . GLU F 1 28 ? 49.00870 8.90082 4.63807 1.000 24.91338 302 GLU F N 1
ATOM 5177 C CA . GLU F 1 28 ? 48.02720 9.97504 4.71238 1.000 24.41275 302 GLU F CA 1
ATOM 5178 C C . GLU F 1 28 ? 48.33411 11.06680 3.69083 1.000 28.81838 302 GLU F C 1
ATOM 5179 O O . GLU F 1 28 ? 47.43085 11.56248 3.00765 1.000 23.16594 302 GLU F O 1
ATOM 5191 N N . GLU F 1 29 ? 49.60758 11.44783 3.56094 1.000 26.52164 303 GLU F N 1
ATOM 5192 C CA . GLU F 1 29 ? 49.96672 12.45371 2.56595 1.000 26.85255 303 GLU F CA 1
ATOM 5193 C C . GLU F 1 29 ? 49.67778 11.95248 1.15450 1.000 24.17209 303 GLU F C 1
ATOM 5194 O O . GLU F 1 29 ? 49.18817 12.70678 0.30858 1.000 23.78901 303 GLU F O 1
ATOM 5206 N N . GLN F 1 30 ? 49.97081 10.67951 0.88348 1.000 22.84272 304 GLN F N 1
ATOM 5207 C CA . GLN F 1 30 ? 49.71754 10.13044 -0.44579 1.000 23.59110 304 GLN F CA 1
ATOM 5208 C C . GLN F 1 30 ? 48.22129 10.05071 -0.73603 1.000 20.88783 304 GLN F C 1
ATOM 5209 O O . GLN F 1 30 ? 47.79620 10.24340 -1.88113 1.000 18.49276 304 GLN F O 1
ATOM 5223 N N . LYS F 1 31 ? 47.40493 9.76242 0.28259 1.000 18.71431 305 LYS F N 1
ATOM 5224 C CA . LYS F 1 31 ? 45.96142 9.77370 0.07961 1.000 17.59897 305 LYS F CA 1
ATOM 5225 C C . LYS F 1 31 ? 45.47927 11.17196 -0.29179 1.000 17.96540 305 LYS F C 1
ATOM 5226 O O . LYS F 1 31 ? 44.59607 11.32654 -1.13964 1.000 17.74932 305 LYS F O 1
ATOM 5245 N N . LYS F 1 32 ? 46.04112 12.20057 0.35058 1.000 19.77785 306 LYS F N 1
ATOM 5246 C CA . LYS F 1 32 ? 45.66939 13.57177 0.02783 1.000 20.87159 306 LYS F CA 1
ATOM 5247 C C . LYS F 1 32 ? 46.10196 13.93569 -1.38911 1.000 20.60367 306 LYS F C 1
ATOM 5248 O O . LYS F 1 32 ? 45.35819 14.60358 -2.11858 1.000 20.42502 306 LYS F O 1
ATOM 5267 N N . GLN F 1 33 ? 47.30109 13.50932 -1.79180 1.000 22.13914 307 GLN F N 1
ATOM 5268 C CA . GLN F 1 33 ? 47.74519 13.74297 -3.16177 1.000 21.53077 307 GLN F CA 1
ATOM 5269 C C . GLN F 1 33 ? 46.83195 13.04394 -4.16539 1.000 19.54626 307 GLN F C 1
ATOM 5270 O O . GLN F 1 33 ? 46.45221 13.63138 -5.18808 1.000 19.87201 307 GLN F O 1
ATOM 5284 N N . LEU F 1 34 ? 46.45913 11.79429 -3.88667 1.000 18.06689 308 LEU F N 1
ATOM 5285 C CA . LEU F 1 34 ? 45.59396 11.06238 -4.80394 1.000 17.10944 308 LEU F CA 1
ATOM 5286 C C . LEU F 1 34 ? 44.18374 11.64584 -4.82542 1.000 16.48114 308 LEU F C 1
ATOM 5287 O O . LEU F 1 34 ? 43.52545 11.66148 -5.87282 1.000 16.53470 308 LEU F O 1
ATOM 5303 N N . ALA F 1 35 ? 43.69417 12.11560 -3.67818 1.000 16.44198 309 ALA F N 1
ATOM 5304 C CA . ALA F 1 35 ? 42.39123 12.77371 -3.65644 1.000 16.53758 309 ALA F CA 1
ATOM 5305 C C . ALA F 1 35 ? 42.39096 13.99584 -4.56096 1.000 18.51142 309 ALA F C 1
ATOM 5306 O O . ALA F 1 35 ? 41.41389 14.25809 -5.27176 1.000 20.24531 309 ALA F O 1
ATOM 5313 N N . GLN F 1 36 ? 43.49124 14.74921 -4.55769 1.000 19.41901 310 GLN F N 1
ATOM 5314 C CA A GLN F 1 36 ? 43.58819 15.94427 -5.38675 0.543 20.08042 310 GLN F CA 1
ATOM 5315 C CA B GLN F 1 36 ? 43.56428 15.94417 -5.38668 0.457 20.11912 310 GLN F CA 1
ATOM 5316 C C . GLN F 1 36 ? 43.66159 15.58790 -6.86661 1.000 22.34733 310 GLN F C 1
ATOM 5317 O O . GLN F 1 36 ? 43.06177 16.26536 -7.70610 1.000 20.86868 310 GLN F O 1
ATOM 5344 N N . ASP F 1 37 ? 44.39383 14.52422 -7.20674 1.000 19.48304 311 ASP F N 1
ATOM 5345 C CA . ASP F 1 37 ? 44.50635 14.13002 -8.60624 1.000 20.25831 311 ASP F CA 1
ATOM 5346 C C . ASP F 1 37 ? 43.19107 13.56271 -9.13263 1.000 19.42170 311 ASP F C 1
ATOM 5347 O O . ASP F 1 37 ? 42.83867 13.77799 -10.29542 1.000 20.59788 311 ASP F O 1
ATOM 5356 N N . THR F 1 38 ? 42.45175 12.83516 -8.29413 1.000 18.02400 312 THR F N 1
ATOM 5357 C CA . THR F 1 38 ? 41.24611 12.15385 -8.73645 1.000 18.06138 312 THR F CA 1
ATOM 5358 C C . THR F 1 38 ? 39.98231 12.97975 -8.56493 1.000 19.12025 312 THR F C 1
ATOM 5359 O O . THR F 1 38 ? 38.97953 12.69124 -9.22568 1.000 21.51235 312 THR F O 1
ATOM 5370 N N . GLY F 1 39 ? 39.99615 13.97980 -7.68780 1.000 20.30134 313 GLY F N 1
ATOM 5371 C CA . GLY F 1 39 ? 38.78816 14.67454 -7.32019 1.000 18.70034 313 GLY F CA 1
ATOM 5372 C C . GLY F 1 39 ? 37.95712 13.97664 -6.26999 1.000 21.40812 313 GLY F C 1
ATOM 5373 O O . GLY F 1 39 ? 36.88120 14.47666 -5.92354 1.000 23.08932 313 GLY F O 1
ATOM 5377 N N . LEU F 1 40 ? 38.41787 12.83773 -5.75582 1.000 20.03388 314 LEU F N 1
ATOM 5378 C CA . LEU F 1 40 ? 37.71197 12.10037 -4.72172 1.000 23.24315 314 LEU F CA 1
ATOM 5379 C C . LEU F 1 40 ? 38.09610 12.62254 -3.33994 1.000 23.93040 314 LEU F C 1
ATOM 5380 O O . LEU F 1 40 ? 39.08070 13.34378 -3.17290 1.000 21.28171 314 LEU F O 1
ATOM 5396 N N . THR F 1 41 ? 37.29529 12.24799 -2.34349 1.000 21.94721 315 THR F N 1
ATOM 5397 C CA . THR F 1 41 ? 37.63468 12.54370 -0.96336 1.000 20.31452 315 THR F CA 1
ATOM 5398 C C . THR F 1 41 ? 38.67475 11.55174 -0.45099 1.000 19.39337 315 THR F C 1
ATOM 5399 O O . THR F 1 41 ? 38.93039 10.50744 -1.05905 1.000 19.74017 315 THR F O 1
ATOM 5410 N N . ILE F 1 42 ? 39.27379 11.87871 0.69791 1.000 18.84192 316 ILE F N 1
ATOM 5411 C CA . ILE F 1 42 ? 40.20581 10.95067 1.33116 1.000 23.25833 316 ILE F CA 1
ATOM 5412 C C . ILE F 1 42 ? 39.50915 9.62333 1.61794 1.000 20.36334 316 ILE F C 1
ATOM 5413 O O . ILE F 1 42 ? 40.08563 8.54353 1.42893 1.000 18.56586 316 ILE F O 1
ATOM 5429 N N . LEU F 1 43 ? 38.25898 9.68557 2.08584 1.000 18.02676 317 LEU F N 1
ATOM 5430 C CA . LEU F 1 43 ? 37.52345 8.46248 2.40330 1.000 17.65574 317 LEU F CA 1
ATOM 5431 C C . LEU F 1 43 ? 37.30655 7.61382 1.15925 1.000 17.47151 317 LEU F C 1
ATOM 5432 O O . LEU F 1 43 ? 37.43238 6.38142 1.20321 1.000 18.47225 317 LEU F O 1
ATOM 5448 N N . GLN F 1 44 ? 36.96696 8.25161 0.03795 1.000 16.42861 318 GLN F N 1
ATOM 5449 C CA . GLN F 1 44 ? 36.74108 7.50068 -1.19333 1.000 15.95391 318 GLN F CA 1
ATOM 5450 C C . GLN F 1 44 ? 38.03572 6.91131 -1.73438 1.000 15.72513 318 GLN F C 1
ATOM 5451 O O . GLN F 1 44 ? 38.03003 5.80435 -2.29361 1.000 14.40790 318 GLN F O 1
ATOM 5465 N N . VAL F 1 45 ?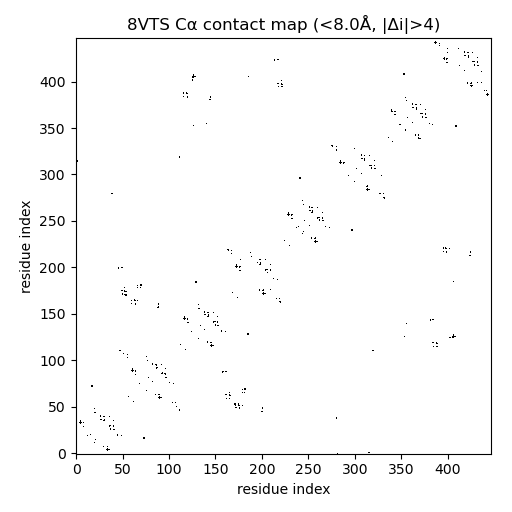 39.15166 7.61201 -1.55304 1.000 15.46382 319 VAL F N 1
ATOM 5466 C CA . VAL F 1 45 ? 40.44446 7.05280 -1.94012 1.000 14.49197 319 VAL F CA 1
ATOM 5467 C C . VAL F 1 45 ? 40.75863 5.82787 -1.09559 1.000 14.12022 319 VAL F C 1
ATOM 5468 O O . VAL F 1 45 ? 41.16021 4.77884 -1.61285 1.000 16.91946 319 VAL F O 1
ATOM 5481 N N . ASN F 1 46 ? 40.57831 5.93736 0.22434 1.000 16.67762 320 ASN F N 1
ATOM 5482 C CA . ASN F 1 46 ? 40.86995 4.80013 1.09044 1.000 16.47640 320 ASN F CA 1
ATOM 5483 C C . ASN F 1 46 ? 39.95199 3.62108 0.77705 1.000 14.70246 320 ASN F C 1
ATOM 5484 O O . ASN F 1 46 ? 40.39660 2.47004 0.75068 1.000 16.55522 320 ASN F O 1
ATOM 5495 N N . ASN F 1 47 ? 38.66684 3.89145 0.54089 1.000 14.69365 321 ASN F N 1
ATOM 5496 C CA . ASN F 1 47 ? 37.74311 2.82146 0.19239 1.000 15.27589 321 ASN F CA 1
ATOM 5497 C C . ASN F 1 47 ? 38.17562 2.11775 -1.08757 1.000 15.55744 321 ASN F C 1
ATOM 5498 O O . ASN F 1 47 ? 38.04865 0.89484 -1.20343 1.000 14.88985 321 ASN F O 1
ATOM 5509 N N . TRP F 1 48 ? 38.67210 2.88046 -2.06715 1.000 13.98519 322 TRP F N 1
ATOM 5510 C CA . TRP F 1 48 ? 39.10345 2.27541 -3.32055 1.000 13.88833 322 TRP F CA 1
ATOM 5511 C C . TRP F 1 48 ? 40.27280 1.32622 -3.09428 1.000 14.79169 322 TRP F C 1
ATOM 5512 O O . TRP F 1 48 ? 40.32379 0.23714 -3.67487 1.000 13.83017 322 TRP F O 1
ATOM 5533 N N . PHE F 1 49 ? 41.23009 1.72515 -2.25316 1.000 13.18268 323 PHE F N 1
ATOM 5534 C CA . PHE F 1 49 ? 42.40993 0.89652 -2.03812 1.000 14.78889 323 PHE F CA 1
ATOM 5535 C C . PHE F 1 49 ? 42.09535 -0.31311 -1.17172 1.000 13.30819 323 PHE F C 1
ATOM 5536 O O . PHE F 1 49 ? 42.64720 -1.39662 -1.39343 1.000 14.87225 323 PHE F O 1
ATOM 5553 N N . ILE F 1 50 ? 41.19607 -0.16334 -0.19621 1.000 16.30311 324 ILE F N 1
ATOM 5554 C CA . ILE F 1 50 ? 40.73927 -1.33066 0.55872 1.000 14.49199 324 ILE F CA 1
ATOM 5555 C C . ILE F 1 50 ? 40.13755 -2.35825 -0.39207 1.000 18.46498 324 ILE F C 1
ATOM 5556 O O . ILE F 1 50 ? 40.46857 -3.54824 -0.35055 1.000 15.44715 324 ILE F O 1
ATOM 5572 N N . ASN F 1 51 ? 39.24026 -1.90664 -1.27001 1.000 15.41945 325 ASN F N 1
ATOM 5573 C CA . ASN F 1 51 ? 38.63443 -2.81769 -2.23388 1.000 19.67630 325 ASN F CA 1
ATOM 5574 C C . ASN F 1 51 ? 39.68202 -3.41600 -3.16520 1.000 15.89009 325 ASN F C 1
ATOM 5575 O O . ASN F 1 51 ? 39.61870 -4.60585 -3.49629 1.000 20.31236 325 ASN F O 1
ATOM 5586 N N . ALA F 1 52 ? 40.65904 -2.60970 -3.59338 1.000 14.86436 326 ALA F N 1
ATOM 5587 C CA . ALA F 1 52 ? 41.67227 -3.11332 -4.51394 1.000 15.45385 326 ALA F CA 1
ATOM 5588 C C . ALA F 1 52 ? 42.48769 -4.22993 -3.87618 1.000 17.73246 326 ALA F C 1
ATOM 5589 O O . ALA F 1 52 ? 42.75331 -5.26019 -4.51043 1.000 16.78945 326 ALA F O 1
ATOM 5596 N N . ARG F 1 53 ? 42.90266 -4.04204 -2.61941 1.000 14.43006 327 ARG F N 1
ATOM 5597 C CA . ARG F 1 53 ? 43.70493 -5.06613 -1.95379 1.000 18.84568 327 ARG F CA 1
ATOM 5598 C C . ARG F 1 53 ? 42.88489 -6.32306 -1.69687 1.000 15.84472 327 ARG F C 1
ATOM 5599 O O . ARG F 1 53 ? 43.40624 -7.43921 -1.79120 1.000 16.50774 327 ARG F O 1
ATOM 5620 N N . ARG F 1 54 ? 41.59523 -6.16254 -1.38372 1.000 16.46217 328 ARG F N 1
ATOM 5621 C CA . ARG F 1 54 ? 40.72393 -7.32626 -1.23391 1.000 18.24512 328 ARG F CA 1
ATOM 5622 C C . ARG F 1 54 ? 40.58450 -8.08251 -2.55012 1.000 19.54180 328 ARG F C 1
ATOM 5623 O O . ARG F 1 54 ? 40.62759 -9.32099 -2.57823 1.000 20.73332 328 ARG F O 1
ATOM 5644 N N . ARG F 1 55 ? 40.42421 -7.35525 -3.65621 1.000 18.90867 329 ARG F N 1
ATOM 5645 C CA . ARG F 1 55 ? 40.24664 -8.00711 -4.95040 1.000 32.56461 329 ARG F CA 1
ATOM 5646 C C . ARG F 1 55 ? 41.51377 -8.72772 -5.39791 1.000 22.95926 329 ARG F C 1
ATOM 5647 O O . ARG F 1 55 ? 41.44165 -9.81553 -5.97826 1.000 27.61779 329 ARG F O 1
ATOM 5668 N N . ILE F 1 56 ? 42.68278 -8.14389 -5.13591 1.000 21.53015 330 ILE F N 1
ATOM 5669 C CA . ILE F 1 56 ? 43.92797 -8.75778 -5.58643 1.000 23.73145 330 ILE F CA 1
ATOM 5670 C C . ILE F 1 56 ? 44.08782 -10.15241 -4.99239 1.000 21.43740 330 ILE F C 1
ATOM 5671 O O . ILE F 1 56 ? 44.53385 -11.08490 -5.67596 1.000 23.51579 330 ILE F O 1
ATOM 5687 N N . VAL F 1 57 ? 43.74038 -10.31962 -3.70940 1.000 19.69154 331 VAL F N 1
ATOM 5688 C CA . VAL F 1 57 ? 43.96815 -11.59014 -3.02807 1.000 20.85461 331 VAL F CA 1
ATOM 5689 C C . VAL F 1 57 ? 42.76949 -12.52941 -3.10428 1.000 23.13287 331 VAL F C 1
ATOM 5690 O O . VAL F 1 57 ? 42.84327 -13.65878 -2.60179 1.000 24.62932 331 VAL F O 1
ATOM 5703 N N . GLN F 1 58 ? 41.67130 -12.10785 -3.71688 1.000 23.84026 332 GLN F N 1
ATOM 5704 C CA . GLN F 1 58 ? 40.48583 -12.95263 -3.77435 1.000 26.64384 332 GLN F CA 1
ATOM 5705 C C . GLN F 1 58 ? 40.78491 -14.22783 -4.56365 1.000 38.30774 332 GLN F C 1
ATOM 5706 O O . GLN F 1 58 ? 41.61865 -14.22613 -5.47360 1.000 31.92183 332 GLN F O 1
ATOM 5720 N N . PRO F 1 59 ? 40.11269 -15.34050 -4.23711 1.000 39.00575 333 PRO F N 1
ATOM 5721 C CA . PRO F 1 59 ? 40.32241 -16.59082 -4.98329 1.000 54.82258 333 PRO F CA 1
ATOM 5722 C C . PRO F 1 59 ? 40.01932 -16.46440 -6.47345 1.000 40.20676 333 PRO F C 1
ATOM 5723 O O . PRO F 1 59 ? 39.06240 -15.77178 -6.82758 1.000 43.47216 333 PRO F O 1
ATOM 5734 N N . PHE G 1 5 ? -20.60594 -29.24921 29.13062 1.000 49.28898 279 PHE G N 1
ATOM 5735 C CA . PHE G 1 5 ? -21.44477 -28.30128 28.40388 1.000 47.68923 279 PHE G CA 1
ATOM 5736 C C . PHE G 1 5 ? -22.19096 -28.99777 27.26278 1.000 30.13003 279 PHE G C 1
ATOM 5737 O O . PHE G 1 5 ? -21.72186 -30.00396 26.73298 1.000 41.63509 279 PHE G O 1
ATOM 5753 N N . PRO G 1 6 ? -23.35136 -28.46345 26.88478 1.000 44.41822 280 PRO G N 1
ATOM 5754 C CA . PRO G 1 6 ? -24.08929 -29.04234 25.75527 1.000 43.69023 280 PRO G CA 1
ATOM 5755 C C . PRO G 1 6 ? -23.32178 -28.90869 24.44646 1.000 36.17819 280 PRO G C 1
ATOM 5756 O O . PRO G 1 6 ? -22.46123 -28.04512 24.27574 1.000 34.45047 280 PRO G O 1
ATOM 5767 N N . LYS G 1 7 ? -23.66005 -29.79088 23.50768 1.000 30.69223 281 LYS G N 1
ATOM 5768 C CA . LYS G 1 7 ? -22.93484 -29.87186 22.24425 1.000 28.10293 281 LYS G CA 1
ATOM 5769 C C . LYS G 1 7 ? -22.99516 -28.55780 21.47904 1.000 34.33382 281 LYS G C 1
ATOM 5770 O O . LYS G 1 7 ? -21.99331 -28.12634 20.89807 1.000 32.85119 281 LYS G O 1
ATOM 5789 N N . VAL G 1 8 ? -24.16031 -27.91036 21.45501 1.000 28.13412 282 VAL G N 1
ATOM 5790 C CA . VAL G 1 8 ? -24.30303 -26.68207 20.67855 1.000 32.42420 282 VAL G CA 1
ATOM 5791 C C . VAL G 1 8 ? -23.39242 -25.59701 21.23081 1.000 22.75526 282 VAL G C 1
ATOM 5792 O O . VAL G 1 8 ? -22.75587 -24.85286 20.47280 1.000 24.53606 282 VAL G O 1
ATOM 5805 N N . ALA G 1 9 ? -23.32090 -25.47997 22.55976 1.000 21.76330 283 ALA G N 1
ATOM 5806 C CA . ALA G 1 9 ? -22.46443 -24.47011 23.16685 1.000 25.11915 283 ALA G CA 1
ATOM 5807 C C . ALA G 1 9 ? -21.00487 -24.69120 22.78359 1.000 18.46804 283 ALA G C 1
ATOM 5808 O O . ALA G 1 9 ? -20.30358 -23.75305 22.39175 1.000 16.87266 283 ALA G O 1
ATOM 5815 N N . THR G 1 10 ? -20.53203 -25.93337 22.89355 1.000 19.15927 284 THR G N 1
ATOM 5816 C CA . THR G 1 10 ? -19.14109 -26.23374 22.56343 1.000 18.55370 284 THR G CA 1
ATOM 5817 C C . THR G 1 10 ? -18.85712 -25.99453 21.08508 1.000 18.53467 284 THR G C 1
ATOM 5818 O O . THR G 1 10 ? -17.79564 -25.47108 20.72416 1.000 18.76964 284 THR G O 1
ATOM 5829 N N . ASN G 1 11 ? -19.79917 -26.35201 20.21179 1.000 19.87795 285 ASN G N 1
ATOM 5830 C CA . ASN G 1 11 ? -19.57184 -26.17633 18.78124 1.000 18.88027 285 ASN G CA 1
ATOM 5831 C C . ASN G 1 11 ? -19.54499 -24.69871 18.39515 1.000 18.74778 285 ASN G C 1
ATOM 5832 O O . ASN G 1 11 ? -18.79153 -24.30199 17.49938 1.000 17.16254 285 ASN G O 1
ATOM 5843 N N . ILE G 1 12 ? -20.37452 -23.87337 19.04073 1.000 16.90710 286 ILE G N 1
ATOM 5844 C CA . ILE G 1 12 ? -20.32646 -22.43477 18.78996 1.000 15.82440 286 ILE G CA 1
ATOM 5845 C C . ILE G 1 12 ? -18.95797 -21.88503 19.17644 1.000 15.20301 286 ILE G C 1
ATOM 5846 O O . ILE G 1 12 ? -18.32301 -21.14605 18.41560 1.000 16.60262 286 ILE G O 1
ATOM 5862 N N . MET G 1 13 ? -18.48328 -22.23614 20.37100 1.000 14.31709 287 MET G N 1
ATOM 5863 C CA . MET G 1 13 ? -17.23565 -21.65739 20.86063 1.000 17.06732 287 MET G CA 1
ATOM 5864 C C . MET G 1 13 ? -16.03179 -22.21148 20.10783 1.000 13.81788 287 MET G C 1
ATOM 5865 O O . MET G 1 13 ? -15.07234 -21.48079 19.83976 1.000 15.66860 287 MET G O 1
ATOM 5879 N N . ARG G 1 14 ? -16.05638 -23.49527 19.75395 1.000 16.75757 288 ARG G N 1
ATOM 5880 C CA . ARG G 1 14 ? -14.96885 -24.04427 18.95309 1.000 16.23752 288 ARG G CA 1
ATOM 5881 C C . ARG G 1 14 ? -14.92569 -23.39007 17.57782 1.000 15.91735 288 ARG G C 1
ATOM 5882 O O . ARG G 1 14 ? -13.84959 -23.07243 17.06761 1.000 18.83748 288 ARG G O 1
ATOM 5903 N N . ALA G 1 15 ? -16.09103 -23.19927 16.95147 1.000 17.56800 289 ALA G N 1
ATOM 5904 C CA . ALA G 1 15 ? -16.12688 -22.54934 15.64600 1.000 19.34244 289 ALA G CA 1
ATOM 5905 C C . ALA G 1 15 ? -15.54612 -21.14338 15.72634 1.000 20.39692 289 ALA G C 1
ATOM 5906 O O . ALA G 1 15 ? -14.72877 -20.74302 14.89163 1.000 20.46739 289 ALA G O 1
ATOM 5913 N N . TRP G 1 16 ? -15.95471 -20.37557 16.73742 1.000 15.42708 290 TRP G N 1
ATOM 5914 C CA . TRP G 1 16 ? -15.39712 -19.03991 16.91020 1.000 16.01974 290 TRP G CA 1
ATOM 5915 C C . TRP G 1 16 ? -13.89372 -19.10404 17.13054 1.000 19.02366 290 TRP G C 1
ATOM 5916 O O . TRP G 1 16 ? -13.13505 -18.32536 16.53878 1.000 18.91329 290 TRP G O 1
ATOM 5937 N N . LEU G 1 17 ? -13.44210 -20.04142 17.96417 1.000 15.96545 291 LEU G N 1
ATOM 5938 C CA . LEU G 1 17 ? -12.01767 -20.15657 18.26160 1.000 16.01092 291 LEU G CA 1
ATOM 5939 C C . LEU G 1 17 ? -11.20601 -20.39456 16.99401 1.000 26.60880 291 LEU G C 1
ATOM 5940 O O . LEU G 1 17 ? -10.19566 -19.72269 16.75108 1.000 19.14640 291 LEU G O 1
ATOM 5956 N N . PHE G 1 18 ? -11.62695 -21.35827 16.16846 1.000 21.80808 292 PHE G N 1
ATOM 5957 C CA . PHE G 1 18 ? -10.85074 -21.66536 14.97180 1.000 20.44409 292 PHE G CA 1
ATOM 5958 C C . PHE G 1 18 ? -11.01187 -20.61227 13.88877 1.000 23.15446 292 PHE G C 1
ATOM 5959 O O . PHE G 1 18 ? -10.14435 -20.50616 13.01698 1.000 31.89949 292 PHE G O 1
ATOM 5976 N N . GLN G 1 19 ? -12.07610 -19.81395 13.93387 1.000 23.26307 293 GLN G N 1
ATOM 5977 C CA . GLN G 1 19 ? -12.18604 -18.65802 13.05701 1.000 28.67590 293 GLN G CA 1
ATOM 5978 C C . GLN G 1 19 ? -11.30346 -17.49517 13.49231 1.000 34.78419 293 GLN G C 1
ATOM 5979 O O . GLN G 1 19 ? -11.10948 -16.56409 12.70455 1.000 31.00455 293 GLN G O 1
ATOM 5993 N N . HIS G 1 20 ? -10.77649 -17.51826 14.71842 1.000 29.10264 294 HIS G N 1
ATOM 5994 C CA . HIS G 1 20 ? -9.99177 -16.41662 15.26168 1.000 20.94001 294 HIS G CA 1
ATOM 5995 C C . HIS G 1 20 ? -8.69686 -16.92397 15.88229 1.000 29.86914 294 HIS G C 1
ATOM 5996 O O . HIS G 1 20 ? -8.27080 -16.45295 16.94199 1.000 28.23518 294 HIS G O 1
ATOM 6010 N N . LEU G 1 21 ? -8.04612 -17.89093 15.23455 1.000 27.59646 295 LEU G N 1
ATOM 6011 C CA . LEU G 1 21 ? -6.87963 -18.52119 15.84636 1.000 42.78154 295 LEU G CA 1
ATOM 6012 C C . LEU G 1 21 ? -5.74816 -17.52588 16.08253 1.000 41.59384 295 LEU G C 1
ATOM 6013 O O . LEU G 1 21 ? -4.94892 -17.70912 17.00889 1.000 50.72610 295 LEU G O 1
ATOM 6029 N N . THR G 1 22 ? -5.65517 -16.47378 15.26617 1.000 40.67211 296 THR G N 1
ATOM 6030 C CA . THR G 1 22 ? -4.56960 -15.51252 15.42139 1.000 50.70451 296 THR G CA 1
ATOM 6031 C C . THR G 1 22 ? -4.85649 -14.46537 16.48571 1.000 51.15444 296 THR G C 1
ATOM 6032 O O . THR G 1 22 ? -3.92083 -13.81216 16.95844 1.000 40.10431 296 THR G O 1
ATOM 6043 N N . HIS G 1 23 ? -6.12126 -14.28403 16.86619 1.000 34.76769 297 HIS G N 1
ATOM 6044 C CA . HIS G 1 23 ? -6.48543 -13.45847 18.01724 1.000 47.53999 297 HIS G CA 1
ATOM 6045 C C . HIS G 1 23 ? -7.61164 -14.16783 18.75061 1.000 34.98171 297 HIS G C 1
ATOM 6046 O O . HIS G 1 23 ? -8.77933 -13.76077 18.68543 1.000 25.98582 297 HIS G O 1
ATOM 6060 N N . PRO G 1 24 ? -7.28902 -15.24527 19.46884 1.000 26.12507 298 PRO G N 1
ATOM 6061 C CA . PRO G 1 24 ? -8.33480 -16.06706 20.08857 1.000 24.04412 298 PRO G CA 1
ATOM 6062 C C . PRO G 1 24 ? -8.86129 -15.49523 21.39301 1.000 21.17917 298 PRO G C 1
ATOM 6063 O O . PRO G 1 24 ? -9.30748 -16.24523 22.26441 1.000 20.26382 298 PRO G O 1
ATOM 6074 N N . TYR G 1 25 ? -8.81889 -14.17263 21.53618 1.000 23.87625 299 TYR G N 1
ATOM 6075 C CA . TYR G 1 25 ? -9.26391 -13.50622 22.75445 1.000 22.30792 299 TYR G CA 1
ATOM 6076 C C . TYR G 1 25 ? -10.50159 -12.67056 22.45265 1.000 30.32182 299 TYR G C 1
ATOM 6077 O O . TYR G 1 25 ? -10.38563 -11.56141 21.90472 1.000 29.28193 299 TYR G O 1
ATOM 6095 N N . PRO G 1 26 ? -11.70038 -13.14696 22.78064 1.000 23.10771 300 PRO G N 1
ATOM 6096 C CA . PRO G 1 26 ? -12.90701 -12.38190 22.43800 1.000 25.93827 300 PRO G CA 1
ATOM 6097 C C . PRO G 1 26 ? -13.03002 -11.10747 23.25764 1.000 26.47091 300 PRO G C 1
ATOM 6098 O O . PRO G 1 26 ? -12.70272 -11.07210 24.44423 1.000 21.31393 300 PRO G O 1
ATOM 6109 N N . SER G 1 27 ? -13.49883 -10.04998 22.60047 1.000 25.58885 301 SER G N 1
ATOM 6110 C CA . SER G 1 27 ? -13.82545 -8.81435 23.29364 1.000 26.49675 301 SER G CA 1
ATOM 6111 C C . SER G 1 27 ? -15.01993 -9.03636 24.22163 1.000 29.56627 301 SER G C 1
ATOM 6112 O O . SER G 1 27 ? -15.70084 -10.06637 24.17568 1.000 26.63739 301 SER G O 1
ATOM 6120 N N . GLU G 1 28 ? -15.27978 -8.04497 25.07378 1.000 31.98642 302 GLU G N 1
ATOM 6121 C CA . GLU G 1 28 ? -16.42814 -8.14035 25.97070 1.000 37.47561 302 GLU G CA 1
ATOM 6122 C C . GLU G 1 28 ? -17.73065 -8.21994 25.18104 1.000 30.74190 302 GLU G C 1
ATOM 6123 O O . GLU G 1 28 ? -18.66259 -8.93029 25.57489 1.000 29.34266 302 GLU G O 1
ATOM 6135 N N . GLU G 1 29 ? -17.80817 -7.50915 24.05433 1.000 25.92353 303 GLU G N 1
ATOM 6136 C CA . GLU G 1 29 ? -18.99185 -7.60940 23.20492 1.000 31.07035 303 GLU G CA 1
ATOM 6137 C C . GLU G 1 29 ? -19.10030 -8.99675 22.58244 1.000 28.42265 303 GLU G C 1
ATOM 6138 O O . GLU G 1 29 ? -20.18758 -9.58130 22.53517 1.000 28.86414 303 GLU G O 1
ATOM 6150 N N . GLN G 1 30 ? -17.98203 -9.54051 22.10015 1.000 27.86787 304 GLN G N 1
ATOM 6151 C CA . GLN G 1 30 ? -17.99964 -10.88586 21.53495 1.000 24.88495 304 GLN G CA 1
ATOM 6152 C C . GLN G 1 30 ? -18.33753 -11.92332 22.59667 1.000 18.71910 304 GLN G C 1
ATOM 6153 O O . GLN G 1 30 ? -19.09637 -12.86728 22.33410 1.000 19.69213 304 GLN G O 1
ATOM 6167 N N . LYS G 1 31 ? -17.78523 -11.77050 23.80084 1.000 20.12087 305 LYS G N 1
ATOM 6168 C CA . LYS G 1 31 ? -18.16099 -12.65219 24.89950 1.000 17.97595 305 LYS G CA 1
ATOM 6169 C C . LYS G 1 31 ? -19.66359 -12.61569 25.13899 1.000 19.02223 305 LYS G C 1
ATOM 6170 O O . LYS G 1 31 ? -20.29663 -13.65953 25.33091 1.000 20.24475 305 LYS G O 1
ATOM 6189 N N . LYS G 1 32 ? -20.24897 -11.41738 25.15025 1.000 24.98082 306 LYS G N 1
ATOM 6190 C CA . LYS G 1 32 ? -21.68402 -11.29961 25.38210 1.000 26.63241 306 LYS G CA 1
ATOM 6191 C C . LYS G 1 32 ? -22.47323 -12.00811 24.28469 1.000 31.53326 306 LYS G C 1
ATOM 6192 O O . LYS G 1 32 ? -23.49455 -12.65166 24.55548 1.000 24.63457 306 LYS G O 1
ATOM 6211 N N . GLN G 1 33 ? -22.01426 -11.90345 23.03858 1.000 21.36470 307 GLN G N 1
ATOM 6212 C CA . GLN G 1 33 ? -22.71878 -12.56434 21.94252 1.000 26.98248 307 GLN G CA 1
ATOM 6213 C C . GLN G 1 33 ? -22.55266 -14.07827 22.01969 1.000 20.13928 307 GLN G C 1
ATOM 6214 O O . GLN G 1 33 ? -23.50266 -14.82607 21.75430 1.000 23.49697 307 GLN G O 1
ATOM 6228 N N . LEU G 1 34 ? -21.35829 -14.54699 22.38151 1.000 17.40923 308 LEU G N 1
ATOM 6229 C CA . LEU G 1 34 ? -21.14142 -15.98157 22.53511 1.000 20.17894 308 LEU G CA 1
ATOM 6230 C C . LEU G 1 34 ? -21.96695 -16.53741 23.69061 1.000 21.31736 308 LEU G C 1
ATOM 6231 O O . LEU G 1 34 ? -22.49221 -17.64949 23.60557 1.000 18.97161 308 LEU G O 1
ATOM 6247 N N . ALA G 1 35 ? -22.09132 -15.77919 24.78289 1.000 23.47413 309 ALA G N 1
ATOM 6248 C CA . ALA G 1 35 ? -22.97460 -16.19975 25.86451 1.000 22.72663 309 ALA G CA 1
ATOM 6249 C C . ALA G 1 35 ? -24.40378 -16.35586 25.36271 1.000 22.27563 309 ALA G C 1
ATOM 6250 O O . ALA G 1 35 ? -25.10231 -17.30637 25.73069 1.000 26.05414 309 ALA G O 1
ATOM 6257 N N . GLN G 1 36 ? -24.85304 -15.42772 24.51355 1.000 26.72867 310 GLN G N 1
ATOM 6258 C CA . GLN G 1 36 ? -26.20104 -15.50412 23.96898 1.000 26.13208 310 GLN G CA 1
ATOM 6259 C C . GLN G 1 36 ? -26.35649 -16.71353 23.05412 1.000 25.01083 310 GLN G C 1
ATOM 6260 O O . GLN G 1 36 ? -27.36706 -17.42196 23.12077 1.000 33.93592 310 GLN G O 1
ATOM 6274 N N . ASP G 1 37 ? -25.37130 -16.96327 22.19534 1.000 22.51387 311 ASP G N 1
ATOM 6275 C CA . ASP G 1 37 ? -25.47335 -18.07726 21.25584 1.000 24.17352 311 ASP G CA 1
ATOM 6276 C C . ASP G 1 37 ? -25.38085 -19.42613 21.95616 1.000 27.87120 311 ASP G C 1
ATOM 6277 O O . ASP G 1 37 ? -26.02591 -20.39090 21.52905 1.000 26.57194 311 ASP G O 1
ATOM 6286 N N . THR G 1 38 ? -24.58851 -19.51696 23.02680 1.000 26.84430 312 THR G N 1
ATOM 6287 C CA . THR G 1 38 ? -24.39771 -20.78154 23.72116 1.000 21.95198 312 THR G CA 1
ATOM 6288 C C . THR G 1 38 ? -25.44571 -21.04065 24.79147 1.000 26.01052 312 THR G C 1
ATOM 6289 O O . THR G 1 38 ? -25.67304 -22.20123 25.14915 1.000 33.68147 312 THR G O 1
ATOM 6300 N N . GLY G 1 39 ? -26.08672 -19.99960 25.31144 1.000 27.16058 313 GLY G N 1
ATOM 6301 C CA . GLY G 1 39 ? -26.91130 -20.13455 26.48742 1.000 27.57924 313 GLY G CA 1
ATOM 6302 C C . GLY G 1 39 ? -26.13578 -20.15558 27.78442 1.000 34.42432 313 GLY G C 1
ATOM 6303 O O . GLY G 1 39 ? -26.73952 -20.36337 28.84320 1.000 32.86362 313 GLY G O 1
ATOM 6307 N N . LEU G 1 40 ? -24.82445 -19.95382 27.73585 1.000 27.07974 314 LEU G N 1
ATOM 6308 C CA . LEU G 1 40 ? -23.98642 -19.93366 28.92070 1.000 30.91083 314 LEU G CA 1
ATOM 6309 C C . LEU G 1 40 ? -23.82748 -18.50709 29.43617 1.000 32.81122 314 LEU G C 1
ATOM 6310 O O . LEU G 1 40 ? -24.17473 -17.52907 28.76647 1.000 28.12927 314 LEU G O 1
ATOM 6326 N N . THR G 1 41 ? -23.28922 -18.39518 30.64774 1.000 29.42197 315 THR G N 1
ATOM 6327 C CA . THR G 1 41 ? -22.98755 -17.09334 31.21251 1.000 27.86700 315 THR G CA 1
ATOM 6328 C C . THR G 1 41 ? -21.65898 -16.57760 30.66768 1.000 29.10641 315 THR G C 1
ATOM 6329 O O . THR G 1 41 ? -20.83844 -17.33535 30.13699 1.000 27.03457 315 THR G O 1
ATOM 6340 N N . ILE G 1 42 ? -21.45292 -15.26435 30.80546 1.000 30.02977 316 ILE G N 1
ATOM 6341 C CA . ILE G 1 42 ? -20.17660 -14.67147 30.41935 1.000 36.47740 316 ILE G CA 1
ATOM 6342 C C . ILE G 1 42 ? -19.02925 -15.40127 31.10641 1.000 29.34620 316 ILE G C 1
ATOM 6343 O O . ILE G 1 42 ? -18.00442 -15.71905 30.48455 1.000 25.50696 316 ILE G O 1
ATOM 6359 N N . LEU G 1 43 ? -19.18431 -15.67565 32.40252 1.000 31.21635 317 LEU G N 1
ATOM 6360 C CA . LEU G 1 43 ? -18.11962 -16.32684 33.15681 1.000 32.84141 317 LEU G CA 1
ATOM 6361 C C . LEU G 1 43 ? -17.81772 -17.71195 32.60190 1.000 27.60163 317 LEU G C 1
ATOM 6362 O O . LEU G 1 43 ? -16.65193 -18.10933 32.50656 1.000 29.04196 317 LEU G O 1
ATOM 6378 N N . GLN G 1 44 ? -18.85640 -18.46768 32.24295 1.000 31.78277 318 GLN G N 1
ATOM 6379 C CA . GLN G 1 44 ? -18.63878 -19.79467 31.67884 1.000 21.66032 318 GLN G CA 1
ATOM 6380 C C . GLN G 1 44 ? -17.92357 -19.70773 30.33699 1.000 26.55536 318 GLN G C 1
ATOM 6381 O O . GLN G 1 44 ? -17.04099 -20.52432 30.04311 1.000 21.16215 318 GLN G O 1
ATOM 6395 N N . VAL G 1 45 ? -18.29572 -18.72813 29.51008 1.000 22.15009 319 VAL G N 1
ATOM 6396 C CA . VAL G 1 45 ? -17.63748 -18.54540 28.22240 1.000 21.30568 319 VAL G CA 1
ATOM 6397 C C . VAL G 1 45 ? -16.16371 -18.20864 28.42645 1.000 17.42387 319 VAL G C 1
ATOM 6398 O O . VAL G 1 45 ? -15.28080 -18.76557 27.76468 1.000 19.78921 319 VAL G O 1
ATOM 6411 N N . ASN G 1 46 ? -15.87661 -17.28553 29.34249 1.000 20.83460 320 ASN G N 1
ATOM 6412 C CA . ASN G 1 46 ? -14.49825 -16.85046 29.53175 1.000 23.03164 320 ASN G CA 1
ATOM 6413 C C . ASN G 1 46 ? -13.62634 -17.98695 30.05088 1.000 19.40818 320 ASN G C 1
ATOM 6414 O O . ASN G 1 46 ? -12.48499 -18.15241 29.60802 1.000 22.04451 320 ASN G O 1
ATOM 6425 N N . ASN G 1 47 ? -14.14194 -18.77595 30.99326 1.000 23.28515 321 ASN G N 1
ATOM 6426 C CA . ASN G 1 47 ? -13.35157 -19.87510 31.53752 1.000 23.77279 321 ASN G CA 1
ATOM 6427 C C . ASN G 1 47 ? -13.12925 -20.96006 30.49261 1.000 25.83277 321 ASN G C 1
ATOM 6428 O O . ASN G 1 47 ? -12.05116 -21.56641 30.43830 1.000 21.94359 321 ASN G O 1
ATOM 6439 N N . TRP G 1 48 ? -14.12975 -21.21321 29.64483 1.000 21.53780 322 TRP G N 1
ATOM 6440 C CA . TRP G 1 48 ? -13.94399 -22.17598 28.56532 1.000 26.01775 322 TRP G CA 1
ATOM 6441 C C . TRP G 1 48 ? -12.81148 -21.74470 27.64128 1.000 20.25473 322 TRP G C 1
ATOM 6442 O O . TRP G 1 48 ? -11.98555 -22.56662 27.23516 1.000 20.29655 322 TRP G O 1
ATOM 6463 N N . PHE G 1 49 ? -12.75293 -20.45145 27.30223 1.000 19.38488 323 PHE G N 1
ATOM 6464 C CA . PHE G 1 49 ? -11.71260 -19.97275 26.40608 1.000 15.92938 323 PHE G CA 1
ATOM 6465 C C . PHE G 1 49 ? -10.34107 -19.98505 27.07872 1.000 21.08067 323 PHE G C 1
ATOM 6466 O O . PHE G 1 49 ? -9.32965 -20.27597 26.42711 1.000 17.20377 323 PHE G O 1
ATOM 6483 N N . ILE G 1 50 ? -10.28546 -19.67684 28.37218 1.000 19.00941 324 ILE G N 1
ATOM 6484 C CA . ILE G 1 50 ? -9.01517 -19.75463 29.09504 1.000 20.12683 324 ILE G CA 1
ATOM 6485 C C . ILE G 1 50 ? -8.46272 -21.17022 29.02211 1.000 19.03084 324 ILE G C 1
ATOM 6486 O O . ILE G 1 50 ? -7.29152 -21.38401 28.69694 1.000 19.33901 324 ILE G O 1
ATOM 6502 N N . ASN G 1 51 ? -9.30969 -22.16294 29.30782 1.000 21.60872 325 ASN G N 1
ATOM 6503 C CA . ASN G 1 51 ? -8.86766 -23.55101 29.24318 1.000 23.54853 325 ASN G CA 1
ATOM 6504 C C . ASN G 1 51 ? -8.51781 -23.95390 27.81708 1.000 27.21438 325 ASN G C 1
ATOM 6505 O O . ASN G 1 51 ? -7.51973 -24.64898 27.59140 1.000 24.82588 325 ASN G O 1
ATOM 6516 N N . ALA G 1 52 ? -9.32353 -23.52582 26.84050 1.000 22.60979 326 ALA G N 1
ATOM 6517 C CA . ALA G 1 52 ? -9.06978 -23.89977 25.45456 1.000 22.21921 326 ALA G CA 1
ATOM 6518 C C . ALA G 1 52 ? -7.69973 -23.41747 24.99573 1.000 22.30440 326 ALA G C 1
ATOM 6519 O O . ALA G 1 52 ? -6.93893 -24.17087 24.38156 1.000 21.18009 326 ALA G O 1
ATOM 6526 N N . ARG G 1 53 ? -7.37059 -22.15520 25.27659 1.000 21.96101 327 ARG G N 1
ATOM 6527 C CA . ARG G 1 53 ? -6.07880 -21.62043 24.85369 1.000 20.09994 327 ARG G CA 1
ATOM 6528 C C . ARG G 1 53 ? -4.92952 -22.29825 25.59464 1.000 22.94610 327 ARG G C 1
ATOM 6529 O O . ARG G 1 53 ? -3.86286 -22.53238 25.01587 1.000 24.23516 327 ARG G O 1
ATOM 6550 N N . ARG G 1 54 ? -5.12419 -22.61604 26.87388 1.000 19.58399 328 ARG G N 1
ATOM 6551 C CA . ARG G 1 54 ? -4.09803 -23.35435 27.61035 1.000 25.67215 328 ARG G CA 1
ATOM 6552 C C . ARG G 1 54 ? -3.87207 -24.73101 26.99917 1.000 23.82248 328 ARG G C 1
ATOM 6553 O O . ARG G 1 54 ? -2.72919 -25.18590 26.87461 1.000 28.77884 328 ARG G O 1
ATOM 6574 N N . ARG G 1 55 ? -4.95160 -25.40629 26.59962 1.000 23.54071 329 ARG G N 1
ATOM 6575 C CA . ARG G 1 55 ? -4.81411 -26.74234 26.02922 1.000 33.11518 329 ARG G CA 1
ATOM 6576 C C . ARG G 1 55 ? -4.11071 -26.70780 24.67874 1.000 33.50126 329 ARG G C 1
ATOM 6577 O O . ARG G 1 55 ? -3.23204 -27.53429 24.41110 1.000 33.73504 329 ARG G O 1
ATOM 6598 N N . ILE G 1 56 ? -4.48852 -25.76637 23.81155 1.000 23.38036 330 ILE G N 1
ATOM 6599 C CA . ILE G 1 56 ? -3.93980 -25.74084 22.45672 1.000 22.34010 330 ILE G CA 1
ATOM 6600 C C . ILE G 1 56 ? -2.41756 -25.68427 22.48251 1.000 28.16966 330 ILE G C 1
ATOM 6601 O O . ILE G 1 56 ? -1.74766 -26.32953 21.66682 1.000 26.84696 330 ILE G O 1
ATOM 6617 N N . VAL G 1 57 ? -1.84404 -24.90547 23.41027 1.000 20.28592 331 VAL G N 1
ATOM 6618 C CA . VAL G 1 57 ? -0.40054 -24.69929 23.42037 1.000 21.37565 331 VAL G CA 1
ATOM 6619 C C . VAL G 1 57 ? 0.35623 -25.77291 24.18918 1.000 22.18694 331 VAL G C 1
ATOM 6620 O O . VAL G 1 57 ? 1.59061 -25.70042 24.28437 1.000 26.57785 331 VAL G O 1
ATOM 6633 N N . GLN G 1 58 ? -0.32844 -26.76731 24.73294 1.000 28.88603 332 GLN G N 1
ATOM 6634 C CA . GLN G 1 58 ? 0.36108 -27.80578 25.50197 1.000 32.33675 332 GLN G CA 1
ATOM 6635 C C . GLN G 1 58 ? 1.13671 -28.71999 24.55553 1.000 30.32287 332 GLN G C 1
ATOM 6636 O O . GLN G 1 58 ? 0.59141 -29.15486 23.53594 1.000 31.64378 332 GLN G O 1
ATOM 6650 N N . PRO G 1 59 ? 2.39478 -29.03084 24.84791 1.000 31.00790 333 PRO G N 1
ATOM 6651 C CA . PRO G 1 59 ? 3.16251 -29.91245 23.95914 1.000 37.51450 333 PRO G CA 1
ATOM 6652 C C . PRO G 1 59 ? 2.69135 -31.35454 24.06074 1.000 44.82470 333 PRO G C 1
ATOM 6653 O O . PRO G 1 59 ? 1.93269 -31.74099 24.95278 1.000 38.28554 333 PRO G O 1
ATOM 6664 N N . MET G 1 60 ? 3.16680 -32.15961 23.11550 1.000 55.19301 334 MET G N 1
ATOM 6665 C CA . MET G 1 60 ? 2.80976 -33.57309 23.05552 1.000 63.61968 334 MET G CA 1
ATOM 6666 C C . MET G 1 60 ? 3.67729 -34.37865 24.01547 1.000 45.65198 334 MET G C 1
ATOM 6667 O O . MET G 1 60 ? 4.78192 -33.96027 24.36630 1.000 60.12551 334 MET G O 1
ATOM 6681 N N . PHE H 1 5 ? 12.13852 -36.53743 20.50892 1.000 41.57751 279 PHE H N 1
ATOM 6682 C CA . PHE H 1 5 ? 13.07397 -35.71175 19.75622 1.000 42.70026 279 PHE H CA 1
ATOM 6683 C C . PHE H 1 5 ? 13.79954 -34.74030 20.68070 1.000 40.23572 279 PHE H C 1
ATOM 6684 O O . PHE H 1 5 ? 13.30304 -34.42196 21.76272 1.000 47.47214 279 PHE H O 1
ATOM 6700 N N . PRO H 1 6 ? 14.96879 -34.26114 20.25793 1.000 41.70217 280 PRO H N 1
ATOM 6701 C CA . PRO H 1 6 ? 15.65547 -33.22281 21.04022 1.000 52.35742 280 PRO H CA 1
ATOM 6702 C C . PRO H 1 6 ? 14.76579 -32.00022 21.21363 1.000 43.95225 280 PRO H C 1
ATOM 6703 O O . PRO H 1 6 ? 13.95697 -31.66689 20.34646 1.000 34.24028 280 PRO H O 1
ATOM 6714 N N . LYS H 1 7 ? 14.92220 -31.32990 22.35747 1.000 42.26158 281 LYS H N 1
ATOM 6715 C CA . LYS H 1 7 ? 14.09211 -30.16687 22.64022 1.000 41.72672 281 LYS H CA 1
ATOM 6716 C C . LYS H 1 7 ? 14.28582 -29.07794 21.59663 1.000 39.20927 281 LYS H C 1
ATOM 6717 O O . LYS H 1 7 ? 13.34173 -28.34936 21.28188 1.000 30.56024 281 LYS H O 1
ATOM 6736 N N . VAL H 1 8 ? 15.49851 -28.94423 21.05576 1.000 35.53367 282 VAL H N 1
ATOM 6737 C CA . VAL H 1 8 ? 15.73658 -27.94251 20.02078 1.000 40.50039 282 VAL H CA 1
ATOM 6738 C C . VAL H 1 8 ? 14.88377 -28.23957 18.79353 1.000 25.26380 282 VAL H C 1
ATOM 6739 O O . VAL H 1 8 ? 14.28722 -27.33332 18.19532 1.000 29.79023 282 VAL H O 1
ATOM 6752 N N . ALA H 1 9 ? 14.80783 -29.51350 18.40203 1.000 24.42774 283 ALA H N 1
ATOM 6753 C CA . ALA H 1 9 ? 13.97963 -29.89164 17.26421 1.000 21.92726 283 ALA H CA 1
ATOM 6754 C C . ALA H 1 9 ? 12.51296 -29.58078 17.53919 1.000 20.61782 283 ALA H C 1
ATOM 6755 O O . ALA H 1 9 ? 11.81626 -29.00657 16.69410 1.000 22.07189 283 ALA H O 1
ATOM 6762 N N . THR H 1 10 ? 12.02807 -29.95360 18.72381 1.000 22.17968 284 THR H N 1
ATOM 6763 C CA . THR H 1 10 ? 10.63339 -29.68215 19.06833 1.000 24.28790 284 THR H CA 1
ATOM 6764 C C . THR H 1 10 ? 10.35326 -28.18478 19.10034 1.000 21.24742 284 THR H C 1
ATOM 6765 O O . THR H 1 10 ? 9.30610 -27.72926 18.62646 1.000 21.84342 284 THR H O 1
ATOM 6776 N N . ASN H 1 11 ? 11.28187 -27.39800 19.65067 1.000 22.70531 285 ASN H N 1
ATOM 6777 C CA . ASN H 1 11 ? 11.06049 -25.95706 19.74202 1.000 23.07437 285 ASN H CA 1
ATOM 6778 C C . ASN H 1 11 ? 11.06596 -25.30549 18.36443 1.000 21.05161 285 ASN H C 1
ATOM 6779 O O . ASN H 1 11 ? 10.31080 -24.36084 18.11946 1.000 20.92569 285 ASN H O 1
ATOM 6790 N N . ILE H 1 12 ? 11.90043 -25.80293 17.44562 1.000 20.07970 286 ILE H N 1
ATOM 6791 C CA A ILE H 1 12 ? 11.91568 -25.26052 16.09118 0.616 18.86238 286 ILE H CA 1
ATOM 6792 C CA B ILE H 1 12 ? 11.91485 -25.26434 16.08975 0.384 18.85797 286 ILE H CA 1
ATOM 6793 C C . ILE H 1 12 ? 10.56400 -25.48884 15.42288 1.000 17.22494 286 ILE H C 1
ATOM 6794 O O . ILE H 1 12 ? 9.97986 -24.57600 14.83719 1.000 18.21386 286 ILE H O 1
ATOM 6825 N N . MET H 1 13 ? 10.04509 -26.71431 15.50733 1.000 16.54081 287 MET H N 1
ATOM 6826 C CA . MET H 1 13 ? 8.79170 -27.02591 14.82664 1.000 18.04920 287 MET H CA 1
ATOM 6827 C C . MET H 1 13 ? 7.60541 -26.34641 15.50597 1.000 16.53303 287 MET H C 1
ATOM 6828 O O . MET H 1 13 ? 6.69285 -25.87340 14.82495 1.000 16.06409 287 MET H O 1
ATOM 6842 N N . ARG H 1 14 ? 7.59608 -26.29367 16.84004 1.000 17.66415 288 ARG H N 1
ATOM 6843 C CA . ARG H 1 14 ? 6.53079 -25.57599 17.53290 1.000 20.52377 288 ARG H CA 1
ATOM 6844 C C . ARG H 1 14 ? 6.53626 -24.09807 17.16687 1.000 21.39878 288 ARG H C 1
ATOM 6845 O O . ARG H 1 14 ? 5.47568 -23.49453 16.95700 1.000 20.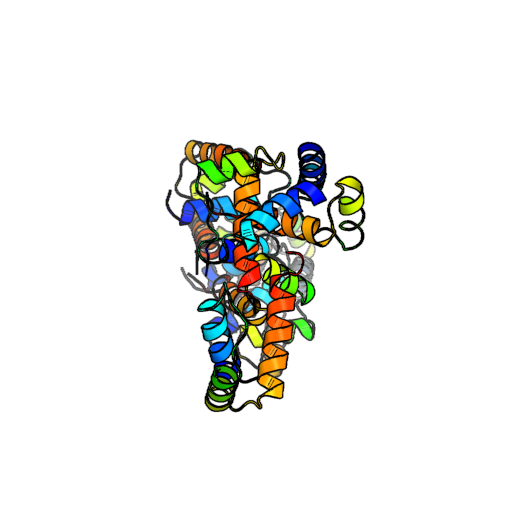58373 288 ARG H O 1
ATOM 6866 N N . ALA H 1 15 ? 7.72278 -23.48978 17.10147 1.000 25.25142 289 ALA H N 1
ATOM 6867 C CA . ALA H 1 15 ? 7.81311 -22.09041 16.69945 1.000 22.43843 289 ALA H CA 1
ATOM 6868 C C . ALA H 1 15 ? 7.22315 -21.88469 15.30919 1.000 20.36130 289 ALA H C 1
ATOM 6869 O O . ALA H 1 15 ? 6.40301 -20.98234 15.09494 1.000 21.34410 289 ALA H O 1
ATOM 6876 N N . TRP H 1 16 ? 7.62198 -22.72260 14.34711 1.000 18.38237 290 TRP H N 1
ATOM 6877 C CA . TRP H 1 16 ? 7.07621 -22.60146 13.00141 1.000 20.11383 290 TRP H CA 1
ATOM 6878 C C . TRP H 1 16 ? 5.56268 -22.75872 13.01827 1.000 18.57645 290 TRP H C 1
ATOM 6879 O O . TRP H 1 16 ? 4.83482 -21.97784 12.39440 1.000 20.65705 290 TRP H O 1
ATOM 6900 N N . LEU H 1 17 ? 5.07096 -23.76918 13.73644 1.000 21.74203 291 LEU H N 1
ATOM 6901 C CA . LEU H 1 17 ? 3.63423 -24.02775 13.77242 1.000 18.43942 291 LEU H CA 1
ATOM 6902 C C . LEU H 1 17 ? 2.86304 -22.80154 14.24707 1.000 22.29157 291 LEU H C 1
ATOM 6903 O O . LEU H 1 17 ? 1.85875 -22.40882 13.64255 1.000 21.99645 291 LEU H O 1
ATOM 6919 N N . PHE H 1 18 ? 3.32286 -22.16804 15.32223 1.000 23.81125 292 PHE H N 1
ATOM 6920 C CA . PHE H 1 18 ? 2.57951 -21.02873 15.85848 1.000 24.62465 292 PHE H CA 1
ATOM 6921 C C . PHE H 1 18 ? 2.76488 -19.77292 15.01937 1.000 25.84870 292 PHE H C 1
ATOM 6922 O O . PHE H 1 18 ? 1.87340 -18.93037 14.98565 1.000 30.50712 292 PHE H O 1
ATOM 6939 N N . GLN H 1 19 ? 3.88242 -19.64379 14.30700 1.000 26.04593 293 GLN H N 1
ATOM 6940 C CA . GLN H 1 19 ? 4.00520 -18.57243 13.33013 1.000 26.26862 293 GLN H CA 1
ATOM 6941 C C . GLN H 1 19 ? 3.07570 -18.77428 12.14034 1.000 33.79869 293 GLN H C 1
ATOM 6942 O O . GLN H 1 19 ? 2.79682 -17.81006 11.41785 1.000 39.54315 293 GLN H O 1
ATOM 6956 N N . HIS H 1 20 ? 2.59135 -20.00129 11.92341 1.000 28.00416 294 HIS H N 1
ATOM 6957 C CA . HIS H 1 20 ? 1.77667 -20.34239 10.76111 1.000 25.07925 294 HIS H CA 1
ATOM 6958 C C . HIS H 1 20 ? 0.47499 -21.02051 11.17325 1.000 28.17924 294 HIS H C 1
ATOM 6959 O O . HIS H 1 20 ? -0.02597 -21.90419 10.46944 1.000 27.08537 294 HIS H O 1
ATOM 6973 N N . LEU H 1 21 ? -0.09336 -20.62125 12.31016 1.000 28.67354 295 LEU H N 1
ATOM 6974 C CA . LEU H 1 21 ? -1.22432 -21.36079 12.86391 1.000 34.23783 295 LEU H CA 1
ATOM 6975 C C . LEU H 1 21 ? -2.45281 -21.29873 11.96699 1.000 31.39544 295 LEU H C 1
ATOM 6976 O O . LEU H 1 21 ? -3.29864 -22.19636 12.03600 1.000 45.23516 295 LEU H O 1
ATOM 6992 N N . THR H 1 22 ? -2.57361 -20.26949 11.12054 1.000 44.09159 296 THR H N 1
ATOM 6993 C CA . THR H 1 22 ? -3.68026 -20.20296 10.17654 1.000 36.95659 296 THR H CA 1
ATOM 6994 C C . THR H 1 22 ? -3.42336 -21.00861 8.90910 1.000 45.72249 296 THR H C 1
ATOM 6995 O O . THR H 1 22 ? -4.38185 -21.37664 8.21384 1.000 38.04440 296 THR H O 1
ATOM 7006 N N . HIS H 1 23 ? -2.16015 -21.27407 8.58619 1.000 32.85152 297 HIS H N 1
ATOM 7007 C CA . HIS H 1 23 ? -1.77442 -22.06812 7.42040 1.000 30.11874 297 HIS H CA 1
ATOM 7008 C C . HIS H 1 23 ? -0.73137 -23.07884 7.88104 1.000 26.47787 297 HIS H C 1
ATOM 7009 O O . HIS H 1 23 ? 0.43757 -23.01152 7.48852 1.000 25.86076 297 HIS H O 1
ATOM 7023 N N . PRO H 1 24 ? -1.13180 -24.03949 8.72026 1.000 25.51701 298 PRO H N 1
ATOM 7024 C CA . PRO H 1 24 ? -0.14587 -24.86472 9.42592 1.000 26.43620 298 PRO H CA 1
ATOM 7025 C C . PRO H 1 24 ? 0.34227 -26.06711 8.63362 1.000 23.04794 298 PRO H C 1
ATOM 7026 O O . PRO H 1 24 ? 0.76684 -27.06725 9.21953 1.000 20.41284 298 PRO H O 1
ATOM 7037 N N . TYR H 1 25 ? 0.29986 -25.98178 7.31043 1.000 24.71054 299 TYR H N 1
ATOM 7038 C CA . TYR H 1 25 ? 0.76491 -27.06824 6.45252 1.000 22.94712 299 TYR H CA 1
ATOM 7039 C C . TYR H 1 25 ? 2.00534 -26.61203 5.69218 1.000 22.51796 299 TYR H C 1
ATOM 7040 O O . TYR H 1 25 ? 1.89189 -25.87340 4.70577 1.000 24.54915 299 TYR H O 1
ATOM 7058 N N . PRO H 1 26 ? 3.20315 -27.01013 6.10482 1.000 20.74754 300 PRO H N 1
ATOM 7059 C CA . PRO H 1 26 ? 4.40594 -26.54896 5.39993 1.000 26.24705 300 PRO H CA 1
ATOM 7060 C C . PRO H 1 26 ? 4.51921 -27.14201 4.00629 1.000 25.65224 300 PRO H C 1
ATOM 7061 O O . PRO H 1 26 ? 4.15611 -28.29700 3.76140 1.000 23.53304 300 PRO H O 1
ATOM 7072 N N . SER H 1 27 ? 5.02566 -26.32684 3.08463 1.000 24.88340 301 SER H N 1
ATOM 7073 C CA . SER H 1 27 ? 5.34070 -26.80219 1.74785 1.000 27.62822 301 SER H CA 1
ATOM 7074 C C . SER H 1 27 ? 6.49470 -27.80208 1.80799 1.000 26.87991 301 SER H C 1
ATOM 7075 O O . SER H 1 27 ? 7.12450 -28.00978 2.84723 1.000 24.35755 301 SER H O 1
ATOM 7083 N N . GLU H 1 28 ? 6.78063 -28.42468 0.66539 1.000 29.75486 302 GLU H N 1
ATOM 7084 C CA . GLU H 1 28 ? 7.90101 -29.36037 0.61420 1.000 30.35980 302 GLU H CA 1
ATOM 7085 C C . GLU H 1 28 ? 9.22259 -28.63985 0.85650 1.000 29.61891 302 GLU H C 1
ATOM 7086 O O . GLU H 1 28 ? 10.13034 -29.18858 1.49332 1.000 28.43202 302 GLU H O 1
ATOM 7098 N N . GLU H 1 29 ? 9.34397 -27.40128 0.37491 1.000 31.19118 303 GLU H N 1
ATOM 7099 C CA . GLU H 1 29 ? 10.54710 -26.62405 0.65646 1.000 31.39467 303 GLU H CA 1
ATOM 7100 C C . GLU H 1 29 ? 10.66789 -26.32604 2.14730 1.000 29.69872 303 GLU H C 1
ATOM 7101 O O . GLU H 1 29 ? 11.75619 -26.42811 2.72420 1.000 27.62400 303 GLU H O 1
ATOM 7113 N N . GLN H 1 30 ? 9.55779 -25.96048 2.79088 1.000 25.73122 304 GLN H N 1
ATOM 7114 C CA . GLN H 1 30 ? 9.60488 -25.64634 4.21753 1.000 29.27558 304 GLN H CA 1
ATOM 7115 C C . GLN H 1 30 ? 9.91169 -26.88561 5.04432 1.000 24.61517 304 GLN H C 1
ATOM 7116 O O . GLN H 1 30 ? 10.64715 -26.80483 6.03225 1.000 19.83601 304 GLN H O 1
ATOM 7130 N N . LYS H 1 31 ? 9.37360 -28.04353 4.64663 1.000 23.24057 305 LYS H N 1
ATOM 7131 C CA . LYS H 1 31 ? 9.72197 -29.28638 5.32443 1.000 21.95443 305 LYS H CA 1
ATOM 7132 C C . LYS H 1 31 ? 11.21536 -29.56881 5.21214 1.000 22.72597 305 LYS H C 1
ATOM 7133 O O . LYS H 1 31 ? 11.85314 -29.99078 6.18543 1.000 22.86936 305 LYS H O 1
ATOM 7152 N N . LYS H 1 32 ? 11.78893 -29.34448 4.02764 1.000 27.45299 306 LYS H N 1
ATOM 7153 C CA . LYS H 1 32 ? 13.22344 -29.53808 3.85512 1.000 28.13162 306 LYS H CA 1
ATOM 7154 C C . LYS H 1 32 ? 14.01526 -28.61960 4.77595 1.000 25.01632 306 LYS H C 1
ATOM 7155 O O . LYS H 1 32 ? 14.98462 -29.05456 5.41176 1.000 25.36478 306 LYS H O 1
ATOM 7174 N N . GLN H 1 33 ? 13.61566 -27.35162 4.86842 1.000 24.48143 307 GLN H N 1
ATOM 7175 C CA A GLN H 1 33 ? 14.35508 -26.42464 5.71625 0.474 25.32505 307 GLN H CA 1
ATOM 7176 C CA B GLN H 1 33 ? 14.32896 -26.40681 5.71928 0.526 25.33368 307 GLN H CA 1
ATOM 7177 C C . GLN H 1 33 ? 14.18035 -26.77003 7.19075 1.000 24.14878 307 GLN H C 1
ATOM 7178 O O . GLN H 1 33 ? 15.13277 -26.65353 7.97062 1.000 22.96164 307 GLN H O 1
ATOM 7205 N N . LEU H 1 34 ? 12.98299 -27.19876 7.59110 1.000 19.76720 308 LEU H N 1
ATOM 7206 C CA . LEU H 1 34 ? 12.77213 -27.60749 8.97757 1.000 22.62138 308 LEU H CA 1
ATOM 7207 C C . LEU H 1 34 ? 13.56886 -28.86489 9.30842 1.000 21.20961 308 LEU H C 1
ATOM 7208 O O . LEU H 1 34 ? 14.09667 -28.99543 10.41485 1.000 19.27651 308 LEU H O 1
ATOM 7224 N N . ALA H 1 35 ? 13.66479 -29.80191 8.36086 1.000 22.92583 309 ALA H N 1
ATOM 7225 C CA . ALA H 1 35 ? 14.51246 -30.97095 8.56570 1.000 21.38858 309 ALA H CA 1
ATOM 7226 C C . ALA H 1 35 ? 15.96694 -30.55881 8.75221 1.000 23.27754 309 ALA H C 1
ATOM 7227 O O . ALA H 1 35 ? 16.67766 -31.11843 9.59388 1.000 29.04339 309 ALA H O 1
ATOM 7234 N N . GLN H 1 36 ? 16.42386 -29.57487 7.97334 1.000 26.16311 310 GLN H N 1
ATOM 7235 C CA . GLN H 1 36 ? 17.77864 -29.06569 8.13027 1.000 29.16983 310 GLN H CA 1
ATOM 7236 C C . GLN H 1 36 ? 17.96880 -28.40989 9.49142 1.000 26.03356 310 GLN H C 1
ATOM 7237 O O . GLN H 1 36 ? 18.97519 -28.65242 10.16467 1.000 28.43639 310 GLN H O 1
ATOM 7251 N N . ASP H 1 37 ? 17.00874 -27.59777 9.92148 1.000 25.17494 311 ASP H N 1
ATOM 7252 C CA . ASP H 1 37 ? 17.14171 -26.89755 11.19378 1.000 27.89805 311 ASP H CA 1
ATOM 7253 C C . ASP H 1 37 ? 17.03470 -27.84664 12.38270 1.000 28.33101 311 ASP H C 1
ATOM 7254 O O . ASP H 1 37 ? 17.68634 -27.62293 13.40765 1.000 26.33865 311 ASP H O 1
ATOM 7263 N N . THR H 1 38 ? 16.21353 -28.89403 12.27537 1.000 27.38889 312 THR H N 1
ATOM 7264 C CA . THR H 1 38 ? 16.01560 -29.81122 13.38753 1.000 22.67409 312 THR H CA 1
ATOM 7265 C C . THR H 1 38 ? 17.02368 -30.95099 13.41644 1.000 28.90957 312 THR H C 1
ATOM 7266 O O . THR H 1 38 ? 17.24132 -31.53752 14.48286 1.000 28.79651 312 THR H O 1
ATOM 7277 N N . GLY H 1 39 ? 17.63593 -31.28393 12.28272 1.000 25.40909 313 GLY H N 1
ATOM 7278 C CA . GLY H 1 39 ? 18.41473 -32.48958 12.17210 1.000 28.07095 313 GLY H CA 1
ATOM 7279 C C . GLY H 1 39 ? 17.59342 -33.74252 11.96117 1.000 27.78689 313 GLY H C 1
ATOM 7280 O O . GLY H 1 39 ? 18.16188 -34.84352 11.94959 1.000 30.51558 313 GLY H O 1
ATOM 7284 N N . LEU H 1 40 ? 16.28206 -33.61220 11.79400 1.000 25.18448 314 LEU H N 1
ATOM 7285 C CA . LEU H 1 40 ? 15.40020 -34.74152 11.57587 1.000 25.34366 314 LEU H CA 1
ATOM 7286 C C . LEU H 1 40 ? 15.23703 -35.00288 10.07857 1.000 30.16188 314 LEU H C 1
ATOM 7287 O O . LEU H 1 40 ? 15.64382 -34.20650 9.23138 1.000 28.42559 314 LEU H O 1
ATOM 7303 N N . THR H 1 41 ? 14.62835 -36.14100 9.75637 1.000 27.11280 315 THR H N 1
ATOM 7304 C CA . THR H 1 41 ? 14.31281 -36.43842 8.37097 1.000 28.16549 315 THR H CA 1
ATOM 7305 C C . THR H 1 41 ? 13.02046 -35.73760 7.96571 1.000 25.68993 315 THR H C 1
ATOM 7306 O O . THR H 1 41 ? 12.24349 -35.27761 8.80810 1.000 23.45204 315 THR H O 1
ATOM 7317 N N . ILE H 1 42 ? 12.79353 -35.66470 6.65144 1.000 28.83366 316 ILE H N 1
ATOM 7318 C CA . ILE H 1 42 ? 11.54935 -35.08363 6.15396 1.000 33.40100 316 ILE H CA 1
ATOM 7319 C C . ILE H 1 42 ? 10.35773 -35.86273 6.70123 1.000 28.93871 316 ILE H C 1
ATOM 7320 O O . ILE H 1 42 ? 9.32659 -35.28567 7.07156 1.000 24.74610 316 ILE H O 1
ATOM 7336 N N . LEU H 1 43 ? 10.48408 -37.18802 6.76399 1.000 25.77109 317 LEU H N 1
ATOM 7337 C CA . LEU H 1 43 ? 9.38482 -38.01439 7.25467 1.000 24.96163 317 LEU H CA 1
ATOM 7338 C C . LEU H 1 43 ? 9.07822 -37.71284 8.71715 1.000 23.81202 317 LEU H C 1
ATOM 7339 O O . LEU H 1 43 ? 7.91050 -37.65015 9.11218 1.000 22.65316 317 LEU H O 1
ATOM 7355 N N . GLN H 1 44 ? 10.11398 -37.53863 9.53788 1.000 24.76177 318 GLN H N 1
ATOM 7356 C CA . GLN H 1 44 ? 9.89430 -37.24418 10.94840 1.000 24.47913 318 GLN H CA 1
ATOM 7357 C C . GLN H 1 44 ? 9.23450 -35.88479 11.12704 1.000 23.20395 318 GLN H C 1
ATOM 7358 O O . GLN H 1 44 ? 8.35004 -35.72399 11.97204 1.000 22.34448 318 GLN H O 1
ATOM 7372 N N . VAL H 1 45 ? 9.65571 -34.89072 10.34393 1.000 23.36143 319 VAL H N 1
ATOM 7373 C CA . VAL H 1 45 ? 9.01932 -33.57422 10.41640 1.000 22.32017 319 VAL H CA 1
ATOM 7374 C C . VAL H 1 45 ? 7.54520 -33.68075 10.04200 1.000 20.61508 319 VAL H C 1
ATOM 7375 O O . VAL H 1 45 ? 6.66425 -33.15542 10.73532 1.000 20.25701 319 VAL H O 1
ATOM 7388 N N . ASN H 1 46 ? 7.25072 -34.37348 8.94054 1.000 25.01027 320 ASN H N 1
ATOM 7389 C CA . ASN H 1 46 ? 5.86693 -34.45920 8.48571 1.000 26.10160 320 ASN H CA 1
ATOM 7390 C C . ASN H 1 46 ? 4.99729 -35.19031 9.50131 1.000 20.56349 320 ASN H C 1
ATOM 7391 O O . ASN H 1 46 ? 3.86869 -34.77064 9.77961 1.000 18.35490 320 ASN H O 1
ATOM 7402 N N . ASN H 1 47 ? 5.50269 -36.28795 10.06712 1.000 22.35252 321 ASN H N 1
ATOM 7403 C CA . ASN H 1 47 ? 4.72616 -37.02496 11.05683 1.000 23.24842 321 ASN H CA 1
ATOM 7404 C C . ASN H 1 47 ? 4.48861 -36.18734 12.30730 1.000 21.66132 321 ASN H C 1
ATOM 7405 O O . ASN H 1 47 ? 3.40880 -36.25435 12.91376 1.000 19.51704 321 ASN H O 1
ATOM 7416 N N . TRP H 1 48 ? 5.47876 -35.39207 12.71129 1.000 19.89612 322 TRP H N 1
ATOM 7417 C CA . TRP H 1 48 ? 5.28520 -34.52844 13.87173 1.000 19.79542 322 TRP H CA 1
ATOM 7418 C C . TRP H 1 48 ? 4.16469 -33.52393 13.62469 1.000 19.65592 322 TRP H C 1
ATOM 7419 O O . TRP H 1 48 ? 3.32266 -33.29106 14.49913 1.000 19.44364 322 TRP H O 1
ATOM 7440 N N . PHE H 1 49 ? 4.13480 -32.92009 12.43533 1.000 19.07918 323 PHE H N 1
ATOM 7441 C CA . PHE H 1 49 ? 3.09993 -31.93134 12.14288 1.000 19.24760 323 PHE H CA 1
ATOM 7442 C C . PHE H 1 49 ? 1.71773 -32.56752 12.06570 1.000 18.69609 323 PHE H C 1
ATOM 7443 O O . PHE H 1 49 ? 0.73006 -31.96722 12.50815 1.000 16.96855 323 PHE H O 1
ATOM 7460 N N . ILE H 1 50 ? 1.61686 -33.76678 11.49247 1.000 20.32696 324 ILE H N 1
ATOM 7461 C CA . ILE H 1 50 ? 0.33010 -34.45701 11.47097 1.000 19.28839 324 ILE H CA 1
ATOM 7462 C C . ILE H 1 50 ? -0.18841 -34.63955 12.89093 1.000 23.06838 324 ILE H C 1
ATOM 7463 O O . ILE H 1 50 ? -1.34852 -34.34043 13.19503 1.000 18.35471 324 ILE H O 1
ATOM 7479 N N . ASN H 1 51 ? 0.66847 -35.13404 13.78826 1.000 19.55245 325 ASN H N 1
ATOM 7480 C CA A ASN H 1 51 ? 0.23992 -35.36589 15.16393 0.584 23.55836 325 ASN H CA 1
ATOM 7481 C CA B ASN H 1 51 ? 0.22844 -35.36757 15.16099 0.416 23.57115 325 ASN H CA 1
ATOM 7482 C C . ASN H 1 51 ? -0.04594 -34.05436 15.88129 1.000 21.63828 325 ASN H C 1
ATOM 7483 O O . ASN H 1 51 ? -0.97451 -33.97276 16.69308 1.000 19.36278 325 ASN H O 1
ATOM 7504 N N . ALA H 1 52 ? 0.74206 -33.01545 15.59401 1.000 18.74705 326 ALA H N 1
ATOM 7505 C CA . ALA H 1 52 ? 0.52414 -31.72162 16.23697 1.000 22.79655 326 ALA H CA 1
ATOM 7506 C C . ALA H 1 52 ? -0.83202 -31.13873 15.85104 1.000 18.76105 326 ALA H C 1
ATOM 7507 O O . ALA H 1 52 ? -1.58708 -30.65927 16.70764 1.000 18.97475 326 ALA H O 1
ATOM 7514 N N . ARG H 1 53 ? -1.15615 -31.15574 14.55685 1.000 15.80985 327 ARG H N 1
ATOM 7515 C CA . ARG H 1 53 ? -2.44060 -30.60822 14.12718 1.000 15.37484 327 ARG H CA 1
ATOM 7516 C C . ARG H 1 53 ? -3.60146 -31.43026 14.67862 1.000 19.86863 327 ARG H C 1
ATOM 7517 O O . ARG H 1 53 ? -4.61954 -30.87070 15.10701 1.000 19.15962 327 ARG H O 1
ATOM 7538 N N . ARG H 1 54 ? -3.46151 -32.75847 14.69467 1.000 17.62329 328 ARG H N 1
ATOM 7539 C CA . ARG H 1 54 ? -4.50201 -33.59667 15.29052 1.000 19.95767 328 ARG H CA 1
ATOM 7540 C C . ARG H 1 54 ? -4.71497 -33.25017 16.75896 1.000 23.19342 328 ARG H C 1
ATOM 7541 O O . ARG H 1 54 ? -5.85274 -33.22581 17.24253 1.000 21.29694 328 ARG H O 1
ATOM 7562 N N . ARG H 1 55 ? -3.62931 -32.98646 17.49149 1.000 20.98894 329 ARG H N 1
ATOM 7563 C CA . ARG H 1 55 ? -3.76900 -32.68085 18.91278 1.000 23.06237 329 ARG H CA 1
ATOM 7564 C C . ARG H 1 55 ? -4.40005 -31.31420 19.14201 1.000 20.19817 329 ARG H C 1
ATOM 7565 O O . ARG H 1 55 ? -5.14178 -31.13659 20.11214 1.000 27.62113 329 ARG H O 1
ATOM 7586 N N . ILE H 1 56 ? -4.13006 -30.34461 18.26714 1.000 20.16397 330 ILE H N 1
ATOM 7587 C CA . ILE H 1 56 ? -4.70361 -29.01191 18.44136 1.000 18.75435 330 ILE H CA 1
ATOM 7588 C C . ILE H 1 56 ? -6.22265 -29.06184 18.35275 1.000 26.59274 330 ILE H C 1
ATOM 7589 O O . ILE H 1 56 ? -6.92556 -28.37944 19.11315 1.000 21.79981 330 ILE H O 1
ATOM 7605 N N . VAL H 1 57 ? -6.75632 -29.86427 17.42118 1.000 18.49678 331 VAL H N 1
ATOM 7606 C CA . VAL H 1 57 ? -8.19284 -29.86337 17.16549 1.000 19.44611 331 VAL H CA 1
ATOM 7607 C C . VAL H 1 57 ? -8.95083 -30.92636 17.94795 1.000 21.96842 331 VAL H C 1
ATOM 7608 O O . VAL H 1 57 ? -10.18963 -30.97432 17.87597 1.000 23.41648 331 VAL H O 1
ATOM 7621 N N . GLN H 1 58 ? -8.25944 -31.78830 18.68373 1.000 23.28741 332 GLN H N 1
ATOM 7622 C CA . GLN H 1 58 ? -8.93483 -32.92594 19.29844 1.000 26.34675 332 GLN H CA 1
ATOM 7623 C C . GLN H 1 58 ? -9.93170 -32.44385 20.34896 1.000 40.57015 332 GLN H C 1
ATOM 7624 O O . GLN H 1 58 ? -9.70959 -31.42003 21.00002 1.000 31.18521 332 GLN H O 1
ATOM 7638 N N . PRO H 1 59 ? -11.03934 -33.16342 20.52857 1.000 37.80080 333 PRO H N 1
ATOM 7639 C CA . PRO H 1 59 ? -12.04637 -32.73270 21.50866 1.000 50.44450 333 PRO H CA 1
ATOM 7640 C C . PRO H 1 59 ? -11.43103 -32.53367 22.88579 1.000 53.88616 333 PRO H C 1
ATOM 7641 O O . PRO H 1 59 ? -10.69192 -33.38549 23.38859 1.000 57.96741 333 PRO H O 1
ATOM 7652 N N . MET H 1 60 ? -11.74523 -31.39984 23.49817 1.000 49.05794 334 MET H N 1
ATOM 7653 C CA . MET H 1 60 ? -11.16734 -31.03322 24.78550 1.000 54.26137 334 MET H CA 1
ATOM 7654 C C . MET H 1 60 ? -12.17892 -31.19939 25.91115 1.000 59.03836 334 MET H C 1
ATOM 7655 O O . MET H 1 60 ? -12.23607 -32.24844 26.55341 1.000 66.75902 334 MET H O 1
#

Organism: Mus musculus (NCBI:txid10090)

Secondary structure (DSSP, 8-state):
-HHHHHHHHHHHHHHTTTS----HHHHHHHHHHHS--HHHHHHHHHHHHHHHHS--/--HHHHHHHHHHHHT-TTS----HHHHHHHHHHHT--HHHHHHHHHHHHHHHTS--/--HHHHHHHHHHHHHTTTS----HHHHHHHHHHHT--HHHHHHHHHHHHHHHHS--/--HHHHHHHHHHHHT-TTS----HHHHHHHHHHH---HHHHHHHHHHHHHHHHS--/--HHHHHHHHHHHHT-TTS----HHHHHHHHHHHS--HHHHHHHHHHHHHHHTS--/-HHHHHHHHHHHHHHTTTS----HHHHHHHHHHHS--HHHHHHHHHHHHHHHH--/--HHHHHHHHHHHHHTTTS----HHHHHHHHHHHS--HHHHHHHHHHHHHHHT---/--HHHHHHHHHHHHHTTTS----HHHHHHHHHHHS--HHHHHHHHHHHHHHHHS--

Radius of gyration: 28.86 Å; Cα contacts (8 Å, |Δi|>4): 363; chains: 8; bounding box: 90×54×56 Å

Foldseek 3Di:
DQVQLVVLLVVLCVVQVVPNDDDPVRLVVSCVRNVHDSVVSVVVSVVVVCVVPPDD/DDPQLVVLLVVVQVVPVVPSQDDPVRLVVSCVRRVHDSVVSNVVSVVVVVVVPDDD/DDPQLVVLLVVLQVVPVVPNDDDQVRLVVSCVRRVHDSVVSVVVSVVVVCVVPPDD/DPVQLVVLLVVLQVVPVVPSDDDPVRLVVSCVRNVHDSVVSNVVSVVVVVVVPDDD/DPVQLVVLLVVLQVVQVVNSDDDPVRLVVSCVRNVHDSVVSVVVSVVVVVVVPDDD/DQVQLVVLLVVLCVVQVVPLDDDPVRLVVSCVRNVHDSVVSVVVSVVVVCVVPPD/DDPQLVVLLVVLCVVPVVNNDDDPVRLVVSCVRNVHDSVVSNVVSVVVVVVVPDDD/DDPQLVVLLVVLCVVQVVPNDDDPVVLVVSCVRNVHDSVVSNVVSVVVVCVVPPDD

InterPro domains:
  IPR001356 Homeodomain [PS50071] (270-333)
  IPR001356 Homeodomain [SM00389] (272-337)
  IPR001356 Homeodomain [cd00086] (276-329)
  IPR008422 KN homeodomain [PF05920] (290-329)
  IPR009057 Homedomain-like superfamily [SSF46689] (271-346)
  IPR032453 Homeobox protein PKNOX/Meis, N-terminal [PF16493] (71-184)
  IPR050224 Three Amino acid Loop Extension (TALE) homeobox [PTHR11850] (59-341)

Nearest PDB structures (foldseek):
  3k2a-assembly2_B  TM=9.988E-01  e=4.791E-08  Homo sapiens
  4cyc-assembly1_B  TM=9.904E-01  e=2.974E-04  Drosophila melanogaster
  4uus-assembly2_F  TM=9.907E-01  e=2.974E-04  Drosophila melanogaster
  1le8-assembly1_B  TM=9.407E-01  e=3.780E-02  Saccharomyces cerevisiae
  8pnc-assembly3_H  TM=7.640E-01  e=4.878E-02  Homo sapiens